Protein AF-A0A814I8U7-F1 (afdb_monomer_lite)

Secondary structure (DSSP, 8-state):
---PEEEE-TTT--EEEESSSS-HHHHHH--S--GGGT-S-----GGGTTT--HHHHHHHGGGTSSS----HHHHHHHH--PPP--TT---TTT-TTHHHHH-TTT-TTSTT-TT-TT-SS---HHHHHHHHHT--EE-TTT--EE-HHHH-TTHHHHHHHHHHHHHHHHHHHHHHHH-HHHHT--HHHHHHHHTSTHHHHHHHHHHHHHTTSTTSHHHHHHHHHHHHHHHHHH-S-SEEEEEE--GGG-HHHHHTSSSSPP-SHHHHHHHHHH-HHHHHHHHHHHHHHHHIIIIIIIS-EEEEEEEEEE-TTS-EEEEEEEEETT---HHHHHHHHHHHHHHHHHHHTT--SSHHHHHHHHHHHHHHHHHHHHHHHHHHHH-------SS--TT---SS-GGGS-GGGS-GGGHHHHHHHHHTTSPP----TT--

InterPro domains:
  IPR025476 Helitron helicase-like domain [PF14214] (150-320)

Radius of gyration: 28.92 Å; chains: 1; bounding box: 74×70×81 Å

Structure (mmCIF, N/CA/C/O backbone):
data_AF-A0A814I8U7-F1
#
_entry.id   AF-A0A814I8U7-F1
#
loop_
_atom_site.group_PDB
_atom_site.id
_atom_site.type_symbol
_atom_site.label_atom_id
_atom_site.label_alt_id
_atom_site.label_comp_id
_atom_site.label_asym_id
_atom_site.label_entity_id
_atom_site.label_seq_id
_atom_site.pdbx_PDB_ins_code
_atom_site.Cartn_x
_atom_site.Cartn_y
_atom_site.Cartn_z
_atom_site.occupancy
_atom_site.B_iso_or_equiv
_atom_site.auth_seq_id
_atom_site.auth_comp_id
_atom_site.auth_asym_id
_atom_site.auth_atom_id
_atom_site.pdbx_PDB_model_num
ATOM 1 N N . MET A 1 1 ? 46.756 7.409 -4.087 1.00 38.62 1 MET A N 1
ATOM 2 C CA . MET A 1 1 ? 45.388 6.990 -3.721 1.00 38.62 1 MET A CA 1
ATOM 3 C C . MET A 1 1 ? 45.579 5.837 -2.773 1.00 38.62 1 MET A C 1
ATOM 5 O O . MET A 1 1 ? 45.933 4.758 -3.221 1.00 38.62 1 MET A O 1
ATOM 9 N N . ASP A 1 2 ? 45.532 6.145 -1.483 1.00 41.94 2 ASP A N 1
ATOM 10 C CA . ASP A 1 2 ? 45.952 5.241 -0.416 1.00 41.94 2 ASP A CA 1
ATOM 11 C C . ASP A 1 2 ? 45.011 4.036 -0.295 1.00 41.94 2 ASP A C 1
ATOM 13 O O . ASP A 1 2 ? 43.797 4.182 -0.443 1.00 41.94 2 ASP A O 1
ATOM 17 N N . ASP A 1 3 ? 45.591 2.872 0.001 1.00 49.03 3 ASP A N 1
ATOM 18 C CA . ASP A 1 3 ? 44.932 1.575 0.169 1.00 49.03 3 ASP A CA 1
ATOM 19 C C . ASP A 1 3 ? 43.840 1.607 1.254 1.00 49.03 3 ASP A C 1
ATOM 21 O O . ASP A 1 3 ? 44.099 1.389 2.439 1.00 49.03 3 ASP A O 1
ATOM 25 N N . LEU A 1 4 ? 42.590 1.855 0.860 1.00 42.78 4 LEU A N 1
ATOM 26 C CA . LEU A 1 4 ? 41.427 1.626 1.715 1.00 42.78 4 LEU A CA 1
ATOM 27 C C . LEU A 1 4 ? 41.005 0.158 1.595 1.00 42.78 4 LEU A C 1
ATOM 29 O O . LEU A 1 4 ? 40.588 -0.291 0.526 1.00 42.78 4 LEU A O 1
ATOM 33 N N . LYS A 1 5 ? 41.095 -0.592 2.696 1.00 56.38 5 LYS A N 1
ATOM 34 C CA . LYS A 1 5 ? 40.587 -1.968 2.785 1.00 56.38 5 LYS A CA 1
ATOM 35 C C . LYS A 1 5 ? 39.150 -1.944 3.309 1.00 56.38 5 LYS A C 1
ATOM 37 O O . LYS A 1 5 ? 38.814 -1.128 4.165 1.00 56.38 5 LYS A O 1
ATOM 42 N N . GLN A 1 6 ? 38.294 -2.822 2.781 1.00 61.41 6 GLN A N 1
ATOM 43 C CA . GLN A 1 6 ? 36.958 -3.036 3.343 1.00 61.41 6 GLN A CA 1
ATOM 44 C C . GLN A 1 6 ? 37.106 -3.679 4.721 1.00 61.41 6 GLN A C 1
ATOM 46 O O . GLN A 1 6 ? 37.708 -4.747 4.839 1.00 61.41 6 GLN A O 1
ATOM 51 N N . PHE A 1 7 ? 36.575 -3.017 5.743 1.00 63.69 7 PHE A N 1
ATOM 52 C CA . PHE A 1 7 ? 36.589 -3.491 7.117 1.00 63.69 7 PHE A CA 1
ATOM 53 C C . PHE A 1 7 ? 35.157 -3.764 7.580 1.00 63.69 7 PHE A C 1
ATOM 55 O O . PHE A 1 7 ? 34.277 -2.921 7.401 1.00 63.69 7 PHE A O 1
ATOM 62 N N . TYR A 1 8 ? 34.945 -4.951 8.149 1.00 63.75 8 TYR A N 1
ATOM 63 C CA . TYR A 1 8 ? 33.691 -5.400 8.750 1.00 63.75 8 TYR A CA 1
ATOM 64 C C . TYR A 1 8 ? 33.868 -5.436 10.267 1.00 63.75 8 TYR A C 1
ATOM 66 O O . TYR A 1 8 ? 34.777 -6.109 10.756 1.00 63.75 8 TYR A O 1
ATOM 74 N N . CYS A 1 9 ? 33.034 -4.714 11.013 1.00 62.75 9 CYS A N 1
ATOM 75 C CA . CYS A 1 9 ? 33.104 -4.722 12.471 1.00 62.75 9 CYS A CA 1
ATOM 76 C C . CYS A 1 9 ? 32.256 -5.856 13.057 1.00 62.75 9 CYS A C 1
ATOM 78 O O . CYS A 1 9 ? 31.044 -5.866 12.886 1.00 62.75 9 CYS A O 1
ATOM 80 N N . GLU A 1 10 ? 32.857 -6.764 13.823 1.00 61.38 10 GLU A N 1
ATOM 81 C CA . GLU A 1 10 ? 32.124 -7.867 14.470 1.00 61.38 10 GLU A CA 1
ATOM 82 C C . GLU A 1 10 ? 31.235 -7.427 15.648 1.00 61.38 10 GLU A C 1
ATOM 84 O O . GLU A 1 10 ? 30.419 -8.211 16.114 1.00 61.38 10 GLU A O 1
ATOM 89 N N . SER A 1 11 ? 31.349 -6.181 16.126 1.00 57.25 11 SER A N 1
ATOM 90 C CA . SER A 1 11 ? 30.512 -5.665 17.223 1.00 57.25 11 SER A CA 1
ATOM 91 C C . SER A 1 11 ? 29.255 -4.936 16.746 1.00 57.25 11 SER A C 1
ATOM 93 O O . SER A 1 11 ? 28.180 -5.171 17.293 1.00 57.25 11 SER A O 1
ATOM 95 N N . CYS A 1 12 ? 29.357 -4.056 15.742 1.00 59.62 12 CYS A N 1
ATOM 96 C CA . CYS A 1 12 ? 28.193 -3.354 15.179 1.00 59.62 12 CYS A CA 1
ATOM 97 C C . CYS A 1 12 ? 27.683 -3.949 13.855 1.00 59.62 12 CYS A C 1
ATOM 99 O O . CYS A 1 12 ? 26.606 -3.573 13.406 1.00 59.62 12 CYS A O 1
ATOM 101 N N . HIS A 1 13 ? 28.413 -4.900 13.259 1.00 59.72 13 HIS A N 1
ATOM 102 C CA . HIS A 1 13 ? 28.103 -5.567 11.982 1.00 59.72 13 HIS A CA 1
ATOM 103 C C . HIS A 1 13 ? 28.066 -4.644 10.761 1.00 59.72 13 HIS A C 1
ATOM 105 O O . HIS A 1 13 ? 27.459 -4.958 9.736 1.00 59.72 13 HIS A O 1
ATOM 111 N N . GLU A 1 14 ? 28.753 -3.512 10.843 1.00 50.00 14 GLU A N 1
ATOM 112 C CA . GLU A 1 14 ? 28.789 -2.537 9.768 1.00 50.00 14 GLU A CA 1
ATOM 113 C C . GLU A 1 14 ? 30.050 -2.676 8.888 1.00 50.00 14 GLU A C 1
ATOM 115 O O . GLU A 1 14 ? 31.117 -3.083 9.361 1.00 50.00 14 GLU A O 1
ATOM 120 N N . LEU A 1 15 ? 29.921 -2.364 7.587 1.00 50.28 15 LEU A N 1
ATOM 121 C CA . LEU A 1 15 ? 30.948 -2.586 6.558 1.00 50.28 15 LEU A CA 1
ATOM 122 C C . LEU A 1 15 ? 31.297 -1.291 5.813 1.00 50.28 15 LEU A C 1
ATOM 124 O O . LEU A 1 15 ? 30.465 -0.745 5.085 1.00 50.28 15 LEU A O 1
ATOM 128 N N . TRP A 1 16 ? 32.555 -0.852 5.902 1.00 55.78 16 TRP A N 1
ATOM 129 C CA . TRP A 1 16 ? 33.023 0.375 5.243 1.00 55.78 16 TRP A CA 1
ATOM 130 C C . TRP A 1 16 ? 34.512 0.347 4.875 1.00 55.78 16 TRP A C 1
ATOM 132 O O . TRP A 1 16 ? 35.301 -0.363 5.499 1.00 55.78 16 TRP A O 1
ATOM 142 N N . PRO A 1 17 ? 34.931 1.127 3.860 1.00 51.44 17 PRO A N 1
ATOM 143 C CA . PRO A 1 17 ? 36.340 1.300 3.526 1.00 51.44 17 PRO A CA 1
ATOM 144 C C . PRO A 1 17 ? 37.026 2.220 4.548 1.00 51.44 17 PRO A C 1
ATOM 146 O O . PRO A 1 17 ? 36.656 3.387 4.675 1.00 51.44 17 PRO A O 1
ATOM 149 N N . PHE A 1 18 ? 38.037 1.720 5.263 1.00 62.41 18 PHE A N 1
ATOM 150 C CA . PHE A 1 18 ? 38.731 2.493 6.302 1.00 62.41 18 PHE A CA 1
ATOM 151 C C . PHE A 1 18 ? 40.231 2.154 6.383 1.00 62.41 18 PHE A C 1
ATOM 153 O O . PHE A 1 18 ? 40.674 1.132 5.858 1.00 62.41 18 PHE A O 1
ATOM 160 N N . LYS A 1 19 ? 41.036 3.038 6.996 1.00 64.12 19 LYS A N 1
ATOM 161 C CA . LYS A 1 19 ? 42.500 2.853 7.130 1.00 64.12 19 LYS A CA 1
ATOM 162 C C . LYS A 1 19 ? 42.900 2.023 8.357 1.00 64.12 19 LYS A C 1
ATOM 164 O O . LYS A 1 19 ? 43.990 1.458 8.368 1.00 64.12 19 LYS A O 1
ATOM 169 N N . THR A 1 20 ? 42.049 1.952 9.380 1.00 61.78 20 THR A N 1
ATOM 170 C CA . THR A 1 20 ? 42.289 1.162 10.599 1.00 61.78 20 THR A CA 1
ATOM 171 C C . THR A 1 20 ? 41.515 -0.157 10.561 1.00 61.78 20 THR A C 1
ATOM 173 O O . THR A 1 20 ? 40.507 -0.283 9.870 1.00 61.78 20 THR A O 1
ATOM 176 N N . ASN A 1 21 ? 41.995 -1.159 11.297 1.00 66.62 21 ASN A N 1
ATOM 177 C CA . ASN A 1 21 ? 41.418 -2.505 11.402 1.00 66.62 21 ASN A CA 1
ATOM 178 C C . ASN A 1 21 ? 40.512 -2.678 12.637 1.00 66.62 21 ASN A C 1
ATOM 180 O O . ASN A 1 21 ? 40.370 -3.785 13.150 1.00 66.62 21 ASN A O 1
ATOM 184 N N . TYR A 1 22 ? 39.950 -1.586 13.146 1.00 65.94 22 TYR A N 1
ATOM 185 C CA . TYR A 1 22 ? 39.028 -1.586 14.276 1.00 65.94 22 TYR A CA 1
ATOM 186 C C . TYR A 1 22 ? 38.016 -0.449 14.112 1.00 65.94 22 TYR A C 1
ATOM 188 O O . TYR A 1 22 ? 38.309 0.574 13.486 1.00 65.94 22 TYR A O 1
ATOM 196 N N . CYS A 1 23 ? 36.820 -0.634 14.670 1.00 63.12 23 CYS A N 1
ATOM 197 C CA . CYS A 1 23 ? 35.755 0.360 14.622 1.00 63.12 23 CYS A CA 1
ATOM 198 C C . CYS A 1 23 ? 35.975 1.415 15.712 1.00 63.12 23 CYS A C 1
ATOM 200 O O . CYS A 1 23 ? 35.878 1.092 16.892 1.00 63.12 23 CYS A O 1
ATOM 202 N N . LEU A 1 24 ? 36.251 2.666 15.326 1.00 58.50 24 LEU A N 1
ATOM 203 C CA . LEU A 1 24 ? 36.387 3.784 16.274 1.00 58.50 24 LEU A CA 1
ATOM 204 C C . LEU A 1 24 ? 35.083 4.033 17.051 1.00 58.50 24 LEU A C 1
ATOM 206 O O . LEU A 1 24 ? 35.142 4.319 18.238 1.00 58.50 24 LEU A O 1
ATOM 210 N N . GLN A 1 25 ? 33.920 3.845 16.414 1.00 57.56 25 GLN A N 1
ATOM 211 C CA . GLN A 1 25 ? 32.605 3.972 17.057 1.00 57.56 25 GLN A CA 1
ATOM 212 C C . GLN A 1 25 ? 32.460 2.981 18.225 1.00 57.56 25 GLN A C 1
ATOM 214 O O . GLN A 1 25 ? 32.114 3.360 19.338 1.00 57.56 25 GLN A O 1
ATOM 219 N N . CYS A 1 26 ? 32.791 1.705 17.992 1.00 56.19 26 CYS A N 1
ATOM 220 C CA . CYS A 1 26 ? 32.714 0.671 19.024 1.00 56.19 26 CYS A CA 1
ATOM 221 C C . CYS A 1 26 ? 33.867 0.747 20.030 1.00 56.19 26 CYS A C 1
ATOM 223 O O . CYS A 1 26 ? 33.694 0.310 21.163 1.00 56.19 26 CYS A O 1
ATOM 225 N N . SER A 1 27 ? 35.032 1.287 19.642 1.00 59.62 27 SER A N 1
ATOM 226 C CA . SER A 1 27 ? 36.176 1.401 20.552 1.00 59.62 27 SER A CA 1
ATOM 227 C C . SER A 1 27 ? 36.048 2.552 21.548 1.00 59.62 27 SER A C 1
ATOM 229 O O . SER A 1 27 ? 36.811 2.573 22.508 1.00 59.62 27 SER A O 1
ATOM 231 N N . ILE A 1 28 ? 35.165 3.525 21.299 1.00 55.25 28 ILE A N 1
ATOM 232 C CA . ILE A 1 28 ? 34.978 4.687 22.176 1.00 55.25 28 ILE A CA 1
ATOM 233 C C . ILE A 1 28 ? 33.897 4.411 23.228 1.00 55.25 28 ILE A C 1
ATOM 235 O O . ILE A 1 28 ? 34.164 4.620 24.406 1.00 55.25 28 ILE A O 1
ATOM 239 N N . ASP A 1 29 ? 32.731 3.882 22.839 1.00 54.22 29 ASP A N 1
ATOM 240 C CA . ASP A 1 29 ? 31.558 3.933 23.728 1.00 54.22 29 ASP A CA 1
ATOM 241 C C . ASP A 1 29 ? 31.066 2.596 24.291 1.00 54.22 29 ASP A C 1
ATOM 243 O O . ASP A 1 29 ? 30.219 2.620 25.173 1.00 54.22 29 ASP A O 1
ATOM 247 N N . ASN A 1 30 ? 31.566 1.429 23.858 1.00 49.06 30 ASN A N 1
ATOM 248 C CA . ASN A 1 30 ? 31.155 0.097 24.363 1.00 49.06 30 ASN A CA 1
ATOM 249 C C . ASN A 1 30 ? 29.628 -0.188 24.433 1.00 49.06 30 ASN A C 1
ATOM 251 O O . ASN A 1 30 ? 29.228 -1.242 24.928 1.00 49.06 30 ASN A O 1
ATOM 255 N N . VAL A 1 31 ? 28.757 0.696 23.935 1.00 49.03 31 VAL A N 1
ATOM 256 C CA . VAL A 1 31 ? 27.300 0.596 24.066 1.00 49.03 31 VAL A CA 1
ATOM 257 C C . VAL A 1 31 ? 26.643 0.930 22.728 1.00 49.03 31 VAL A C 1
ATOM 259 O O . VAL A 1 31 ? 26.932 1.938 22.090 1.00 49.03 31 VAL A O 1
ATOM 262 N N . LYS A 1 32 ? 25.733 0.048 22.302 1.00 42.34 32 LYS A N 1
ATOM 263 C CA . LYS A 1 32 ? 24.968 0.128 21.045 1.00 42.34 32 LYS A CA 1
ATOM 264 C C . LYS A 1 32 ? 23.980 1.312 21.001 1.00 42.34 32 LYS A C 1
ATOM 266 O O . LYS A 1 32 ? 23.554 1.709 19.922 1.00 42.34 32 LYS A O 1
ATOM 271 N N . TYR A 1 33 ? 23.641 1.877 22.159 1.00 42.47 33 TYR A N 1
ATOM 272 C CA . TYR A 1 33 ? 22.666 2.952 22.336 1.00 42.47 33 TYR A CA 1
ATOM 273 C C . TYR A 1 33 ? 23.313 4.079 23.146 1.00 42.47 33 TYR A C 1
ATOM 275 O O . TYR A 1 33 ? 23.681 3.868 24.300 1.00 42.47 33 TYR A O 1
ATOM 283 N N . SER A 1 34 ? 23.485 5.257 22.545 1.00 44.41 34 SER A N 1
ATOM 284 C CA . SER A 1 34 ? 23.976 6.448 23.241 1.00 44.41 34 SER A CA 1
ATOM 285 C C . SER A 1 34 ? 23.168 7.688 22.830 1.00 44.41 34 SER A C 1
ATOM 287 O O . SER A 1 34 ? 22.564 7.686 21.751 1.00 44.41 34 SER A O 1
ATOM 289 N N . PRO A 1 35 ? 23.172 8.757 23.652 1.00 41.75 35 PRO A N 1
ATOM 290 C CA . PRO A 1 35 ? 22.495 10.022 23.347 1.00 41.75 35 PRO A CA 1
ATOM 291 C C . PRO A 1 35 ? 22.978 10.700 22.056 1.00 41.75 35 PRO A C 1
ATOM 293 O O . PRO A 1 35 ? 22.289 11.553 21.518 1.00 41.75 35 PRO A O 1
ATOM 296 N N . LEU A 1 36 ? 24.153 10.322 21.537 1.00 41.25 36 LEU A N 1
ATOM 297 C CA . LEU A 1 36 ? 24.712 10.862 20.292 1.00 41.25 36 LEU A CA 1
ATOM 298 C C . LEU A 1 36 ? 24.121 10.210 19.032 1.00 41.25 36 LEU A C 1
ATOM 300 O O . LEU A 1 36 ? 24.400 10.664 17.922 1.00 41.25 36 LEU A O 1
ATOM 304 N N . ASN A 1 37 ? 23.324 9.150 19.198 1.00 41.81 37 ASN A N 1
ATOM 305 C CA . ASN A 1 37 ? 22.777 8.355 18.102 1.00 41.81 37 ASN A CA 1
ATOM 306 C C . ASN A 1 37 ? 21.263 8.581 17.905 1.00 41.81 37 ASN A C 1
ATOM 308 O O . ASN A 1 37 ? 20.672 7.837 17.131 1.00 41.81 37 ASN A O 1
ATOM 312 N N . ASP A 1 38 ? 20.636 9.542 18.606 1.00 41.59 38 ASP A N 1
ATOM 313 C CA . ASP A 1 38 ? 19.186 9.852 18.555 1.00 41.59 38 ASP A CA 1
ATOM 314 C C . ASP A 1 38 ? 18.247 8.652 18.822 1.00 41.59 38 ASP A C 1
ATOM 316 O O . ASP A 1 38 ? 17.071 8.659 18.472 1.00 41.59 38 ASP A O 1
ATOM 320 N N . MET A 1 39 ? 18.749 7.601 19.482 1.00 37.72 39 MET A N 1
ATOM 321 C CA . MET A 1 39 ? 17.980 6.387 19.812 1.00 37.72 39 MET A CA 1
ATOM 322 C C . MET A 1 39 ? 17.484 6.361 21.268 1.00 37.72 39 MET A C 1
ATOM 324 O O . MET A 1 39 ? 17.063 5.310 21.750 1.00 37.72 39 MET A O 1
ATOM 328 N N . VAL A 1 40 ? 17.565 7.485 21.986 1.00 42.22 40 VAL A N 1
ATOM 329 C CA . VAL A 1 40 ? 16.959 7.647 23.314 1.00 42.22 40 VAL A CA 1
ATOM 330 C C . VAL A 1 40 ? 15.724 8.531 23.129 1.00 42.22 40 VAL A C 1
ATOM 332 O O . VAL A 1 40 ? 15.896 9.678 22.718 1.00 42.22 40 VAL A O 1
ATOM 335 N N . PRO A 1 41 ? 14.495 8.035 23.378 1.00 38.72 41 PRO A N 1
ATOM 336 C CA . PRO A 1 41 ? 13.326 8.906 23.410 1.00 38.72 41 PRO A CA 1
ATOM 337 C C . PRO A 1 41 ? 13.595 9.976 24.470 1.00 38.72 41 PRO A C 1
ATOM 339 O O . PRO A 1 41 ? 13.993 9.640 25.584 1.00 38.72 41 PRO A O 1
ATOM 342 N N . GLY A 1 42 ? 13.507 11.249 24.077 1.00 44.31 42 GLY A N 1
ATOM 343 C CA . GLY A 1 42 ? 13.908 12.383 24.911 1.00 44.31 42 GLY A CA 1
ATOM 344 C C . GLY A 1 42 ? 13.193 12.429 26.263 1.00 44.31 42 GLY A C 1
ATOM 345 O O . GLY A 1 42 ? 12.254 11.674 26.505 1.00 44.31 42 GLY A O 1
ATOM 346 N N . ASP A 1 43 ? 13.635 13.347 27.127 1.00 45.59 43 ASP A N 1
ATOM 347 C CA . ASP A 1 43 ? 13.063 13.610 28.455 1.00 45.59 43 ASP A CA 1
ATOM 348 C C . ASP A 1 43 ? 11.618 14.150 28.353 1.00 45.59 43 ASP A C 1
ATOM 350 O O . ASP A 1 43 ? 11.337 15.324 28.591 1.00 45.59 43 ASP A O 1
ATOM 354 N N . LEU A 1 44 ? 10.684 13.291 27.956 1.00 44.91 44 LEU A N 1
ATOM 355 C CA . LEU A 1 44 ? 9.251 13.487 28.096 1.00 44.91 44 LEU A CA 1
ATOM 356 C C . LEU A 1 44 ? 8.861 13.011 29.495 1.00 44.91 44 LEU A C 1
ATOM 358 O O . LEU A 1 44 ? 9.243 11.923 29.925 1.00 44.91 44 LEU A O 1
ATOM 362 N N . ASP A 1 45 ? 8.100 13.831 30.218 1.00 41.72 45 ASP A N 1
ATOM 363 C CA . ASP A 1 45 ? 7.547 13.462 31.520 1.00 41.72 45 ASP A CA 1
ATOM 364 C C . ASP A 1 45 ? 6.462 12.385 31.335 1.00 41.72 45 ASP A C 1
ATOM 366 O O . ASP A 1 45 ? 5.271 12.666 31.194 1.00 41.72 45 ASP A O 1
ATOM 370 N N . LEU A 1 46 ? 6.907 11.126 31.283 1.00 41.06 46 LEU A N 1
ATOM 371 C CA . LEU A 1 46 ? 6.094 9.929 31.038 1.00 41.06 46 LEU A CA 1
ATOM 372 C C . LEU A 1 46 ? 4.981 9.727 32.081 1.00 41.06 46 LEU A C 1
ATOM 374 O O . LEU A 1 46 ? 4.016 9.017 31.809 1.00 41.06 46 LEU A O 1
ATOM 378 N N . LYS A 1 47 ? 5.057 10.386 33.246 1.00 41.97 47 LYS A N 1
ATOM 379 C CA . LYS A 1 47 ? 4.041 10.264 34.305 1.00 41.97 47 LYS A CA 1
ATOM 380 C C . LYS A 1 47 ? 2.684 10.852 33.928 1.00 41.97 47 LYS A C 1
ATOM 382 O O . LYS A 1 47 ? 1.681 10.463 34.514 1.00 41.97 47 LYS A O 1
ATOM 387 N N . ALA A 1 48 ? 2.627 11.769 32.963 1.00 43.81 48 ALA A N 1
ATOM 388 C CA . ALA A 1 48 ? 1.357 12.317 32.485 1.00 43.81 48 ALA A CA 1
ATOM 389 C C . ALA A 1 48 ? 0.586 11.348 31.563 1.00 43.81 48 ALA A C 1
ATOM 391 O O . ALA A 1 48 ? -0.577 11.607 31.252 1.00 43.81 48 ALA A O 1
ATOM 392 N N . PHE A 1 49 ? 1.217 10.248 31.134 1.00 42.19 49 PHE A N 1
ATOM 393 C CA . PHE A 1 49 ? 0.716 9.369 30.074 1.00 42.19 49 PHE A CA 1
ATOM 394 C C . PHE A 1 49 ? 0.523 7.904 30.510 1.00 42.19 49 PHE A C 1
ATOM 396 O O . PHE A 1 49 ? 0.020 7.113 29.720 1.00 42.19 49 PHE A O 1
ATOM 403 N N . GLU A 1 50 ? 0.835 7.547 31.766 1.00 40.84 50 GLU A N 1
ATOM 404 C CA . GLU A 1 50 ? 0.671 6.178 32.307 1.00 40.84 50 GLU A CA 1
ATOM 405 C C . GLU A 1 50 ? -0.791 5.676 32.298 1.00 40.84 50 GLU A C 1
ATOM 407 O O . GLU A 1 50 ? -1.030 4.469 32.308 1.00 40.84 50 GLU A O 1
ATOM 412 N N . ASP A 1 51 ? -1.765 6.590 32.230 1.00 46.25 51 ASP A N 1
ATOM 413 C CA . ASP A 1 51 ? -3.202 6.281 32.251 1.00 46.25 51 ASP A CA 1
ATOM 414 C C . ASP A 1 51 ? -3.838 6.142 30.850 1.00 46.25 51 ASP A C 1
ATOM 416 O O . ASP A 1 51 ? -5.030 5.824 30.753 1.00 46.25 51 ASP A O 1
ATOM 420 N N . LEU A 1 52 ? -3.099 6.405 29.765 1.00 38.94 52 LEU A N 1
ATOM 421 C CA . LEU A 1 52 ? -3.653 6.356 28.409 1.00 38.94 52 LEU A CA 1
ATOM 422 C C . LEU A 1 52 ? -3.670 4.927 27.865 1.00 38.94 52 LEU A C 1
ATOM 424 O O . LEU A 1 52 ? -2.709 4.166 27.940 1.00 38.94 52 LEU A O 1
ATOM 428 N N . THR A 1 53 ? -4.792 4.553 27.271 1.00 45.34 53 THR A N 1
ATOM 429 C CA . THR A 1 53 ? -4.920 3.313 26.512 1.00 45.34 53 THR A CA 1
ATOM 430 C C . THR A 1 53 ? -4.150 3.415 25.191 1.00 45.34 53 THR A C 1
ATOM 432 O O . THR A 1 53 ? -4.005 4.492 24.623 1.00 45.34 53 THR A O 1
ATOM 435 N N . VAL A 1 54 ? -3.727 2.277 24.631 1.00 39.31 54 VAL A N 1
ATOM 436 C CA . VAL A 1 54 ? -3.045 2.194 23.317 1.00 39.31 54 VAL A CA 1
ATOM 437 C C . VAL A 1 54 ? -3.828 2.913 22.202 1.00 39.31 54 VAL A C 1
ATOM 439 O O . VAL A 1 54 ? -3.249 3.460 21.269 1.00 39.31 54 VAL A O 1
ATOM 442 N N . VAL A 1 55 ? -5.162 2.951 22.305 1.00 40.09 55 VAL A N 1
ATOM 443 C CA . VAL A 1 55 ? -6.030 3.687 21.372 1.00 40.09 55 VAL A CA 1
ATOM 444 C C . VAL A 1 55 ? -5.850 5.202 21.515 1.00 40.09 55 VAL A C 1
ATOM 446 O O . VAL A 1 55 ? -5.860 5.912 20.515 1.00 40.09 55 VAL A O 1
ATOM 449 N N . GLU A 1 56 ? -5.656 5.702 22.733 1.00 40.25 56 GLU A N 1
ATOM 450 C CA . GLU A 1 56 ? -5.415 7.119 23.015 1.00 40.25 56 GLU A CA 1
ATOM 451 C C . GLU A 1 56 ? -3.982 7.543 22.636 1.00 40.25 56 GLU A C 1
ATOM 453 O O . GLU A 1 56 ? -3.810 8.625 22.080 1.00 40.25 56 GLU A O 1
ATOM 458 N N . GLU A 1 57 ? -2.972 6.680 22.805 1.00 39.69 57 GLU A N 1
ATOM 459 C CA . GLU A 1 57 ? -1.602 6.924 22.306 1.00 39.69 57 GLU A CA 1
ATOM 460 C C . GLU A 1 57 ? -1.545 7.063 20.775 1.00 39.69 57 GLU A C 1
ATOM 462 O O . GLU A 1 57 ? -0.924 7.990 20.247 1.00 39.69 57 GLU A O 1
ATOM 467 N N . ILE A 1 58 ? -2.240 6.181 20.047 1.00 38.25 58 ILE A N 1
ATOM 468 C CA . ILE A 1 58 ? -2.303 6.206 18.575 1.00 38.25 58 ILE A CA 1
ATOM 469 C C . ILE A 1 58 ? -2.935 7.509 18.059 1.00 38.25 58 ILE A C 1
ATOM 471 O O . ILE A 1 58 ? -2.565 7.994 16.989 1.00 38.25 58 ILE A O 1
ATOM 475 N N . LEU A 1 59 ? -3.866 8.098 18.814 1.00 37.44 59 LEU A N 1
ATOM 476 C CA . LEU A 1 59 ? -4.525 9.355 18.449 1.00 37.44 59 LEU A CA 1
ATOM 477 C C . LEU A 1 59 ? -3.653 10.595 18.709 1.00 37.44 59 LEU A C 1
ATOM 479 O O . LEU A 1 59 ? -3.876 11.624 18.073 1.00 37.44 59 LEU A O 1
ATOM 483 N N . ILE A 1 60 ? -2.664 10.508 19.604 1.00 35.84 60 ILE A N 1
ATOM 484 C CA . ILE A 1 60 ? -1.806 11.636 20.018 1.00 35.84 60 ILE A CA 1
ATOM 485 C C . ILE A 1 60 ? -0.467 11.650 19.260 1.00 35.84 60 ILE A C 1
ATOM 487 O O . ILE A 1 60 ? 0.074 12.721 18.982 1.00 35.84 60 ILE A O 1
ATOM 491 N N . SER A 1 61 ? 0.035 10.482 18.846 1.00 36.62 61 SER A N 1
ATOM 492 C CA . SER A 1 61 ? 1.297 10.316 18.103 1.00 36.62 61 SER A CA 1
ATOM 493 C C . SER A 1 61 ? 1.486 11.230 16.869 1.00 36.62 61 SER A C 1
ATOM 495 O O . SER A 1 61 ? 2.598 11.728 16.694 1.00 36.62 61 SER A O 1
ATOM 497 N N . PRO A 1 62 ? 0.461 11.559 16.050 1.00 40.69 62 PRO A N 1
ATOM 498 C CA . PRO A 1 62 ? 0.642 12.418 14.872 1.00 40.69 62 PRO A CA 1
ATOM 499 C C . PRO A 1 62 ? 1.036 13.871 15.181 1.00 40.69 62 PRO A C 1
ATOM 501 O O . PRO A 1 62 ? 1.381 14.606 14.261 1.00 40.69 62 PRO A O 1
ATOM 504 N N . ILE A 1 63 ? 0.938 14.304 16.441 1.00 37.03 63 ILE A N 1
ATOM 505 C CA . ILE A 1 63 ? 1.162 15.695 16.860 1.00 37.03 63 ILE A CA 1
ATOM 506 C C . ILE A 1 63 ? 2.646 15.954 17.188 1.00 37.03 63 ILE A C 1
ATOM 508 O O . ILE A 1 63 ? 3.078 17.103 17.191 1.00 37.03 63 ILE A O 1
ATOM 512 N N . LEU A 1 64 ? 3.442 14.907 17.443 1.00 35.78 64 LEU A N 1
ATOM 513 C CA . LEU A 1 64 ? 4.801 15.034 17.995 1.00 35.78 64 LEU A CA 1
ATOM 514 C C . LEU A 1 64 ? 5.936 14.917 16.956 1.00 35.78 64 LEU A C 1
ATOM 516 O O . LEU A 1 64 ? 7.051 15.350 17.235 1.00 35.78 64 LEU A O 1
ATOM 520 N N . ASP A 1 65 ? 5.672 14.385 15.758 1.00 38.12 65 ASP A N 1
ATOM 521 C CA . ASP A 1 65 ? 6.720 13.999 14.792 1.00 38.12 65 ASP A CA 1
ATOM 522 C C . ASP A 1 65 ? 7.118 15.084 13.764 1.00 38.12 65 ASP A C 1
ATOM 524 O O . ASP A 1 65 ? 8.004 14.855 12.937 1.00 38.12 65 ASP A O 1
ATOM 528 N N . GLU A 1 66 ? 6.504 16.275 13.768 1.00 38.59 66 GLU A N 1
ATOM 529 C CA . GLU A 1 66 ? 6.694 17.243 12.669 1.00 38.59 66 GLU A CA 1
ATOM 530 C C . GLU A 1 66 ? 7.957 18.132 12.768 1.00 38.59 66 GLU A C 1
ATOM 532 O O . GLU A 1 66 ? 8.340 18.732 11.762 1.00 38.59 66 GLU A O 1
ATOM 537 N N . GLU A 1 67 ? 8.663 18.209 13.905 1.00 35.19 67 GLU A N 1
ATOM 538 C CA . GLU A 1 67 ? 9.660 19.284 14.098 1.00 35.19 67 GLU A CA 1
ATOM 539 C C . GLU A 1 67 ? 11.138 18.956 13.783 1.00 35.19 67 GLU A C 1
ATOM 541 O O . GLU A 1 67 ? 11.918 19.893 13.626 1.00 35.19 67 GLU A O 1
ATOM 546 N N . ASN A 1 68 ? 11.573 17.695 13.617 1.00 39.19 68 ASN A N 1
ATOM 547 C CA . ASN A 1 68 ? 13.022 17.385 13.625 1.00 39.19 68 ASN A CA 1
ATOM 548 C C . ASN A 1 68 ? 13.547 16.396 12.562 1.00 39.19 68 ASN A C 1
ATOM 550 O O . ASN A 1 68 ? 14.255 15.445 12.888 1.00 39.19 68 ASN A O 1
ATOM 554 N N . GLN A 1 69 ? 13.335 16.647 11.264 1.00 42.16 69 GLN A N 1
ATOM 555 C CA . GLN A 1 69 ? 14.156 15.986 10.232 1.00 42.16 69 GLN A CA 1
ATOM 556 C C . GLN A 1 69 ? 14.728 16.960 9.199 1.00 42.16 69 GLN A C 1
ATOM 558 O O . GLN A 1 69 ? 14.080 17.364 8.235 1.00 42.16 69 GLN A O 1
ATOM 563 N N . ILE A 1 70 ? 16.019 17.272 9.352 1.00 40.44 70 ILE A N 1
ATOM 564 C CA . ILE A 1 70 ? 16.845 17.806 8.265 1.00 40.44 70 ILE A CA 1
ATOM 565 C C . ILE A 1 70 ? 16.859 16.752 7.147 1.00 40.44 70 ILE A C 1
ATOM 567 O O . ILE A 1 70 ? 17.369 15.647 7.338 1.00 40.44 70 ILE A O 1
ATOM 571 N N . LEU A 1 71 ? 16.296 17.095 5.985 1.00 47.88 71 LEU A N 1
ATOM 572 C CA . LEU A 1 71 ? 16.114 16.201 4.838 1.00 47.88 71 LEU A CA 1
ATOM 573 C C . LEU A 1 71 ? 17.414 15.458 4.478 1.00 47.88 71 LEU A C 1
ATOM 575 O O . LEU A 1 71 ? 18.396 16.048 4.019 1.00 47.88 71 LEU A O 1
ATOM 579 N N . PHE A 1 72 ? 17.394 14.134 4.643 1.00 44.00 72 PHE A N 1
ATOM 580 C CA . PHE A 1 72 ? 18.472 13.183 4.329 1.00 44.00 72 PHE A CA 1
ATOM 581 C C . PHE A 1 72 ? 19.094 13.403 2.929 1.00 44.00 72 PHE A C 1
ATOM 583 O O . PHE A 1 72 ? 20.299 13.217 2.724 1.00 44.00 72 PHE A O 1
ATOM 590 N N . ASP A 1 73 ? 18.290 13.895 1.983 1.00 45.31 73 ASP A N 1
ATOM 591 C CA . ASP A 1 73 ? 18.677 14.264 0.618 1.00 45.31 73 ASP A CA 1
ATOM 592 C C . ASP A 1 73 ? 19.818 15.292 0.541 1.00 45.31 73 ASP A C 1
ATOM 594 O O . ASP A 1 73 ? 20.666 15.209 -0.355 1.00 45.31 73 ASP A O 1
ATOM 598 N N . ASP A 1 74 ? 19.901 16.244 1.471 1.00 46.62 74 ASP A N 1
ATOM 599 C CA . ASP A 1 74 ? 20.923 17.296 1.425 1.00 46.62 74 ASP A CA 1
ATOM 600 C C . ASP A 1 74 ? 22.302 16.802 1.880 1.00 46.62 74 ASP A C 1
ATOM 602 O O . ASP A 1 74 ? 23.333 17.312 1.424 1.00 46.62 74 ASP A O 1
ATOM 606 N N . ARG A 1 75 ? 22.345 15.746 2.702 1.00 50.69 75 ARG A N 1
ATOM 607 C CA . ARG A 1 75 ? 23.592 15.037 3.037 1.00 50.69 75 ARG A CA 1
ATOM 608 C C . ARG A 1 75 ? 24.099 14.232 1.840 1.00 50.69 75 ARG A C 1
ATOM 610 O O . ARG A 1 75 ? 25.295 14.269 1.551 1.00 50.69 75 ARG A O 1
ATOM 617 N N . ILE A 1 76 ? 23.203 13.578 1.096 1.00 49.47 76 ILE A N 1
ATOM 618 C CA . ILE A 1 76 ? 23.548 12.816 -0.117 1.00 49.47 76 ILE A CA 1
ATOM 619 C C . ILE A 1 76 ? 24.061 13.745 -1.224 1.00 49.47 76 ILE A C 1
ATOM 621 O O . ILE A 1 76 ? 25.105 13.472 -1.823 1.00 49.47 76 ILE A O 1
ATOM 625 N N . LYS A 1 77 ? 23.385 14.876 -1.471 1.00 48.44 77 LYS A N 1
ATOM 626 C CA . LYS A 1 77 ? 23.809 15.858 -2.488 1.00 48.44 77 LYS A CA 1
ATOM 627 C C . LYS A 1 77 ? 25.204 16.427 -2.223 1.00 48.44 77 LYS A C 1
ATOM 629 O O . LYS A 1 77 ? 25.923 16.699 -3.178 1.00 48.44 77 LYS A O 1
ATOM 634 N N . LYS A 1 78 ? 25.591 16.597 -0.953 1.00 53.66 78 LYS A N 1
ATOM 635 C CA . LYS A 1 78 ? 26.933 17.068 -0.565 1.00 53.66 78 LYS A CA 1
ATOM 636 C C . LYS A 1 78 ? 28.006 15.975 -0.638 1.00 53.66 78 LYS A C 1
ATOM 638 O O . LYS A 1 78 ? 29.176 16.303 -0.798 1.00 53.66 78 LYS A O 1
ATOM 643 N N . ALA A 1 79 ? 27.627 14.701 -0.530 1.00 55.25 79 ALA A N 1
ATOM 644 C CA . ALA A 1 79 ? 28.559 13.572 -0.528 1.00 55.25 79 ALA A CA 1
ATOM 645 C C . ALA A 1 79 ? 28.899 13.037 -1.934 1.00 55.25 79 ALA A C 1
ATOM 647 O O . ALA A 1 79 ? 29.937 12.399 -2.113 1.00 55.25 79 ALA A O 1
ATOM 648 N N . ILE A 1 80 ? 28.044 13.272 -2.936 1.00 50.38 80 ILE A N 1
ATOM 649 C CA . ILE A 1 80 ? 28.218 12.731 -4.291 1.00 50.38 80 ILE A CA 1
ATOM 650 C C . ILE A 1 80 ? 28.788 13.800 -5.233 1.00 50.38 80 ILE A C 1
ATOM 652 O O . ILE A 1 80 ? 28.122 14.778 -5.566 1.00 50.38 80 ILE A O 1
ATOM 656 N N . ASN A 1 81 ? 29.996 13.565 -5.754 1.00 60.31 81 ASN A N 1
ATOM 657 C CA . ASN A 1 81 ? 30.531 14.320 -6.890 1.00 60.31 81 ASN A CA 1
ATOM 658 C C . ASN A 1 81 ? 29.764 13.943 -8.165 1.00 60.31 81 ASN A C 1
ATOM 660 O O . ASN A 1 81 ? 30.081 12.947 -8.822 1.00 60.31 81 ASN A O 1
ATOM 664 N N . PHE A 1 82 ? 28.745 14.727 -8.518 1.00 58.47 82 PHE A N 1
ATOM 665 C CA . PHE A 1 82 ? 28.031 14.542 -9.778 1.00 58.47 82 PHE A CA 1
ATOM 666 C C . PHE A 1 82 ? 28.985 14.734 -10.971 1.00 58.47 82 PHE A C 1
ATOM 668 O O . PHE A 1 82 ? 29.764 15.692 -10.988 1.00 58.47 82 PHE A O 1
ATOM 675 N N . PRO A 1 83 ? 28.945 13.847 -11.982 1.00 61.12 83 PRO A N 1
ATOM 676 C CA . PRO A 1 83 ? 29.781 13.994 -13.164 1.00 61.12 83 PRO A CA 1
ATOM 677 C C . PRO A 1 83 ? 29.411 15.279 -13.914 1.00 61.12 83 PRO A C 1
ATOM 679 O O . PRO A 1 83 ? 28.232 15.573 -14.117 1.00 61.12 83 PRO A O 1
ATOM 682 N N . GLN A 1 84 ? 30.419 16.039 -14.348 1.00 61.47 84 GLN A N 1
ATOM 683 C CA . GLN A 1 84 ? 30.192 17.202 -15.204 1.00 61.47 84 GLN A CA 1
ATOM 684 C C . GLN A 1 84 ? 29.692 16.755 -16.582 1.00 61.47 84 GLN A C 1
ATOM 686 O O . GLN A 1 84 ? 30.142 15.742 -17.122 1.00 61.47 84 GLN A O 1
ATOM 691 N N . ALA A 1 85 ? 28.761 17.520 -17.156 1.00 59.81 85 ALA A N 1
ATOM 692 C CA . ALA A 1 85 ? 28.260 17.268 -18.499 1.00 59.81 85 ALA A CA 1
ATOM 693 C C . ALA A 1 85 ? 29.421 17.335 -19.507 1.00 59.81 85 ALA A C 1
ATOM 695 O O . ALA A 1 85 ? 30.028 18.385 -19.705 1.00 59.81 85 ALA A O 1
ATOM 696 N N . SER A 1 86 ? 29.740 16.203 -20.135 1.00 70.44 86 SER A N 1
ATOM 697 C CA . SER A 1 86 ? 30.727 16.125 -21.217 1.00 70.44 86 SER A CA 1
ATOM 698 C C . SER A 1 86 ? 30.041 16.251 -22.579 1.00 70.44 86 SER A C 1
ATOM 700 O O . SER A 1 86 ? 28.878 15.865 -22.715 1.00 70.44 86 SER A O 1
ATOM 702 N N . GLN A 1 87 ? 30.760 16.696 -23.613 1.00 68.44 87 GLN A N 1
ATOM 703 C CA . GLN A 1 87 ? 30.247 16.671 -24.994 1.00 68.44 87 GLN A CA 1
ATOM 704 C C . GLN A 1 87 ? 29.928 15.248 -25.497 1.00 68.44 87 GLN A C 1
ATOM 706 O O . GLN A 1 87 ? 29.143 15.091 -26.424 1.00 68.44 87 GLN A O 1
ATOM 711 N N . ASN A 1 88 ? 30.478 14.215 -24.851 1.00 70.88 88 ASN A N 1
ATOM 712 C CA . ASN A 1 88 ? 30.227 12.805 -25.165 1.00 70.88 88 ASN A CA 1
ATOM 713 C C . ASN A 1 88 ? 29.058 12.205 -24.357 1.00 70.88 88 ASN A C 1
ATOM 715 O O . ASN A 1 88 ? 28.838 10.994 -24.394 1.00 70.88 88 ASN A O 1
ATOM 719 N N . SER A 1 89 ? 28.334 13.017 -23.580 1.00 76.50 89 SER A N 1
ATOM 720 C CA . SER A 1 89 ? 27.212 12.539 -22.767 1.00 76.50 89 SER A CA 1
ATOM 721 C C . SER A 1 89 ? 26.019 12.207 -23.659 1.00 76.50 89 SER A C 1
ATOM 723 O O . SER A 1 89 ? 25.673 12.965 -24.560 1.00 76.50 89 SER A O 1
ATOM 725 N N . LEU A 1 90 ? 25.369 11.076 -23.395 1.00 77.00 90 LEU A N 1
ATOM 726 C CA . LEU A 1 90 ? 24.179 10.663 -24.135 1.00 77.00 90 LEU A CA 1
ATOM 727 C C . LEU A 1 90 ? 22.954 11.464 -23.674 1.00 77.00 90 LEU A C 1
ATOM 729 O O . LEU A 1 90 ? 22.663 11.515 -22.478 1.00 77.00 90 LEU A O 1
ATOM 733 N N . ASP A 1 91 ? 22.209 12.028 -24.623 1.00 82.81 91 ASP A N 1
ATOM 734 C CA . ASP A 1 91 ? 20.945 12.720 -24.365 1.00 82.81 91 ASP A CA 1
ATOM 735 C C . ASP A 1 91 ? 19.791 11.702 -24.306 1.00 82.81 91 ASP A C 1
ATOM 737 O O . ASP A 1 91 ? 19.404 11.105 -25.313 1.00 82.81 91 ASP A O 1
ATOM 741 N N . GLU A 1 92 ? 19.195 11.513 -23.125 1.00 84.50 92 GLU A N 1
ATOM 742 C CA . GLU A 1 92 ? 18.125 10.526 -22.922 1.00 84.50 92 GLU A CA 1
ATOM 743 C C . GLU A 1 92 ? 16.825 10.791 -23.708 1.00 84.50 92 GLU A C 1
ATOM 745 O O . GLU A 1 92 ? 15.982 9.886 -23.815 1.00 84.50 92 GLU A O 1
ATOM 750 N N . PHE A 1 93 ? 16.642 12.007 -24.233 1.00 83.12 93 PHE A N 1
ATOM 751 C CA . PHE A 1 93 ? 15.467 12.447 -24.988 1.00 83.12 93 PHE A CA 1
ATOM 752 C C . PHE A 1 93 ? 15.675 12.340 -26.495 1.00 83.12 93 PHE A C 1
ATOM 754 O O . PHE A 1 93 ? 14.741 11.994 -27.225 1.00 83.12 93 PHE A O 1
ATOM 761 N N . GLN A 1 94 ? 16.882 12.638 -26.971 1.00 83.50 94 GLN A N 1
ATOM 762 C CA . GLN A 1 94 ? 17.174 12.661 -28.404 1.00 83.50 94 GLN A CA 1
ATOM 763 C C . GLN A 1 94 ? 17.740 11.336 -28.909 1.00 83.50 94 GLN A C 1
ATOM 765 O O . GLN A 1 94 ? 17.383 10.901 -30.014 1.00 83.50 94 GLN A O 1
ATOM 770 N N . THR A 1 95 ? 18.575 10.677 -28.103 1.00 85.94 95 THR A N 1
ATOM 771 C CA . THR A 1 95 ? 19.306 9.471 -28.489 1.00 85.94 95 THR A CA 1
ATOM 772 C C . THR A 1 95 ? 18.368 8.274 -28.664 1.00 85.94 95 THR A C 1
ATOM 774 O O . THR A 1 95 ? 17.703 7.826 -27.727 1.00 85.94 95 THR A O 1
ATOM 777 N N . ASP A 1 96 ? 18.330 7.726 -29.883 1.00 85.62 96 ASP A N 1
ATOM 778 C CA . ASP A 1 96 ? 17.618 6.477 -30.154 1.00 85.62 96 ASP A CA 1
ATOM 779 C C . ASP A 1 96 ? 18.314 5.292 -29.475 1.00 85.62 96 ASP A C 1
ATOM 781 O O . ASP A 1 96 ? 19.531 5.282 -29.291 1.00 85.62 96 ASP A O 1
ATOM 785 N N . ALA A 1 97 ? 17.534 4.287 -29.081 1.00 83.88 97 ALA A N 1
ATOM 786 C CA . ALA A 1 97 ? 18.037 3.093 -28.410 1.00 83.88 97 ALA A CA 1
ATOM 787 C C . ALA A 1 97 ? 18.907 3.383 -27.160 1.00 83.88 97 ALA A C 1
ATOM 789 O O . ALA A 1 97 ? 19.757 2.575 -26.781 1.00 83.88 97 ALA A O 1
ATOM 790 N N . PHE A 1 98 ? 18.616 4.471 -26.437 1.00 86.88 98 PHE A N 1
ATOM 791 C CA . PHE A 1 98 ? 19.350 4.913 -25.243 1.00 86.88 98 PHE A CA 1
ATOM 792 C C . PHE A 1 98 ? 19.628 3.801 -24.215 1.00 86.88 98 PHE A C 1
ATOM 794 O O . PHE A 1 98 ? 20.750 3.676 -23.732 1.00 86.88 98 PHE A O 1
ATOM 801 N N . CYS A 1 99 ? 18.647 2.933 -23.918 1.00 87.69 99 CYS A N 1
ATOM 802 C CA . CYS A 1 99 ? 18.841 1.842 -22.950 1.00 87.69 99 CYS A CA 1
ATOM 803 C C . CYS A 1 99 ? 19.982 0.888 -23.345 1.00 87.69 99 CYS A C 1
ATOM 805 O O . CYS A 1 99 ? 20.684 0.381 -22.476 1.00 87.69 99 CYS A O 1
ATOM 807 N N . SER A 1 100 ? 20.176 0.654 -24.645 1.00 89.12 100 SER A N 1
ATOM 808 C CA . SER A 1 100 ? 21.210 -0.237 -25.167 1.00 89.12 100 SER A CA 1
ATOM 809 C C . SER A 1 100 ? 22.595 0.380 -25.083 1.00 89.12 100 SER A C 1
ATOM 811 O O . SER A 1 100 ? 23.556 -0.337 -24.838 1.00 89.12 100 SER A O 1
ATOM 813 N N . LEU A 1 101 ? 22.687 1.702 -25.216 1.00 86.06 101 LEU A N 1
ATOM 814 C CA . LEU A 1 101 ? 23.937 2.433 -25.032 1.00 86.06 101 LEU A CA 1
ATOM 815 C C . LEU A 1 101 ? 24.312 2.540 -23.548 1.00 86.06 101 LEU A C 1
ATOM 817 O O . LEU A 1 101 ? 25.477 2.391 -23.195 1.00 86.06 101 LEU A O 1
ATOM 821 N N . ALA A 1 102 ? 23.325 2.743 -22.671 1.00 87.62 102 ALA A N 1
ATOM 822 C CA . ALA A 1 102 ? 23.543 2.831 -21.227 1.00 87.62 102 ALA A CA 1
ATOM 823 C C . ALA A 1 102 ? 23.833 1.463 -20.576 1.00 87.62 102 ALA A C 1
ATOM 825 O O . ALA A 1 102 ? 24.606 1.380 -19.623 1.00 87.62 102 ALA A O 1
ATOM 826 N N . PHE A 1 103 ? 23.232 0.380 -21.086 1.00 90.06 103 PHE A N 1
ATOM 827 C CA . PHE A 1 103 ? 23.380 -0.980 -20.553 1.00 90.06 103 PHE A CA 1
ATOM 828 C C . PHE A 1 103 ? 23.681 -1.999 -21.665 1.00 90.06 103 PHE A C 1
ATOM 830 O O . PHE A 1 103 ? 22.899 -2.932 -21.867 1.00 90.06 103 PHE A O 1
ATOM 837 N N . PRO A 1 104 ? 24.825 -1.897 -22.366 1.00 88.88 104 PRO A N 1
ATOM 838 C CA . PRO A 1 104 ? 25.139 -2.769 -23.502 1.00 88.88 104 PRO A CA 1
ATOM 839 C C . PRO A 1 104 ? 25.152 -4.254 -23.122 1.00 88.88 104 PRO A C 1
ATOM 841 O O . PRO A 1 104 ? 24.727 -5.100 -23.900 1.00 88.88 104 PRO A O 1
ATOM 844 N N . LYS A 1 105 ? 25.530 -4.580 -21.877 1.00 88.25 105 LYS A N 1
ATOM 845 C CA . LYS A 1 105 ? 25.484 -5.952 -21.348 1.00 88.25 105 LYS A CA 1
ATOM 846 C C . LYS A 1 105 ? 24.065 -6.529 -21.264 1.00 88.25 105 LYS A C 1
ATOM 848 O O . LYS A 1 105 ? 23.897 -7.735 -21.400 1.00 88.25 105 LYS A O 1
ATOM 853 N N . LEU A 1 106 ? 23.061 -5.690 -21.009 1.00 90.25 106 LEU A N 1
ATOM 854 C CA . LEU A 1 106 ? 21.659 -6.113 -20.966 1.00 90.25 106 LEU A CA 1
ATOM 855 C C . LEU A 1 106 ? 21.023 -6.118 -22.361 1.00 90.25 106 LEU A C 1
ATOM 857 O O . LEU A 1 106 ? 20.048 -6.823 -22.581 1.00 90.25 106 LEU A O 1
ATOM 861 N N . PHE A 1 107 ? 21.579 -5.366 -23.312 1.00 88.88 107 PHE A N 1
ATOM 862 C CA . PHE A 1 107 ? 21.052 -5.245 -24.671 1.00 88.88 107 PHE A CA 1
ATOM 863 C C . PHE A 1 107 ? 22.144 -5.496 -25.727 1.00 88.88 107 PHE A C 1
ATOM 865 O O . PHE A 1 107 ? 22.432 -4.598 -26.523 1.00 88.88 107 PHE A O 1
ATOM 872 N N . PRO A 1 108 ? 22.743 -6.700 -25.780 1.00 83.19 108 PRO A N 1
ATOM 873 C CA . PRO A 1 108 ? 23.928 -6.965 -26.604 1.00 83.19 108 PRO A CA 1
ATOM 874 C C . PRO A 1 108 ? 23.696 -6.766 -28.109 1.00 83.19 108 PRO A C 1
ATOM 876 O O . PRO A 1 108 ? 24.611 -6.402 -28.835 1.00 83.19 108 PRO A O 1
ATOM 879 N N . ASN A 1 109 ? 22.464 -6.965 -28.580 1.00 84.00 109 ASN A N 1
ATOM 880 C CA . ASN A 1 109 ? 22.047 -6.755 -29.970 1.00 84.00 109 ASN A CA 1
ATOM 881 C C . ASN A 1 109 ? 21.043 -5.593 -30.122 1.00 84.00 109 ASN A C 1
ATOM 883 O O . ASN A 1 109 ? 20.386 -5.466 -31.154 1.00 84.00 109 ASN A O 1
ATOM 887 N N . GLY A 1 110 ? 20.846 -4.790 -29.072 1.00 81.75 110 GLY A N 1
ATOM 888 C CA . GLY A 1 110 ? 19.850 -3.715 -29.047 1.00 81.75 110 GLY A CA 1
ATOM 889 C C . GLY A 1 110 ? 18.379 -4.165 -29.055 1.00 81.75 110 GLY A C 1
ATOM 890 O O . GLY A 1 110 ? 17.480 -3.318 -29.036 1.00 81.75 110 GLY A O 1
ATOM 891 N N . ALA A 1 111 ? 18.096 -5.473 -29.074 1.00 80.00 111 ALA A N 1
ATOM 892 C CA . ALA A 1 111 ? 16.734 -5.999 -29.085 1.00 80.00 111 ALA A CA 1
ATOM 893 C C . ALA A 1 111 ? 16.019 -5.744 -27.751 1.00 80.00 111 ALA A C 1
ATOM 895 O O . ALA A 1 111 ? 16.640 -5.607 -26.702 1.00 80.00 111 ALA A O 1
ATOM 896 N N . GLY A 1 112 ? 14.690 -5.637 -27.785 1.00 79.06 112 GLY A N 1
ATOM 897 C CA . GLY A 1 112 ? 13.888 -5.416 -26.577 1.00 79.06 112 GLY A CA 1
ATOM 898 C C . GLY A 1 112 ? 13.980 -4.006 -25.981 1.00 79.06 112 GLY A C 1
ATOM 899 O O . GLY A 1 112 ? 13.209 -3.693 -25.078 1.00 79.06 112 GLY A O 1
ATOM 900 N N . ASN A 1 113 ? 14.821 -3.110 -26.513 1.00 85.12 113 ASN A N 1
ATOM 901 C CA . ASN A 1 113 ? 14.958 -1.741 -26.012 1.00 85.12 113 ASN A CA 1
ATOM 902 C C . ASN A 1 113 ? 13.625 -0.964 -26.102 1.00 85.12 113 ASN A C 1
ATOM 904 O O . ASN A 1 113 ? 13.135 -0.744 -27.219 1.00 85.12 113 ASN A O 1
ATOM 908 N N . PRO A 1 114 ? 13.021 -0.533 -24.975 1.00 83.25 114 PRO A N 1
ATOM 909 C CA . PRO A 1 114 ? 11.739 0.180 -24.961 1.00 83.25 114 PRO A CA 1
ATOM 910 C C . PRO A 1 114 ? 11.764 1.539 -25.669 1.00 83.25 114 PRO A C 1
ATOM 912 O O . PRO A 1 114 ? 10.713 2.123 -25.898 1.00 83.25 114 PRO A O 1
ATOM 915 N N . LYS A 1 115 ? 12.953 2.061 -25.986 1.00 80.12 115 LYS A N 1
ATOM 916 C CA . LYS A 1 115 ? 13.189 3.400 -26.542 1.00 80.12 115 LYS A CA 1
ATOM 917 C C . LYS A 1 115 ? 13.788 3.376 -27.942 1.00 80.12 115 LYS A C 1
ATOM 919 O O . LYS A 1 115 ? 14.455 4.320 -28.338 1.00 80.12 115 LYS A O 1
ATOM 924 N N . ARG A 1 116 ? 13.544 2.297 -28.684 1.00 82.00 116 ARG A N 1
ATOM 925 C CA . ARG A 1 116 ? 13.809 2.250 -30.121 1.00 82.00 116 ARG A CA 1
ATOM 926 C C . ARG A 1 116 ? 12.660 2.935 -30.868 1.00 82.00 116 ARG A C 1
ATOM 928 O O . ARG A 1 116 ? 11.531 2.454 -30.782 1.00 82.00 116 ARG A O 1
ATOM 935 N N . LYS A 1 117 ? 12.943 4.014 -31.602 1.00 77.56 117 LYS A N 1
ATOM 936 C CA . LYS A 1 117 ? 11.949 4.807 -32.354 1.00 77.56 117 LYS A CA 1
ATOM 937 C C . LYS A 1 117 ? 11.288 4.008 -33.483 1.00 77.56 117 LYS A C 1
ATOM 939 O O . LYS A 1 117 ? 10.113 4.193 -33.757 1.00 77.56 117 LYS A O 1
ATOM 944 N N . ALA A 1 118 ? 12.010 3.063 -34.086 1.00 78.19 118 ALA A N 1
ATOM 945 C CA . ALA A 1 118 ? 11.531 2.228 -35.194 1.00 78.19 118 ALA A CA 1
ATOM 946 C C . ALA A 1 118 ? 10.660 1.018 -34.767 1.00 78.19 118 ALA A C 1
ATOM 948 O O . ALA A 1 118 ? 10.708 -0.037 -35.401 1.00 78.19 118 ALA A O 1
ATOM 949 N N . ARG A 1 119 ? 9.914 1.103 -33.657 1.00 76.12 119 ARG A N 1
ATOM 950 C CA . ARG A 1 119 ? 9.021 0.012 -33.219 1.00 76.12 119 ARG A CA 1
ATOM 951 C C . ARG A 1 119 ? 7.733 0.004 -34.049 1.00 76.12 119 ARG A C 1
ATOM 953 O O . ARG A 1 119 ? 7.141 1.047 -34.277 1.00 76.12 119 ARG A O 1
ATOM 960 N N . ILE A 1 120 ? 7.272 -1.193 -34.431 1.00 81.81 120 ILE A N 1
ATOM 961 C CA . ILE A 1 120 ? 6.004 -1.385 -35.167 1.00 81.81 120 ILE A CA 1
ATOM 962 C C . ILE A 1 120 ? 4.796 -0.993 -34.302 1.00 81.81 120 ILE A C 1
ATOM 964 O O . ILE A 1 120 ? 3.816 -0.453 -34.802 1.00 81.81 120 ILE A O 1
ATOM 968 N N . LYS A 1 121 ? 4.862 -1.286 -32.998 1.00 82.00 121 LYS A N 1
ATOM 969 C CA . LYS A 1 121 ? 3.831 -0.938 -32.016 1.00 82.00 121 LYS A CA 1
ATOM 970 C C . LYS A 1 121 ? 4.430 -0.055 -30.937 1.00 82.00 121 LYS A C 1
ATOM 972 O O . LYS A 1 121 ? 5.491 -0.384 -30.395 1.00 82.00 121 LYS A O 1
ATOM 977 N N . ASP A 1 122 ? 3.723 1.019 -30.614 1.00 81.50 122 ASP A N 1
ATOM 978 C CA . ASP A 1 122 ? 4.099 1.879 -29.504 1.00 81.50 122 ASP A CA 1
ATOM 979 C C . ASP A 1 122 ? 3.865 1.166 -28.163 1.00 81.50 122 ASP A C 1
ATOM 981 O O . ASP A 1 122 ? 2.899 0.419 -27.985 1.00 81.50 122 ASP A O 1
ATOM 985 N N . VAL A 1 123 ? 4.796 1.354 -27.232 1.00 84.50 123 VAL A N 1
ATOM 986 C CA . VAL A 1 123 ? 4.775 0.757 -25.894 1.00 84.50 123 VAL A CA 1
ATOM 987 C C . VAL A 1 123 ? 5.298 1.795 -24.914 1.00 84.50 123 VAL A C 1
ATOM 989 O O . VAL A 1 123 ? 6.416 2.295 -25.058 1.00 84.50 123 VAL A O 1
ATOM 992 N N . SER A 1 124 ? 4.519 2.081 -23.868 1.00 87.81 124 SER A N 1
ATOM 993 C CA . SER A 1 124 ? 4.944 3.024 -22.835 1.00 87.81 124 SER A CA 1
ATOM 994 C C . SER A 1 124 ? 6.240 2.561 -22.161 1.00 87.81 124 SER A C 1
ATOM 996 O O . SER A 1 124 ? 6.506 1.365 -22.007 1.00 87.81 124 SER A O 1
ATOM 998 N N . GLY A 1 125 ? 7.059 3.516 -21.708 1.00 87.50 125 GLY A N 1
ATOM 999 C CA . GLY A 1 125 ? 8.314 3.191 -21.020 1.00 87.50 125 GLY A CA 1
ATOM 1000 C C . GLY A 1 125 ? 8.092 2.286 -19.805 1.00 87.50 125 GLY A C 1
ATOM 1001 O O . GLY A 1 125 ? 8.846 1.339 -19.608 1.00 87.50 125 GLY A O 1
ATOM 1002 N N . ALA A 1 126 ? 7.027 2.539 -19.038 1.00 89.50 126 ALA A N 1
ATOM 1003 C CA . ALA A 1 126 ? 6.688 1.759 -17.852 1.00 89.50 126 ALA A CA 1
ATOM 1004 C C . ALA A 1 126 ? 6.353 0.303 -18.201 1.00 89.50 126 ALA A C 1
ATOM 1006 O O . ALA A 1 126 ? 6.878 -0.615 -17.571 1.00 89.50 126 ALA A O 1
ATOM 1007 N N . LEU A 1 127 ? 5.542 0.078 -19.242 1.00 90.69 127 LEU A N 1
ATOM 1008 C CA . LEU A 1 127 ? 5.200 -1.271 -19.691 1.00 90.69 127 LEU A CA 1
ATOM 1009 C C . LEU A 1 127 ? 6.426 -2.002 -20.250 1.00 90.69 127 LEU A C 1
ATOM 1011 O O . LEU A 1 127 ? 6.639 -3.174 -19.941 1.00 90.69 127 LEU A O 1
ATOM 1015 N N . GLY A 1 128 ? 7.267 -1.295 -21.008 1.00 91.88 128 GLY A N 1
ATOM 1016 C CA . GLY A 1 128 ? 8.521 -1.830 -21.529 1.00 91.88 128 GLY A CA 1
ATOM 1017 C C . GLY A 1 128 ? 9.481 -2.264 -20.421 1.00 91.88 128 GLY A C 1
ATOM 1018 O O . GLY A 1 128 ? 9.971 -3.389 -20.448 1.00 91.88 128 GLY A O 1
ATOM 1019 N N . PHE A 1 129 ? 9.712 -1.423 -19.410 1.00 92.75 129 PHE A N 1
ATOM 1020 C CA . PHE A 1 129 ? 10.566 -1.789 -18.276 1.00 92.75 129 PHE A CA 1
ATOM 1021 C C . PHE A 1 129 ? 9.963 -2.913 -17.432 1.00 92.75 129 PHE A C 1
ATOM 1023 O O . PHE A 1 129 ? 10.681 -3.848 -17.088 1.00 92.75 129 PHE A O 1
ATOM 1030 N N . LYS A 1 130 ? 8.647 -2.899 -17.178 1.00 91.44 130 LYS A N 1
ATOM 1031 C CA . LYS A 1 130 ? 7.952 -4.002 -16.492 1.00 91.44 130 LYS A CA 1
ATOM 1032 C C . LYS A 1 130 ? 8.137 -5.334 -17.222 1.00 91.44 130 LYS A C 1
ATOM 1034 O O . LYS A 1 130 ? 8.327 -6.359 -16.574 1.00 91.44 130 LYS A O 1
ATOM 1039 N N . HIS A 1 131 ? 8.107 -5.327 -18.553 1.00 91.94 131 HIS A N 1
ATOM 1040 C CA . HIS A 1 131 ? 8.370 -6.519 -19.358 1.00 91.94 131 HIS A CA 1
ATOM 1041 C C . HIS A 1 131 ? 9.830 -6.987 -19.249 1.00 91.94 131 HIS A C 1
ATOM 1043 O O . HIS A 1 131 ? 10.077 -8.175 -19.046 1.00 91.94 131 HIS A O 1
ATOM 1049 N N . LEU A 1 132 ? 10.799 -6.066 -19.311 1.00 92.81 132 LEU A N 1
ATOM 1050 C CA . LEU A 1 132 ? 12.221 -6.398 -19.158 1.00 92.81 132 LEU A CA 1
ATOM 1051 C C . LEU A 1 132 ? 12.539 -7.011 -17.792 1.00 92.81 132 LEU A C 1
ATOM 1053 O O . LEU A 1 132 ? 13.279 -7.986 -17.722 1.00 92.81 132 LEU A O 1
ATOM 1057 N N . MET A 1 133 ? 11.935 -6.500 -16.716 1.00 92.38 133 MET A N 1
ATOM 1058 C CA . MET A 1 133 ? 12.100 -7.067 -15.370 1.00 92.38 133 MET A CA 1
ATOM 1059 C C . MET A 1 133 ? 11.659 -8.535 -15.293 1.00 92.38 133 MET A C 1
ATOM 1061 O O . MET A 1 133 ? 12.233 -9.289 -14.521 1.00 92.38 133 MET A O 1
ATOM 1065 N N . LYS A 1 134 ? 10.691 -8.945 -16.122 1.00 91.19 134 LYS A N 1
ATOM 1066 C CA . LYS A 1 134 ? 10.181 -10.323 -16.215 1.00 91.19 134 LYS A CA 1
ATOM 1067 C C . LYS A 1 134 ? 10.876 -11.166 -17.288 1.00 91.19 134 LYS A C 1
ATOM 1069 O O . LYS A 1 134 ? 10.503 -12.315 -17.501 1.00 91.19 134 LYS A O 1
ATOM 1074 N N . SER A 1 135 ? 11.837 -10.594 -18.011 1.00 90.25 135 SER A N 1
ATOM 1075 C CA . SER A 1 135 ? 12.517 -11.284 -19.104 1.00 90.25 135 SER A CA 1
ATOM 1076 C C . SER A 1 135 ? 13.586 -12.223 -18.555 1.00 90.25 135 SER A C 1
ATOM 1078 O O . SER A 1 135 ? 14.480 -11.807 -17.814 1.00 90.25 135 SER A O 1
ATOM 1080 N N . VAL A 1 136 ? 13.489 -13.491 -18.946 1.00 89.44 136 VAL A N 1
ATOM 1081 C CA . VAL A 1 136 ? 14.380 -14.564 -18.505 1.00 89.44 136 VAL A CA 1
ATOM 1082 C C . VAL A 1 136 ? 15.532 -14.729 -19.495 1.00 89.44 136 VAL A C 1
ATOM 1084 O O . VAL A 1 136 ? 15.331 -14.753 -20.708 1.00 89.44 136 VAL A O 1
ATOM 1087 N N . ALA A 1 137 ? 16.742 -14.866 -18.967 1.00 87.94 137 ALA A N 1
ATOM 1088 C CA . ALA A 1 137 ? 17.940 -15.262 -19.693 1.00 87.94 137 ALA A CA 1
ATOM 1089 C C . ALA A 1 137 ? 18.439 -16.615 -19.168 1.00 87.94 137 ALA A C 1
ATOM 1091 O O . ALA A 1 137 ? 18.157 -16.980 -18.029 1.00 87.94 137 ALA A O 1
ATOM 1092 N N . LYS A 1 138 ? 19.193 -17.352 -19.989 1.00 88.19 138 LYS A N 1
ATOM 1093 C CA . LYS A 1 138 ? 19.848 -18.605 -19.595 1.00 88.19 138 LYS A CA 1
ATOM 1094 C C . LYS A 1 138 ? 21.346 -18.367 -19.446 1.00 88.19 138 LYS A C 1
ATOM 1096 O O . LYS A 1 138 ? 21.973 -17.770 -20.323 1.00 88.19 138 LYS A O 1
ATOM 1101 N N . SER A 1 139 ? 21.915 -18.774 -18.322 1.00 84.12 139 SER A N 1
ATOM 1102 C CA . SER A 1 139 ? 23.337 -18.618 -18.036 1.00 84.12 139 SER A CA 1
ATOM 1103 C C . SER A 1 139 ? 24.154 -19.643 -18.816 1.00 84.12 139 SER A C 1
ATOM 1105 O O . SER A 1 139 ? 23.936 -20.842 -18.705 1.00 84.12 139 SER A O 1
ATOM 1107 N N . TYR A 1 140 ? 25.158 -19.180 -19.560 1.00 83.94 140 TYR A N 1
ATOM 1108 C CA . TYR A 1 140 ? 26.059 -20.062 -20.312 1.00 83.94 140 TYR A CA 1
ATOM 1109 C C . TYR A 1 140 ? 26.992 -20.896 -19.416 1.00 83.94 140 TYR A C 1
ATOM 1111 O O . TYR A 1 140 ? 27.624 -21.828 -19.900 1.00 83.94 140 TYR A O 1
ATOM 1119 N N . LYS A 1 141 ? 27.135 -20.532 -18.132 1.00 83.50 141 LYS A N 1
ATOM 1120 C CA . LYS A 1 141 ? 28.070 -21.191 -17.205 1.00 83.50 141 LYS A CA 1
ATOM 1121 C C . LYS A 1 141 ? 27.481 -22.426 -16.538 1.00 83.50 141 LYS A C 1
ATOM 1123 O O . LYS A 1 141 ? 28.202 -23.385 -16.306 1.00 83.50 141 LYS A O 1
ATOM 1128 N N . ASN A 1 142 ? 26.208 -22.356 -16.168 1.00 84.31 142 ASN A N 1
ATOM 1129 C CA . ASN A 1 142 ? 25.535 -23.365 -15.349 1.00 84.31 142 ASN A CA 1
ATOM 1130 C C . ASN A 1 142 ? 24.159 -23.763 -15.900 1.00 84.31 142 ASN A C 1
ATOM 1132 O O . ASN A 1 142 ? 23.450 -24.515 -15.250 1.00 84.31 142 ASN A O 1
ATOM 1136 N N . ASP A 1 143 ? 23.782 -23.266 -17.081 1.00 84.50 143 ASP A N 1
ATOM 1137 C CA . ASP A 1 143 ? 22.517 -23.571 -17.757 1.00 84.50 143 ASP A CA 1
ATOM 1138 C C . ASP A 1 143 ? 21.248 -23.149 -16.984 1.00 84.50 143 ASP A C 1
ATOM 1140 O O . ASP A 1 143 ? 20.127 -23.483 -17.363 1.00 84.50 143 ASP A O 1
ATOM 1144 N N . GLU A 1 144 ? 21.402 -22.348 -15.928 1.00 86.56 144 GLU A N 1
ATOM 1145 C CA . GLU A 1 144 ? 20.295 -21.870 -15.103 1.00 86.56 144 GLU A CA 1
ATOM 1146 C C . GLU A 1 144 ? 19.616 -20.641 -15.708 1.00 86.56 144 GLU A C 1
ATOM 1148 O O . GLU A 1 144 ? 20.252 -19.755 -16.293 1.00 86.56 144 GLU A O 1
ATOM 1153 N N . PHE A 1 145 ? 18.302 -20.557 -15.515 1.00 89.88 145 PHE A N 1
ATOM 1154 C CA . PHE A 1 145 ? 17.545 -19.354 -15.825 1.00 89.88 145 PHE A CA 1
ATOM 1155 C C . PHE A 1 145 ? 17.839 -18.243 -14.812 1.00 89.88 145 PHE A C 1
ATOM 1157 O O . PHE A 1 145 ? 18.120 -18.507 -13.650 1.00 89.88 145 PHE A O 1
ATOM 1164 N N . TYR A 1 146 ? 17.777 -16.985 -15.239 1.00 90.88 146 TYR A N 1
ATOM 1165 C CA . TYR A 1 146 ? 17.868 -15.826 -14.354 1.00 90.88 146 TYR A CA 1
ATOM 1166 C C . TYR A 1 146 ? 17.228 -14.588 -14.991 1.00 90.88 146 TYR A C 1
ATOM 1168 O O . TYR A 1 146 ? 17.159 -14.457 -16.214 1.00 90.88 146 TYR A O 1
ATOM 1176 N N . TYR A 1 147 ? 16.802 -13.633 -14.166 1.00 93.56 147 TYR A N 1
ATOM 1177 C CA . TYR A 1 147 ? 16.197 -12.383 -14.629 1.00 93.56 147 TYR A CA 1
ATOM 1178 C C . TYR A 1 147 ? 17.261 -11.295 -14.777 1.00 93.56 147 TYR A C 1
ATOM 1180 O O . TYR A 1 147 ? 17.586 -10.583 -13.825 1.00 93.56 147 TYR A O 1
ATOM 1188 N N . ALA A 1 148 ? 17.837 -11.164 -15.975 1.00 91.81 148 ALA A N 1
ATOM 1189 C CA . ALA A 1 148 ? 19.018 -10.326 -16.199 1.00 91.81 148 ALA A CA 1
ATOM 1190 C C . ALA A 1 148 ? 18.824 -8.856 -15.792 1.00 91.81 148 ALA A C 1
ATOM 1192 O O . ALA A 1 148 ? 19.719 -8.262 -15.190 1.00 91.81 148 ALA A O 1
ATOM 1193 N N . TRP A 1 149 ? 17.657 -8.280 -16.088 1.00 93.56 149 TRP A N 1
ATOM 1194 C CA . TRP A 1 149 ? 17.343 -6.888 -15.760 1.00 93.56 149 TRP A CA 1
ATOM 1195 C C . TRP A 1 149 ? 16.999 -6.692 -14.285 1.00 93.56 149 TRP A C 1
ATOM 1197 O O . TRP A 1 149 ? 17.452 -5.712 -13.697 1.00 93.56 149 TRP A O 1
ATOM 1207 N N . ALA A 1 150 ? 16.255 -7.622 -13.678 1.00 92.06 150 ALA A N 1
ATOM 1208 C CA . ALA A 1 150 ? 15.888 -7.528 -12.266 1.00 92.06 150 ALA A CA 1
ATOM 1209 C C . ALA A 1 150 ? 17.099 -7.675 -11.337 1.00 92.06 150 ALA A C 1
ATOM 1211 O O . ALA A 1 150 ? 17.257 -6.896 -10.396 1.00 92.06 150 ALA A O 1
ATOM 1212 N N . LYS A 1 151 ? 17.997 -8.604 -11.679 1.00 90.69 151 LYS A N 1
ATOM 1213 C CA . LYS A 1 151 ? 19.257 -8.855 -10.975 1.00 90.69 151 LYS A CA 1
ATOM 1214 C C . LYS A 1 151 ? 20.276 -7.725 -11.137 1.00 90.69 151 LYS A C 1
ATOM 1216 O O . LYS A 1 151 ? 21.213 -7.594 -10.350 1.00 90.69 151 LYS A O 1
ATOM 1221 N N . HIS A 1 152 ? 20.149 -6.898 -12.175 1.00 91.50 152 HIS A N 1
ATOM 1222 C CA . HIS A 1 152 ? 21.129 -5.853 -12.439 1.00 91.50 152 HIS A CA 1
ATOM 1223 C C . HIS A 1 152 ? 21.002 -4.701 -11.434 1.00 91.50 152 HIS A C 1
ATOM 1225 O O . HIS A 1 152 ? 20.087 -3.879 -11.515 1.00 91.50 152 HIS A O 1
ATOM 1231 N N . GLN A 1 153 ? 22.000 -4.581 -10.554 1.00 86.62 153 GLN A N 1
ATOM 1232 C CA . GLN A 1 153 ? 22.009 -3.665 -9.406 1.00 86.62 153 GLN A CA 1
ATOM 1233 C C . GLN A 1 153 ? 21.599 -2.224 -9.733 1.00 86.62 153 GLN A C 1
ATOM 1235 O O . GLN A 1 153 ? 20.853 -1.613 -8.982 1.00 86.62 153 GLN A O 1
ATOM 1240 N N . ARG A 1 154 ? 22.029 -1.690 -10.883 1.00 89.06 154 ARG A N 1
ATOM 1241 C CA . ARG A 1 154 ? 21.735 -0.302 -11.286 1.00 89.06 154 ARG A CA 1
ATOM 1242 C C . ARG A 1 154 ? 20.516 -0.140 -12.188 1.00 89.06 154 ARG A C 1
ATOM 1244 O O . ARG A 1 154 ? 20.007 0.965 -12.307 1.00 89.06 154 ARG A O 1
ATOM 1251 N N . PHE A 1 155 ? 20.071 -1.200 -12.865 1.00 91.12 155 PHE A N 1
ATOM 1252 C CA . PHE A 1 155 ? 19.091 -1.043 -13.948 1.00 91.12 155 PHE A CA 1
ATOM 1253 C C . PHE A 1 155 ? 17.717 -0.673 -13.393 1.00 91.12 155 PHE A C 1
ATOM 1255 O O . PHE A 1 155 ? 17.087 0.242 -13.909 1.00 91.12 155 PHE A O 1
ATOM 1262 N N . LYS A 1 156 ? 17.293 -1.341 -12.314 1.00 87.44 156 LYS A N 1
ATOM 1263 C CA . LYS A 1 156 ? 16.018 -1.089 -11.630 1.00 87.44 156 LYS A CA 1
ATOM 1264 C C . LYS A 1 156 ? 15.878 0.365 -11.164 1.00 87.44 156 LYS A C 1
ATOM 1266 O O . LYS A 1 156 ? 14.908 1.024 -11.525 1.00 87.44 156 LYS A O 1
ATOM 1271 N N . PHE A 1 157 ? 16.891 0.886 -10.469 1.00 88.12 157 PHE A N 1
ATOM 1272 C CA . PHE A 1 157 ? 16.912 2.272 -9.995 1.00 88.12 157 PHE A CA 1
ATOM 1273 C C . PHE A 1 157 ? 16.994 3.263 -11.152 1.00 88.12 157 PHE A C 1
ATOM 1275 O O . PHE A 1 157 ? 16.201 4.192 -11.222 1.00 88.12 157 PHE A O 1
ATOM 1282 N N . TRP A 1 158 ? 17.864 3.009 -12.133 1.00 91.38 158 TRP A N 1
ATOM 1283 C CA . TRP A 1 158 ? 17.951 3.856 -13.320 1.00 91.38 158 TRP A CA 1
ATOM 1284 C C . TRP A 1 158 ? 16.629 3.914 -14.098 1.00 91.38 158 TRP A C 1
ATOM 1286 O O . TRP A 1 158 ? 16.218 4.986 -14.542 1.00 91.38 158 TRP A O 1
ATOM 1296 N N . ALA A 1 159 ? 15.948 2.776 -14.263 1.00 91.62 159 ALA A N 1
ATOM 1297 C CA . ALA A 1 159 ? 14.670 2.703 -14.959 1.00 91.62 159 ALA A CA 1
ATOM 1298 C C . ALA A 1 159 ? 13.588 3.463 -14.182 1.00 91.62 159 ALA A C 1
ATOM 1300 O O . ALA A 1 159 ? 12.836 4.226 -14.790 1.00 91.62 159 ALA A O 1
ATOM 1301 N N . TYR A 1 160 ? 13.547 3.300 -12.856 1.00 88.81 160 TYR A N 1
ATOM 1302 C CA . TYR A 1 160 ? 12.659 4.048 -11.966 1.00 88.81 160 TYR A CA 1
ATOM 1303 C C . TYR A 1 160 ? 12.900 5.560 -12.056 1.00 88.81 160 TYR A C 1
ATOM 1305 O O . TYR A 1 160 ? 11.975 6.305 -12.382 1.00 88.81 160 TYR A O 1
ATOM 1313 N N . ASP A 1 161 ? 14.143 6.010 -11.882 1.00 89.19 161 ASP A N 1
ATOM 1314 C CA . ASP A 1 161 ? 14.513 7.426 -11.942 1.00 89.19 161 ASP A CA 1
ATOM 1315 C C . ASP A 1 161 ? 14.172 8.036 -13.293 1.00 89.19 161 ASP A C 1
ATOM 1317 O O . ASP A 1 161 ? 13.625 9.135 -13.377 1.00 89.19 161 ASP A O 1
ATOM 1321 N N . ARG A 1 162 ? 14.446 7.305 -14.374 1.00 89.25 162 ARG A N 1
ATOM 1322 C CA . ARG A 1 162 ? 14.097 7.736 -15.724 1.00 89.25 162 ARG A CA 1
ATOM 1323 C C . ARG A 1 162 ? 12.584 7.890 -15.880 1.00 89.25 162 ARG A C 1
ATOM 1325 O O . ARG A 1 162 ? 12.131 8.892 -16.431 1.00 89.25 162 ARG A O 1
ATOM 1332 N N . LEU A 1 163 ? 11.789 6.913 -15.438 1.00 89.56 163 LEU A N 1
ATOM 1333 C CA . LEU A 1 163 ? 10.326 7.011 -15.490 1.00 89.56 163 LEU A CA 1
ATOM 1334 C C . LEU A 1 163 ? 9.822 8.206 -14.680 1.00 89.56 163 LEU A C 1
ATOM 1336 O O . LEU A 1 163 ? 8.982 8.957 -15.177 1.00 89.56 163 LEU A O 1
ATOM 1340 N N . ARG A 1 164 ? 10.373 8.413 -13.480 1.00 86.94 164 ARG A N 1
ATOM 1341 C CA . ARG A 1 164 ? 10.040 9.543 -12.610 1.00 86.94 164 ARG A CA 1
ATOM 1342 C C . ARG A 1 164 ? 10.372 10.874 -13.286 1.00 86.94 164 ARG A C 1
ATOM 1344 O O . ARG A 1 164 ? 9.477 11.700 -13.411 1.00 86.94 164 ARG A O 1
ATOM 1351 N N . ARG A 1 165 ? 11.589 11.050 -13.822 1.00 87.31 165 ARG A N 1
ATOM 1352 C CA . ARG A 1 165 ? 12.002 12.266 -14.558 1.00 87.31 165 ARG A CA 1
ATOM 1353 C C . ARG A 1 165 ? 11.085 12.575 -15.738 1.00 87.31 165 ARG A C 1
ATOM 1355 O O . ARG A 1 165 ? 10.631 13.706 -15.883 1.00 87.31 165 ARG A O 1
ATOM 1362 N N . HIS A 1 166 ? 10.788 11.577 -16.570 1.00 86.94 166 HIS A N 1
ATOM 1363 C CA . HIS A 1 166 ? 9.900 11.768 -17.719 1.00 86.94 166 HIS A CA 1
ATOM 1364 C C . HIS A 1 166 ? 8.483 12.161 -17.293 1.00 86.94 166 HIS A C 1
ATOM 1366 O O . HIS A 1 166 ? 7.921 13.087 -17.873 1.00 86.94 166 HIS A O 1
ATOM 1372 N N . ARG A 1 167 ? 7.939 11.522 -16.252 1.00 87.12 167 ARG A N 1
ATOM 1373 C CA . ARG A 1 167 ? 6.624 11.870 -15.702 1.00 87.12 167 ARG A CA 1
ATOM 1374 C C . ARG A 1 167 ? 6.615 13.286 -15.124 1.00 87.12 167 ARG A C 1
ATOM 1376 O O . ARG A 1 167 ? 5.670 14.023 -15.379 1.00 87.12 167 ARG A O 1
ATOM 1383 N N . SER A 1 168 ? 7.673 13.699 -14.423 1.00 87.00 168 SER A N 1
ATOM 1384 C CA . SER A 1 168 ? 7.826 15.079 -13.945 1.00 87.00 168 SER A CA 1
ATOM 1385 C C . SER A 1 168 ? 7.823 16.080 -15.098 1.00 87.00 168 SER A C 1
ATOM 1387 O O . SER A 1 168 ? 7.106 17.072 -15.042 1.00 87.00 168 SER A O 1
ATOM 1389 N N . LEU A 1 169 ? 8.563 15.809 -16.176 1.00 86.56 169 LEU A N 1
ATOM 1390 C CA . LEU A 1 169 ? 8.591 16.681 -17.354 1.00 86.56 169 LEU A CA 1
ATOM 1391 C C . LEU A 1 169 ? 7.238 16.748 -18.069 1.00 86.56 169 LEU A C 1
ATOM 1393 O O . LEU A 1 169 ? 6.850 17.816 -18.538 1.00 86.56 169 LEU A O 1
ATOM 1397 N N . GLU A 1 170 ? 6.511 15.635 -18.154 1.00 86.69 170 GLU A N 1
ATOM 1398 C CA . GLU A 1 170 ? 5.140 15.613 -18.675 1.00 86.69 170 GLU A CA 1
ATOM 1399 C C . GLU A 1 170 ? 4.209 16.475 -17.817 1.00 86.69 170 GLU A C 1
ATOM 1401 O O . GLU A 1 170 ? 3.498 17.318 -18.361 1.00 86.69 170 GLU A O 1
ATOM 1406 N N . GLN A 1 171 ? 4.268 16.344 -16.488 1.00 86.06 171 GLN A N 1
ATOM 1407 C CA . GLN A 1 171 ? 3.492 17.191 -15.578 1.00 86.06 171 GLN A CA 1
ATOM 1408 C C . GLN A 1 171 ? 3.877 18.671 -15.696 1.00 86.06 171 GLN A C 1
ATOM 1410 O O . GLN A 1 171 ? 2.985 19.512 -15.771 1.00 86.06 171 GLN A O 1
ATOM 1415 N N . CYS A 1 172 ? 5.167 19.001 -15.823 1.00 84.81 172 CYS A N 1
ATOM 1416 C CA . CYS A 1 172 ? 5.619 20.372 -16.077 1.00 84.81 172 CYS A CA 1
ATOM 1417 C C . CYS A 1 172 ? 5.053 20.930 -17.388 1.00 84.81 172 CYS A C 1
ATOM 1419 O O . CYS A 1 172 ? 4.585 22.064 -17.421 1.00 84.81 172 CYS A O 1
ATOM 1421 N N . LYS A 1 173 ? 5.045 20.148 -18.475 1.00 84.69 173 LYS A N 1
ATOM 1422 C CA . LYS A 1 173 ? 4.457 20.586 -19.753 1.00 84.69 173 LYS A CA 1
ATOM 1423 C C . LYS A 1 173 ? 2.967 20.891 -19.617 1.00 84.69 173 LYS A C 1
ATOM 1425 O O . LYS A 1 173 ? 2.501 21.888 -20.162 1.00 84.69 173 LYS A O 1
ATOM 1430 N N . ILE A 1 174 ? 2.228 20.046 -18.898 1.00 87.06 174 ILE A N 1
ATOM 1431 C CA . ILE A 1 174 ? 0.797 20.260 -18.650 1.00 87.06 174 ILE A CA 1
ATOM 1432 C C . ILE A 1 174 ? 0.597 21.510 -17.782 1.00 87.06 174 ILE A C 1
ATOM 1434 O O . ILE A 1 174 ? -0.241 22.345 -18.113 1.00 87.06 174 ILE A O 1
ATOM 1438 N N . PHE A 1 175 ? 1.402 21.679 -16.730 1.00 86.81 175 PHE A N 1
ATOM 1439 C CA . PHE A 1 175 ? 1.381 22.866 -15.878 1.00 86.81 175 PHE A CA 1
ATOM 1440 C C . PHE A 1 175 ? 1.564 24.148 -16.696 1.00 86.81 175 PHE A C 1
ATOM 1442 O O . PHE A 1 175 ? 0.701 25.020 -16.640 1.00 86.81 175 PHE A O 1
ATOM 1449 N N . LEU A 1 176 ? 2.620 24.240 -17.509 1.00 86.38 176 LEU A N 1
ATOM 1450 C CA . LEU A 1 176 ? 2.888 25.429 -18.327 1.00 86.38 176 LEU A CA 1
ATOM 1451 C C . LEU A 1 176 ? 1.789 25.665 -19.373 1.00 86.38 176 LEU A C 1
ATOM 1453 O O . LEU A 1 176 ? 1.426 26.805 -19.640 1.00 86.38 176 LEU A O 1
ATOM 1457 N N . LYS A 1 177 ? 1.198 24.601 -19.931 1.00 87.81 177 LYS A N 1
ATOM 1458 C CA . LYS A 1 177 ? 0.073 24.726 -20.869 1.00 87.81 177 LYS A CA 1
ATOM 1459 C C . LYS A 1 177 ? -1.164 25.357 -20.219 1.00 87.81 177 LYS A C 1
ATOM 1461 O O . LYS A 1 177 ? -1.861 26.122 -20.876 1.00 87.81 177 LYS A O 1
ATOM 1466 N N . HIS A 1 178 ? -1.458 25.020 -18.964 1.00 87.88 178 HIS A N 1
ATOM 1467 C CA . HIS A 1 178 ? -2.616 25.561 -18.244 1.00 87.88 178 HIS A CA 1
ATOM 1468 C C . HIS A 1 178 ? -2.332 26.896 -17.543 1.00 87.88 178 HIS A C 1
ATOM 1470 O O . HIS A 1 178 ? -3.268 27.628 -17.235 1.00 87.88 178 HIS A O 1
ATOM 1476 N N . ASN A 1 179 ? -1.063 27.230 -17.310 1.00 85.19 179 ASN A N 1
ATOM 1477 C CA . ASN A 1 179 ? -0.635 28.420 -16.580 1.00 85.19 179 ASN A CA 1
ATOM 1478 C C . ASN A 1 179 ? 0.201 29.322 -17.502 1.00 85.19 179 ASN A C 1
ATOM 1480 O O . ASN A 1 179 ? 1.427 29.355 -17.433 1.00 85.19 179 ASN A O 1
ATOM 1484 N N . VAL A 1 180 ? -0.482 30.036 -18.406 1.00 86.88 180 VAL A N 1
ATOM 1485 C CA . VAL A 1 180 ? 0.150 30.837 -19.476 1.00 86.88 180 VAL A CA 1
ATOM 1486 C C . VAL A 1 180 ? 1.035 31.959 -18.923 1.00 86.88 180 VAL A C 1
ATOM 1488 O O . VAL A 1 180 ? 2.069 32.267 -19.507 1.00 86.88 180 VAL A O 1
ATOM 1491 N N . HIS A 1 181 ? 0.657 32.557 -17.789 1.00 86.44 181 HIS A N 1
ATOM 1492 C CA . HIS A 1 181 ? 1.476 33.575 -17.133 1.00 86.44 181 HIS A CA 1
ATOM 1493 C C . HIS A 1 181 ? 2.827 32.987 -16.705 1.00 86.44 181 HIS A C 1
ATOM 1495 O O . HIS A 1 181 ? 3.876 33.518 -17.058 1.00 86.44 181 HIS A O 1
ATOM 1501 N N . GLU A 1 182 ? 2.803 31.844 -16.019 1.00 83.25 182 GLU A N 1
ATOM 1502 C CA . GLU A 1 182 ? 3.996 31.121 -15.590 1.00 83.25 182 GLU A CA 1
ATOM 1503 C C . GLU A 1 182 ? 4.821 30.590 -16.771 1.00 83.25 182 GLU A C 1
ATOM 1505 O O . GLU A 1 182 ? 6.047 30.556 -16.691 1.00 83.25 182 GLU A O 1
ATOM 1510 N N . ALA A 1 183 ? 4.180 30.236 -17.887 1.00 82.56 183 ALA A N 1
ATOM 1511 C CA . ALA A 1 183 ? 4.862 29.820 -19.114 1.00 82.56 183 ALA A CA 1
ATOM 1512 C C . ALA A 1 183 ? 5.707 30.924 -19.765 1.00 82.56 183 ALA A C 1
ATOM 1514 O O . ALA A 1 183 ? 6.675 30.614 -20.458 1.00 82.56 183 ALA A O 1
ATOM 1515 N N . ASN A 1 184 ? 5.364 32.192 -19.530 1.00 86.81 184 ASN A N 1
ATOM 1516 C CA . ASN A 1 184 ? 6.103 33.342 -20.051 1.00 86.81 184 ASN A CA 1
ATOM 1517 C C . ASN A 1 184 ? 7.244 33.798 -19.126 1.00 86.81 184 ASN A C 1
ATOM 1519 O O . ASN A 1 184 ? 7.986 34.711 -19.489 1.00 86.81 184 ASN A O 1
ATOM 1523 N N . LEU A 1 185 ? 7.398 33.189 -17.945 1.00 86.25 185 LEU A N 1
ATOM 1524 C CA . LEU A 1 185 ? 8.465 33.539 -17.010 1.00 86.25 185 LEU A CA 1
ATOM 1525 C C . LEU A 1 185 ? 9.814 33.024 -17.508 1.00 86.25 185 LEU A C 1
ATOM 1527 O O . LEU A 1 185 ? 9.966 31.864 -17.899 1.00 86.25 185 LEU A O 1
ATOM 1531 N N . THR A 1 186 ? 10.835 33.873 -17.434 1.00 83.06 186 THR A N 1
ATOM 1532 C CA . THR A 1 186 ? 12.208 33.452 -17.710 1.00 83.06 186 THR A CA 1
ATOM 1533 C C . THR A 1 186 ? 12.808 32.717 -16.508 1.00 83.06 186 THR A C 1
ATOM 1535 O O . THR A 1 186 ? 12.346 32.837 -15.373 1.00 83.06 186 THR A O 1
ATOM 1538 N N . ILE A 1 187 ? 13.920 32.002 -16.719 1.00 77.75 187 ILE A N 1
ATOM 1539 C CA . ILE A 1 187 ? 14.692 31.389 -15.619 1.00 77.75 187 ILE A CA 1
ATOM 1540 C C . ILE A 1 187 ? 15.106 32.445 -14.580 1.00 77.75 187 ILE A C 1
ATOM 1542 O O . ILE A 1 187 ? 15.179 32.145 -13.389 1.00 77.75 187 ILE A O 1
ATOM 1546 N N . LYS A 1 188 ? 15.376 33.682 -15.017 1.00 82.81 188 LYS A N 1
ATOM 1547 C CA . LYS A 1 188 ? 15.719 34.786 -14.119 1.00 82.81 188 LYS A CA 1
ATOM 1548 C C . LYS A 1 188 ? 14.527 35.168 -13.240 1.00 82.81 188 LYS A C 1
ATOM 1550 O O . LYS A 1 188 ? 14.709 35.303 -12.035 1.00 82.81 188 LYS A O 1
ATOM 1555 N N . ASP A 1 189 ? 13.335 35.264 -13.819 1.00 82.00 189 ASP A N 1
ATOM 1556 C CA . ASP A 1 189 ? 12.109 35.596 -13.084 1.00 82.00 189 ASP A CA 1
ATOM 1557 C C . ASP A 1 189 ? 11.759 34.501 -12.075 1.00 82.00 189 ASP A C 1
ATOM 1559 O O . ASP A 1 189 ? 11.489 34.794 -10.915 1.00 82.00 189 ASP A O 1
ATOM 1563 N N . LEU A 1 190 ? 11.875 33.229 -12.471 1.00 79.50 190 LEU A N 1
ATOM 1564 C CA . LEU A 1 190 ? 11.666 32.090 -11.572 1.00 79.50 190 LEU A CA 1
ATOM 1565 C C . LEU A 1 190 ? 12.650 32.095 -10.393 1.00 79.50 190 LEU A C 1
ATOM 1567 O O . LEU A 1 190 ? 12.248 31.845 -9.261 1.00 79.50 190 LEU A O 1
ATOM 1571 N N . ARG A 1 191 ? 13.929 32.426 -10.624 1.00 78.88 191 ARG A N 1
ATOM 1572 C CA . ARG A 1 191 ? 14.920 32.567 -9.540 1.00 78.88 191 ARG A CA 1
ATOM 1573 C C . ARG A 1 191 ? 14.584 33.706 -8.584 1.00 78.88 191 ARG A C 1
ATOM 1575 O O . ARG A 1 191 ? 14.879 33.590 -7.400 1.00 78.88 191 ARG A O 1
ATOM 1582 N N . ILE A 1 192 ? 14.001 34.795 -9.081 1.00 85.00 192 ILE A N 1
ATOM 1583 C CA . ILE A 1 192 ? 13.528 35.888 -8.228 1.00 85.00 192 ILE A CA 1
ATOM 1584 C C . ILE A 1 192 ? 12.340 35.394 -7.399 1.00 85.00 192 ILE A C 1
ATOM 1586 O O . ILE A 1 192 ? 12.397 35.488 -6.181 1.00 85.00 192 ILE A O 1
ATOM 1590 N N . ILE A 1 193 ? 11.338 34.780 -8.038 1.00 82.62 193 ILE A N 1
ATOM 1591 C CA . ILE A 1 193 ? 10.115 34.284 -7.384 1.00 82.62 193 ILE A CA 1
ATOM 1592 C C . ILE A 1 193 ? 10.421 33.273 -6.274 1.00 82.62 193 ILE A C 1
ATOM 1594 O O . ILE A 1 193 ? 9.793 33.332 -5.227 1.00 82.62 193 ILE A O 1
ATOM 1598 N N . ILE A 1 194 ? 11.394 32.374 -6.465 1.00 79.00 194 ILE A N 1
ATOM 1599 C CA . ILE A 1 194 ? 11.790 31.385 -5.442 1.00 79.00 194 ILE A CA 1
ATOM 1600 C C . ILE A 1 194 ? 12.282 32.055 -4.148 1.00 79.00 194 ILE A C 1
ATOM 1602 O O . ILE A 1 194 ? 12.109 31.497 -3.072 1.00 79.00 194 ILE A O 1
ATOM 1606 N N . ASN A 1 195 ? 12.876 33.247 -4.241 1.00 82.62 195 ASN A N 1
ATOM 1607 C CA . ASN A 1 195 ? 13.415 33.975 -3.090 1.00 82.62 195 ASN A CA 1
ATOM 1608 C C . ASN A 1 195 ? 12.427 34.998 -2.508 1.00 82.62 195 ASN A C 1
ATOM 1610 O O . ASN A 1 195 ? 12.815 35.827 -1.685 1.00 82.62 195 ASN A O 1
ATOM 1614 N N . THR A 1 196 ? 11.168 34.985 -2.946 1.00 84.50 196 THR A N 1
ATOM 1615 C CA . THR A 1 196 ? 10.128 35.896 -2.467 1.00 84.50 196 THR A CA 1
ATOM 1616 C C . THR A 1 196 ? 8.910 35.115 -1.953 1.00 84.50 196 THR A C 1
ATOM 1618 O O . THR A 1 196 ? 8.770 33.929 -2.257 1.00 84.50 196 THR A O 1
ATOM 1621 N N . PRO A 1 197 ? 7.983 35.745 -1.201 1.00 82.25 197 PRO A N 1
ATOM 1622 C CA . PRO A 1 197 ? 6.758 35.081 -0.724 1.00 82.25 197 PRO A CA 1
ATOM 1623 C C . PRO A 1 197 ? 5.837 34.571 -1.847 1.00 82.25 197 PRO A C 1
ATOM 1625 O O . PRO A 1 197 ? 4.937 33.771 -1.623 1.00 82.25 197 PRO A O 1
ATOM 1628 N N . GLN A 1 198 ? 6.048 35.020 -3.089 1.00 79.50 198 GLN A N 1
ATOM 1629 C CA . GLN A 1 198 ? 5.350 34.495 -4.264 1.00 79.50 198 GLN A CA 1
ATOM 1630 C C . GLN A 1 198 ? 5.768 33.052 -4.610 1.00 79.50 198 GLN A C 1
ATOM 1632 O O . GLN A 1 198 ? 5.071 32.402 -5.394 1.00 79.50 198 GLN A O 1
ATOM 1637 N N . SER A 1 199 ? 6.866 32.545 -4.035 1.00 82.81 199 SER A N 1
ATOM 1638 C CA . SER A 1 199 ? 7.283 31.145 -4.162 1.00 82.81 199 SER A CA 1
ATOM 1639 C C . SER A 1 199 ? 6.201 30.188 -3.662 1.00 82.81 199 SER A C 1
ATOM 1641 O O . SER A 1 199 ? 5.873 29.243 -4.375 1.00 82.81 199 SER A O 1
ATOM 1643 N N . ASP A 1 200 ? 5.568 30.479 -2.525 1.00 79.44 200 ASP A N 1
ATOM 1644 C CA . ASP A 1 200 ? 4.535 29.629 -1.925 1.00 79.44 200 ASP A CA 1
ATOM 1645 C C . ASP A 1 200 ? 3.326 29.468 -2.850 1.00 79.44 200 ASP A C 1
ATOM 1647 O O . ASP A 1 200 ? 2.840 28.359 -3.081 1.00 79.44 200 ASP A O 1
ATOM 1651 N N . LEU A 1 201 ? 2.884 30.567 -3.471 1.00 83.19 201 LEU A N 1
ATOM 1652 C CA . LEU A 1 201 ? 1.782 30.542 -4.433 1.00 83.19 201 LEU A CA 1
ATOM 1653 C C . LEU A 1 201 ? 2.134 29.702 -5.669 1.00 83.19 201 LEU A C 1
ATOM 1655 O O . LEU A 1 201 ? 1.299 28.938 -6.160 1.00 83.19 201 LEU A O 1
ATOM 1659 N N . LEU A 1 202 ? 3.364 29.825 -6.174 1.00 80.88 202 LEU A N 1
ATOM 1660 C CA . LEU A 1 202 ? 3.844 29.025 -7.301 1.00 80.88 202 LEU A CA 1
ATOM 1661 C C . LEU A 1 202 ? 3.927 27.536 -6.929 1.00 80.88 202 LEU A C 1
ATOM 1663 O O . LEU A 1 202 ? 3.433 26.688 -7.677 1.00 80.88 202 LEU A O 1
ATOM 1667 N N . MET A 1 203 ? 4.484 27.218 -5.759 1.00 81.19 203 MET A N 1
ATOM 1668 C CA . MET A 1 203 ? 4.598 25.854 -5.240 1.00 81.19 203 MET A CA 1
ATOM 1669 C C . MET A 1 203 ? 3.223 25.217 -5.026 1.00 81.19 203 MET A C 1
ATOM 1671 O O . MET A 1 203 ? 3.019 24.068 -5.421 1.00 81.19 203 MET A O 1
ATOM 1675 N N . MET A 1 204 ? 2.248 25.968 -4.507 1.00 80.19 204 MET A N 1
ATOM 1676 C CA . MET A 1 204 ? 0.869 25.502 -4.350 1.00 80.19 204 MET A CA 1
ATOM 1677 C C . MET A 1 204 ? 0.242 25.128 -5.702 1.00 80.19 204 MET A C 1
ATOM 1679 O O . MET A 1 204 ? -0.325 24.041 -5.840 1.00 80.19 204 MET A O 1
ATOM 1683 N N . LYS A 1 205 ? 0.401 25.969 -6.736 1.00 83.19 205 LYS A N 1
ATOM 1684 C CA . LYS A 1 205 ? -0.087 25.654 -8.092 1.00 83.19 205 LYS A CA 1
ATOM 1685 C C . LYS A 1 205 ? 0.608 24.423 -8.682 1.00 83.19 205 LYS A C 1
ATOM 1687 O O . LYS A 1 205 ? -0.043 23.612 -9.340 1.00 83.19 205 LYS A O 1
ATOM 1692 N N . MET A 1 206 ? 1.914 24.270 -8.456 1.00 82.44 206 MET A N 1
ATOM 1693 C CA . MET A 1 206 ? 2.690 23.120 -8.937 1.00 82.44 206 MET A CA 1
ATOM 1694 C C . MET A 1 206 ? 2.343 21.822 -8.193 1.00 82.44 206 MET A C 1
ATOM 1696 O O . MET A 1 206 ? 2.347 20.754 -8.809 1.00 82.44 206 MET A O 1
ATOM 1700 N N . SER A 1 207 ? 1.997 21.899 -6.904 1.00 81.38 207 SER A N 1
ATOM 1701 C CA . SER A 1 207 ? 1.677 20.747 -6.049 1.00 81.38 207 SER A CA 1
ATOM 1702 C C . SER A 1 207 ? 0.568 19.870 -6.639 1.00 81.38 207 SER A C 1
ATOM 1704 O O . SER A 1 207 ? 0.711 18.646 -6.697 1.00 81.38 207 SER A O 1
ATOM 1706 N N . ALA A 1 208 ? -0.478 20.479 -7.209 1.00 82.56 208 ALA A N 1
ATOM 1707 C CA . ALA A 1 208 ? -1.563 19.750 -7.869 1.00 82.56 208 ALA A CA 1
ATOM 1708 C C . ALA A 1 208 ? -1.064 18.828 -9.000 1.00 82.56 208 ALA A C 1
ATOM 1710 O O . ALA A 1 208 ? -1.541 17.703 -9.144 1.00 82.56 208 ALA A O 1
ATOM 1711 N N . TYR A 1 209 ? -0.058 19.257 -9.764 1.00 86.00 209 TYR A N 1
ATOM 1712 C CA . TYR A 1 209 ? 0.541 18.469 -10.846 1.00 86.00 209 TYR A CA 1
ATOM 1713 C C . TYR A 1 209 ? 1.551 17.453 -10.310 1.00 86.00 209 TYR A C 1
ATOM 1715 O O . TYR A 1 209 ? 1.574 16.302 -10.751 1.00 86.00 209 TYR A O 1
ATOM 1723 N N . SER A 1 210 ? 2.338 17.838 -9.304 1.00 83.38 210 SER A N 1
ATOM 1724 C CA . SER A 1 210 ? 3.252 16.936 -8.594 1.00 83.38 210 SER A CA 1
ATOM 1725 C C . SER A 1 210 ? 2.517 15.777 -7.914 1.00 83.38 210 SER A C 1
ATOM 1727 O O . SER A 1 210 ? 3.062 14.674 -7.834 1.00 83.38 210 SER A O 1
ATOM 1729 N N . SER A 1 211 ? 1.262 15.982 -7.500 1.00 85.62 211 SER A N 1
ATOM 1730 C CA . SER A 1 211 ? 0.398 14.938 -6.935 1.00 85.62 211 SER A CA 1
ATOM 1731 C C . SER A 1 211 ? 0.075 13.813 -7.925 1.00 85.62 211 SER A C 1
ATOM 1733 O O . SER A 1 211 ? -0.277 12.708 -7.522 1.00 85.62 211 SER A O 1
ATOM 1735 N N . ASN A 1 212 ? 0.252 14.051 -9.229 1.00 86.50 212 ASN A N 1
ATOM 1736 C CA . ASN A 1 212 ? 0.113 13.026 -10.259 1.00 86.50 212 ASN A CA 1
ATOM 1737 C C . ASN A 1 212 ? 1.384 12.190 -10.435 1.00 86.50 212 ASN A C 1
ATOM 1739 O O . ASN A 1 212 ? 1.430 11.375 -11.354 1.00 86.50 212 ASN A O 1
ATOM 1743 N N . ILE A 1 213 ? 2.423 12.377 -9.618 1.00 85.69 213 ILE A N 1
ATOM 1744 C CA . ILE A 1 213 ? 3.661 11.591 -9.639 1.00 85.69 213 ILE A CA 1
ATOM 1745 C C . ILE A 1 213 ? 3.629 10.636 -8.447 1.00 85.69 213 ILE A C 1
ATOM 1747 O O . ILE A 1 213 ? 3.827 11.049 -7.314 1.00 85.69 213 ILE A O 1
ATOM 1751 N N . THR A 1 214 ? 3.383 9.350 -8.701 1.00 84.50 214 THR A N 1
ATOM 1752 C CA . THR A 1 214 ? 3.308 8.324 -7.650 1.00 84.50 214 THR A CA 1
ATOM 1753 C C . THR A 1 214 ? 4.550 8.345 -6.751 1.00 84.50 214 THR A C 1
ATOM 1755 O O . THR A 1 214 ? 5.670 8.352 -7.260 1.00 84.50 214 THR A O 1
ATOM 1758 N N . GLY A 1 215 ? 4.337 8.344 -5.433 1.00 80.25 215 GLY A N 1
ATOM 1759 C CA . GLY A 1 215 ? 5.403 8.351 -4.426 1.00 80.25 215 GLY A CA 1
ATOM 1760 C C . GLY A 1 215 ? 6.058 9.714 -4.173 1.00 80.25 215 GLY A C 1
ATOM 1761 O O . GLY A 1 215 ? 7.022 9.770 -3.424 1.00 80.25 215 GLY A O 1
ATOM 1762 N N . SER A 1 216 ? 5.586 10.804 -4.793 1.00 81.94 216 SER A N 1
ATOM 1763 C CA . SER A 1 216 ? 5.974 12.161 -4.381 1.00 81.94 216 SER A CA 1
ATOM 1764 C C . SER A 1 216 ? 5.268 12.567 -3.083 1.00 81.94 216 SER A C 1
ATOM 1766 O O . SER A 1 216 ? 4.183 12.062 -2.788 1.00 81.94 216 SER A O 1
ATOM 1768 N N . ASP A 1 217 ? 5.821 13.540 -2.360 1.00 81.50 217 ASP A N 1
ATOM 1769 C CA . ASP A 1 217 ? 5.190 14.076 -1.144 1.00 81.50 217 ASP A CA 1
ATOM 1770 C C . ASP A 1 217 ? 3.797 14.637 -1.446 1.00 81.50 217 ASP A C 1
ATOM 1772 O O . ASP A 1 217 ? 2.835 14.338 -0.749 1.00 81.50 217 ASP A O 1
ATOM 1776 N N . ALA A 1 218 ? 3.643 15.347 -2.569 1.00 82.25 218 ALA A N 1
ATOM 1777 C CA . ALA A 1 218 ? 2.345 15.839 -3.028 1.00 82.25 218 ALA A CA 1
ATOM 1778 C C . ALA A 1 218 ? 1.354 14.702 -3.348 1.00 82.25 218 ALA A C 1
ATOM 1780 O O . ALA A 1 218 ? 0.150 14.845 -3.134 1.00 82.25 218 ALA A O 1
ATOM 1781 N N . TYR A 1 219 ? 1.829 13.561 -3.862 1.00 86.12 219 TYR A N 1
ATOM 1782 C CA . TYR A 1 219 ? 0.987 12.382 -4.082 1.00 86.12 219 TYR A CA 1
ATOM 1783 C C . TYR A 1 219 ? 0.545 11.769 -2.753 1.00 86.12 219 TYR A C 1
ATOM 1785 O O . TYR A 1 219 ? -0.635 11.451 -2.600 1.00 86.12 219 TYR A O 1
ATOM 1793 N N . LEU A 1 220 ? 1.462 11.626 -1.792 1.00 85.00 220 LEU A N 1
ATOM 1794 C CA . LEU A 1 220 ? 1.160 11.095 -0.462 1.00 85.00 220 LEU A CA 1
ATOM 1795 C C . LEU A 1 220 ? 0.217 12.020 0.310 1.00 85.00 220 LEU A C 1
ATOM 1797 O O . LEU A 1 220 ? -0.766 11.536 0.864 1.00 85.00 220 LEU A O 1
ATOM 1801 N N . TYR A 1 221 ? 0.426 13.333 0.243 1.00 86.81 221 TYR A N 1
ATOM 1802 C CA . TYR A 1 221 ? -0.483 14.333 0.802 1.00 86.81 221 TYR A CA 1
ATOM 1803 C C . TYR A 1 221 ? -1.883 14.222 0.185 1.00 86.81 221 TYR A C 1
ATOM 1805 O O . TYR A 1 221 ? -2.884 14.170 0.893 1.00 86.81 221 TYR A O 1
ATOM 1813 N N . LYS A 1 222 ? -1.973 14.056 -1.142 1.00 87.62 222 LYS A N 1
ATOM 1814 C CA . LYS A 1 222 ? -3.253 13.792 -1.815 1.00 87.62 222 LYS A CA 1
ATOM 1815 C C . LYS A 1 222 ? -3.880 12.455 -1.389 1.00 87.62 222 LYS A C 1
ATOM 1817 O O . LYS A 1 222 ? -5.10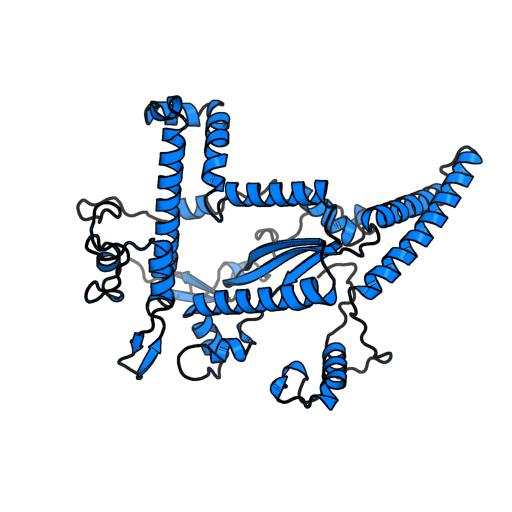1 12.342 -1.374 1.00 87.62 222 LYS A O 1
ATOM 1822 N N . ARG A 1 223 ? -3.094 11.403 -1.110 1.00 89.88 223 ARG A N 1
ATOM 1823 C CA . ARG A 1 223 ? -3.621 10.125 -0.572 1.00 89.88 223 ARG A CA 1
ATOM 1824 C C . ARG A 1 223 ? -4.148 10.291 0.849 1.00 89.88 223 ARG A C 1
ATOM 1826 O O . ARG A 1 223 ? -5.205 9.746 1.140 1.00 89.88 223 ARG A O 1
ATOM 1833 N N . ARG A 1 224 ? -3.442 11.054 1.685 1.00 90.94 224 ARG A N 1
ATOM 1834 C CA . ARG A 1 224 ? -3.876 11.419 3.035 1.00 90.94 224 ARG A CA 1
ATOM 1835 C C . ARG A 1 224 ? -5.208 12.169 2.995 1.00 90.94 224 ARG A C 1
ATOM 1837 O O . ARG A 1 224 ? -6.149 11.704 3.618 1.00 90.94 224 ARG A O 1
ATOM 1844 N N . GLY A 1 225 ? -5.322 13.231 2.196 1.00 91.19 225 GLY A N 1
ATOM 1845 C CA . GLY A 1 225 ? -6.568 14.000 2.095 1.00 91.19 225 GLY A CA 1
ATOM 1846 C C . GLY A 1 225 ? -7.765 13.178 1.595 1.00 91.19 225 GLY A C 1
ATOM 1847 O O . GLY A 1 225 ? -8.882 13.367 2.061 1.00 91.19 225 GLY A O 1
ATOM 1848 N N . GLU A 1 226 ? -7.555 12.214 0.690 1.00 92.31 226 GLU A N 1
ATOM 1849 C CA . GLU A 1 226 ? -8.629 11.282 0.300 1.00 92.31 226 GLU A CA 1
ATOM 1850 C C . GLU A 1 226 ? -9.045 10.337 1.433 1.00 92.31 226 GLU A C 1
ATOM 1852 O O . GLU A 1 226 ? -10.226 10.005 1.553 1.00 92.31 226 GLU A O 1
ATOM 1857 N N . LEU A 1 227 ? -8.097 9.909 2.267 1.00 91.75 227 LEU A N 1
ATOM 1858 C CA . LEU A 1 227 ? -8.383 9.078 3.431 1.00 91.75 227 LEU A CA 1
ATOM 1859 C C . LEU A 1 227 ? -9.120 9.874 4.519 1.00 91.75 227 LEU A C 1
ATOM 1861 O O . LEU A 1 227 ? -10.122 9.393 5.037 1.00 91.75 227 LEU A O 1
ATOM 1865 N N . GLU A 1 228 ? -8.692 11.106 4.801 1.00 93.44 228 GLU A N 1
ATOM 1866 C CA . GLU A 1 228 ? -9.369 12.027 5.729 1.00 93.44 228 GLU A CA 1
ATOM 1867 C C . GLU A 1 228 ? -10.809 12.308 5.273 1.00 93.44 228 GLU A C 1
ATOM 1869 O O . GLU A 1 228 ? -11.747 12.120 6.044 1.00 93.44 228 GLU A O 1
ATOM 1874 N N . ALA A 1 229 ? -11.015 12.622 3.989 1.00 94.12 229 ALA A N 1
ATOM 1875 C CA . ALA A 1 229 ? -12.356 12.800 3.427 1.00 94.12 229 ALA A CA 1
ATOM 1876 C C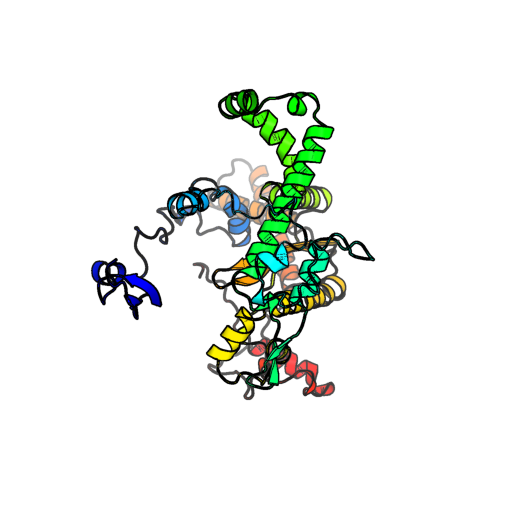 . ALA A 1 229 ? -13.211 11.523 3.525 1.00 94.12 229 ALA A C 1
ATOM 1878 O O . ALA A 1 229 ? -14.426 11.591 3.725 1.00 94.12 229 ALA A O 1
ATOM 1879 N N . THR A 1 230 ? -12.587 10.345 3.407 1.00 93.69 230 THR A N 1
ATOM 1880 C CA . THR A 1 230 ? -13.272 9.067 3.637 1.00 93.69 230 THR A CA 1
ATOM 1881 C C . THR A 1 230 ? -13.704 8.950 5.096 1.00 93.69 230 THR A C 1
ATOM 1883 O O . THR A 1 230 ? -14.846 8.581 5.347 1.00 93.69 230 THR A O 1
ATOM 1886 N N . PHE A 1 231 ? -12.858 9.320 6.060 1.00 91.69 231 PHE A N 1
ATOM 1887 C CA . PHE A 1 231 ? -13.214 9.289 7.483 1.00 91.69 231 PHE A CA 1
ATOM 1888 C C . PHE A 1 231 ? -14.355 10.252 7.817 1.00 91.69 231 PHE A C 1
ATOM 1890 O O . PHE A 1 231 ? -15.246 9.897 8.587 1.00 91.69 231 PHE A O 1
ATOM 1897 N N . GLU A 1 232 ? -14.370 11.440 7.216 1.00 91.56 232 GLU A N 1
ATOM 1898 C CA . GLU A 1 232 ? -15.454 12.410 7.396 1.00 91.56 232 GLU A CA 1
ATOM 1899 C C . GLU A 1 232 ? -16.791 11.884 6.858 1.00 91.56 232 GLU A C 1
ATOM 1901 O O . GLU A 1 232 ? -17.824 11.998 7.519 1.00 91.56 232 GLU A O 1
ATOM 1906 N N . GLN A 1 233 ? -16.787 11.276 5.669 1.00 93.44 233 GLN A N 1
ATOM 1907 C CA . GLN A 1 233 ? -18.015 10.824 5.004 1.00 93.44 233 GLN A CA 1
ATOM 1908 C C . GLN A 1 233 ? -18.503 9.458 5.493 1.00 93.44 233 GLN A C 1
ATOM 1910 O O . GLN A 1 233 ? -19.706 9.191 5.499 1.00 93.44 233 GLN A O 1
ATOM 1915 N N . LYS A 1 234 ? -17.574 8.570 5.849 1.00 92.00 234 LYS A N 1
ATOM 1916 C CA . LYS A 1 234 ? -17.818 7.146 6.113 1.00 92.00 234 LYS A CA 1
ATOM 1917 C C . LYS A 1 234 ? -17.433 6.706 7.523 1.00 92.00 234 LYS A C 1
ATOM 1919 O O . LYS A 1 234 ? -17.399 5.508 7.800 1.00 92.00 234 LYS A O 1
ATOM 1924 N N . LYS A 1 235 ? -17.195 7.671 8.416 1.00 89.62 235 LYS A N 1
ATOM 1925 C CA . LYS A 1 235 ? -16.655 7.483 9.769 1.00 89.62 235 LYS A CA 1
ATOM 1926 C C . LYS A 1 235 ? -15.225 6.933 9.753 1.00 89.62 235 LYS A C 1
ATOM 1928 O O . LYS A 1 235 ? -14.757 6.353 8.774 1.00 89.62 235 LYS A O 1
ATOM 1933 N N . ILE A 1 236 ? -14.531 7.113 10.874 1.00 90.38 236 ILE A N 1
ATOM 1934 C CA . ILE A 1 236 ? -13.168 6.606 11.047 1.00 90.38 236 ILE A CA 1
ATOM 1935 C C . ILE A 1 236 ? -13.122 5.074 11.004 1.00 90.38 236 ILE A C 1
ATOM 1937 O O . ILE A 1 236 ? -14.131 4.403 11.251 1.00 90.38 236 ILE A O 1
ATOM 1941 N N . ALA A 1 237 ? -11.927 4.549 10.737 1.00 92.31 237 ALA A N 1
ATOM 1942 C CA . ALA A 1 237 ? -11.640 3.121 10.702 1.00 92.31 237 ALA A CA 1
ATOM 1943 C C . ALA A 1 237 ? -12.089 2.397 11.984 1.00 92.31 237 ALA A C 1
ATOM 1945 O O . ALA A 1 237 ? -11.917 2.904 13.090 1.00 92.31 237 ALA A O 1
ATOM 1946 N N . THR A 1 238 ? -12.614 1.187 11.819 1.00 90.81 238 THR A N 1
ATOM 1947 C CA . THR A 1 238 ? -12.819 0.203 12.887 1.00 90.81 238 THR A CA 1
ATOM 1948 C C . THR A 1 238 ? -11.495 -0.426 13.308 1.00 90.81 238 THR A C 1
ATOM 1950 O O . THR A 1 238 ? -11.259 -0.618 14.497 1.00 90.81 238 THR A O 1
ATOM 1953 N N . ALA A 1 239 ? -10.635 -0.748 12.337 1.00 87.12 239 ALA A N 1
ATOM 1954 C CA . ALA A 1 239 ? -9.370 -1.423 12.578 1.00 87.12 239 ALA A CA 1
ATOM 1955 C C . ALA A 1 239 ? -8.248 -0.844 11.712 1.00 87.12 239 ALA A C 1
ATOM 1957 O O . ALA A 1 239 ? -8.450 -0.421 10.569 1.00 87.12 239 ALA A O 1
ATOM 1958 N N . PHE A 1 240 ? -7.047 -0.865 12.281 1.00 89.06 240 PHE A N 1
ATOM 1959 C CA . PHE A 1 240 ? -5.794 -0.690 11.565 1.00 89.06 240 PHE A CA 1
ATOM 1960 C C . PHE A 1 240 ? -5.107 -2.049 11.462 1.00 89.06 240 PHE A C 1
ATOM 1962 O O . PHE A 1 240 ? -5.089 -2.812 12.429 1.00 89.06 240 PHE A O 1
ATOM 1969 N N . PHE A 1 241 ? -4.519 -2.345 10.309 1.00 86.50 241 PHE A N 1
ATOM 1970 C CA . PHE A 1 241 ? -3.777 -3.577 10.104 1.00 86.50 241 PHE A CA 1
ATOM 1971 C C . PHE A 1 241 ? -2.411 -3.309 9.487 1.00 86.50 241 PHE A C 1
ATOM 1973 O O . PHE A 1 241 ? -2.228 -2.428 8.643 1.00 86.50 241 PHE A O 1
ATOM 1980 N N . THR A 1 242 ? -1.461 -4.151 9.877 1.00 87.12 242 THR A N 1
ATOM 1981 C CA . THR A 1 242 ? -0.156 -4.258 9.237 1.00 87.12 242 THR A CA 1
ATOM 1982 C C . THR A 1 242 ? -0.020 -5.665 8.687 1.00 87.12 242 THR A C 1
ATOM 1984 O O . THR A 1 242 ? -0.094 -6.641 9.429 1.00 87.12 242 THR A O 1
ATOM 1987 N N . PHE A 1 243 ? 0.198 -5.772 7.383 1.00 86.62 243 PHE A N 1
ATOM 1988 C CA . PHE A 1 243 ? 0.549 -7.016 6.725 1.00 86.62 243 PHE A CA 1
ATOM 1989 C C . PHE A 1 243 ? 2.063 -7.030 6.512 1.00 86.62 243 PHE A C 1
ATOM 1991 O O . PHE A 1 243 ? 2.597 -6.296 5.675 1.00 86.62 243 PHE A O 1
ATOM 1998 N N . SER A 1 244 ? 2.753 -7.839 7.312 1.00 83.19 244 SER A N 1
ATOM 1999 C CA . SER A 1 244 ? 4.189 -8.084 7.206 1.00 83.19 244 SER A CA 1
ATOM 2000 C C . SER A 1 244 ? 4.456 -9.476 6.657 1.00 83.19 244 SER A C 1
ATOM 2002 O O . SER A 1 244 ? 3.631 -10.387 6.759 1.00 83.19 244 SER A O 1
ATOM 2004 N N . TYR A 1 245 ? 5.610 -9.633 6.016 1.00 75.12 245 TYR A N 1
ATOM 2005 C CA . TYR A 1 245 ? 5.924 -10.858 5.302 1.00 75.12 245 TYR A CA 1
ATOM 2006 C C . TYR A 1 245 ? 7.400 -11.228 5.482 1.00 75.12 245 TYR A C 1
ATOM 2008 O O . TYR A 1 245 ? 8.262 -10.566 4.902 1.00 75.12 245 TYR A O 1
ATOM 2016 N N . PRO A 1 246 ? 7.716 -12.277 6.270 1.00 75.94 246 PRO A N 1
ATOM 2017 C CA . PRO A 1 246 ? 9.092 -12.720 6.494 1.00 75.94 246 PRO A CA 1
ATOM 2018 C C . PRO A 1 246 ? 9.607 -13.505 5.282 1.00 75.94 246 PRO A C 1
ATOM 2020 O O . PRO A 1 246 ? 9.651 -14.734 5.291 1.00 75.94 246 PRO A O 1
ATOM 2023 N N . ASP A 1 247 ? 9.961 -12.795 4.217 1.00 76.06 247 ASP A N 1
ATOM 2024 C CA . ASP A 1 247 ? 10.319 -13.323 2.897 1.00 76.06 247 ASP A CA 1
ATOM 2025 C C . ASP A 1 247 ? 11.315 -14.504 2.897 1.00 76.06 247 ASP A C 1
ATOM 2027 O O . ASP A 1 247 ? 11.134 -15.425 2.102 1.00 76.06 247 ASP A O 1
ATOM 2031 N N . HIS A 1 248 ? 12.283 -14.554 3.820 1.00 74.38 248 HIS A N 1
ATOM 2032 C CA . HIS A 1 248 ? 13.250 -15.662 3.984 1.00 74.38 248 HIS A CA 1
ATOM 2033 C C . HIS A 1 248 ? 12.642 -17.006 4.425 1.00 74.38 248 HIS A C 1
ATOM 2035 O O . HIS A 1 248 ? 13.248 -18.071 4.247 1.00 74.38 248 HIS A O 1
ATOM 2041 N N . HIS A 1 249 ? 11.465 -16.976 5.049 1.00 73.00 249 HIS A N 1
ATOM 2042 C CA . HIS A 1 249 ? 10.836 -18.152 5.652 1.00 73.00 249 HIS A CA 1
ATOM 2043 C C . HIS A 1 249 ? 9.762 -18.790 4.765 1.00 73.00 249 HIS A C 1
ATOM 2045 O O . HIS A 1 249 ? 9.293 -19.882 5.074 1.00 73.00 249 HIS A O 1
ATOM 2051 N N . TRP A 1 250 ? 9.407 -18.169 3.638 1.00 78.56 250 TRP A N 1
ATOM 2052 C CA . TRP A 1 250 ? 8.324 -18.655 2.784 1.00 78.56 250 TRP A CA 1
ATOM 2053 C C . TRP A 1 250 ? 8.808 -19.589 1.682 1.00 78.56 250 TRP A C 1
ATOM 2055 O O . TRP A 1 250 ? 9.353 -19.170 0.657 1.00 78.56 250 TRP A O 1
ATOM 2065 N N . GLU A 1 251 ? 8.549 -20.880 1.863 1.00 80.56 251 GLU A N 1
ATOM 2066 C CA . GLU A 1 251 ? 8.942 -21.914 0.908 1.00 80.56 251 GLU A CA 1
ATOM 2067 C C . GLU A 1 251 ? 8.294 -21.734 -0.471 1.00 80.56 251 GLU A C 1
ATOM 2069 O O . GLU A 1 251 ? 8.920 -22.027 -1.487 1.00 80.56 251 GLU A O 1
ATOM 2074 N N . GLU A 1 252 ? 7.049 -21.261 -0.547 1.00 85.50 252 GLU A N 1
ATOM 2075 C CA . GLU A 1 252 ? 6.351 -20.952 -1.804 1.00 85.50 252 GLU A CA 1
ATOM 2076 C C . GLU A 1 252 ? 7.098 -19.892 -2.610 1.00 85.50 252 GLU A C 1
ATOM 2078 O O . GLU A 1 252 ? 7.333 -20.086 -3.801 1.00 85.50 252 GLU A O 1
ATOM 2083 N N . LEU A 1 253 ? 7.511 -18.801 -1.960 1.00 88.25 253 LEU A N 1
ATOM 2084 C CA . LEU A 1 253 ? 8.271 -17.737 -2.610 1.00 88.25 253 LEU A CA 1
ATOM 2085 C C . LEU A 1 253 ? 9.617 -18.270 -3.106 1.00 88.25 253 LEU A C 1
ATOM 2087 O O . LEU A 1 253 ? 9.993 -18.040 -4.255 1.00 88.25 253 LEU A O 1
ATOM 2091 N N . HIS A 1 254 ? 10.321 -19.037 -2.274 1.00 87.62 254 HIS A N 1
ATOM 2092 C CA . HIS A 1 254 ? 11.603 -19.625 -2.655 1.00 87.62 254 HIS A CA 1
ATOM 2093 C C . HIS A 1 254 ? 11.490 -20.666 -3.776 1.00 87.62 254 HIS A C 1
ATOM 2095 O O . HIS A 1 254 ? 12.421 -20.789 -4.567 1.00 87.62 254 HIS A O 1
ATOM 2101 N N . ARG A 1 255 ? 10.350 -21.354 -3.915 1.00 87.25 255 ARG A N 1
ATOM 2102 C CA . ARG A 1 255 ? 10.068 -22.253 -5.050 1.00 87.25 255 ARG A CA 1
ATOM 2103 C C . ARG A 1 255 ? 9.877 -21.521 -6.380 1.00 87.25 255 ARG A C 1
ATOM 2105 O O . ARG A 1 255 ? 10.036 -22.140 -7.427 1.00 87.25 255 ARG A O 1
ATOM 2112 N N . LEU A 1 256 ? 9.533 -20.234 -6.353 1.00 88.88 256 LEU A N 1
ATOM 2113 C CA . LEU A 1 256 ? 9.398 -19.403 -7.556 1.00 88.88 256 LEU A CA 1
ATOM 2114 C C . LEU A 1 256 ? 10.729 -18.805 -8.024 1.00 88.88 256 LEU A C 1
ATOM 2116 O O . LEU A 1 256 ? 10.806 -18.263 -9.130 1.00 88.88 256 LEU A O 1
ATOM 2120 N N . MET A 1 257 ? 11.763 -18.871 -7.183 1.00 89.31 257 MET A N 1
ATOM 2121 C CA . MET A 1 257 ? 13.085 -18.360 -7.521 1.00 89.31 257 MET A CA 1
ATOM 2122 C C . MET A 1 257 ? 13.706 -19.214 -8.627 1.00 89.31 257 MET A C 1
ATOM 2124 O O . MET A 1 257 ? 13.529 -20.432 -8.647 1.00 89.31 257 MET A O 1
ATOM 2128 N N . PRO A 1 258 ? 14.434 -18.598 -9.568 1.00 87.38 258 PRO A N 1
ATOM 2129 C CA . PRO A 1 258 ? 15.076 -19.355 -10.621 1.00 87.38 258 PRO A CA 1
ATOM 2130 C C . PRO A 1 258 ? 16.279 -20.139 -10.071 1.00 87.38 258 PRO A C 1
ATOM 2132 O O . PRO A 1 258 ? 17.010 -19.639 -9.216 1.00 87.38 258 PRO A O 1
ATOM 2135 N N . GLY A 1 259 ? 16.509 -21.338 -10.609 1.00 83.31 259 GLY A N 1
ATOM 2136 C CA . GLY A 1 259 ? 17.605 -22.217 -10.191 1.00 83.31 259 GLY A CA 1
ATOM 2137 C C . GLY A 1 259 ? 17.181 -23.277 -9.164 1.00 83.31 259 GLY A C 1
ATOM 2138 O O . GLY A 1 259 ? 15.986 -23.496 -8.954 1.00 83.31 259 GLY A O 1
ATOM 2139 N N . PRO A 1 260 ? 18.143 -23.999 -8.567 1.00 82.81 260 PRO A N 1
ATOM 2140 C CA . PRO A 1 260 ? 17.864 -25.004 -7.549 1.00 82.81 260 PRO A CA 1
ATOM 2141 C C . PRO A 1 260 ? 17.343 -24.368 -6.252 1.00 82.81 260 PRO A C 1
ATOM 2143 O O . PRO A 1 260 ? 17.651 -23.222 -5.925 1.00 82.81 260 PRO A O 1
ATOM 2146 N N . ILE A 1 261 ? 16.578 -25.147 -5.483 1.00 84.12 261 ILE A N 1
ATOM 2147 C CA . ILE A 1 261 ? 16.052 -24.716 -4.183 1.00 84.12 261 ILE A CA 1
ATOM 2148 C C . ILE A 1 261 ? 17.225 -24.434 -3.236 1.00 84.12 261 ILE A C 1
ATOM 2150 O O . ILE A 1 261 ? 18.020 -25.324 -2.935 1.00 84.12 261 ILE A O 1
ATOM 2154 N N . SER A 1 262 ? 17.309 -23.193 -2.754 1.00 83.88 262 SER A N 1
ATOM 2155 C CA . SER A 1 262 ? 18.328 -22.757 -1.797 1.00 83.88 262 SER A CA 1
ATOM 2156 C C . SER A 1 262 ? 18.204 -23.500 -0.470 1.00 83.88 262 SER A C 1
ATOM 2158 O O . SER A 1 262 ? 17.138 -23.483 0.151 1.00 83.88 262 SER A O 1
ATOM 2160 N N . GLN A 1 263 ? 19.303 -24.099 -0.011 1.00 81.06 263 GLN A N 1
ATOM 2161 C CA . GLN A 1 263 ? 19.334 -24.822 1.263 1.00 81.06 263 GLN A CA 1
ATOM 2162 C C . GLN A 1 263 ? 19.828 -23.947 2.418 1.00 81.06 263 GLN A C 1
ATOM 2164 O O . GLN A 1 263 ? 19.404 -24.142 3.555 1.00 81.06 263 GLN A O 1
ATOM 2169 N N . SER A 1 264 ? 20.672 -22.949 2.140 1.00 85.38 264 SER A N 1
ATOM 2170 C CA . SER A 1 264 ? 21.169 -22.019 3.159 1.00 85.38 264 SER A CA 1
ATOM 2171 C C . SER A 1 264 ? 20.383 -20.703 3.199 1.00 85.38 264 SER A C 1
ATOM 2173 O O . SER A 1 264 ? 19.851 -20.235 2.190 1.00 85.38 264 SER A O 1
ATOM 2175 N N . GLN A 1 265 ? 20.361 -20.053 4.368 1.00 81.62 265 GLN A N 1
ATOM 2176 C CA . GLN A 1 265 ? 19.731 -18.735 4.523 1.00 81.62 265 GLN A CA 1
ATOM 2177 C C . GLN A 1 265 ? 20.421 -17.643 3.691 1.00 81.62 265 GLN A C 1
ATOM 2179 O O . GLN A 1 265 ? 19.761 -16.765 3.144 1.00 81.62 265 GLN A O 1
ATOM 2184 N N . SER A 1 266 ? 21.744 -17.724 3.527 1.00 84.44 266 SER A N 1
ATOM 2185 C CA . SER A 1 266 ? 22.504 -16.772 2.704 1.00 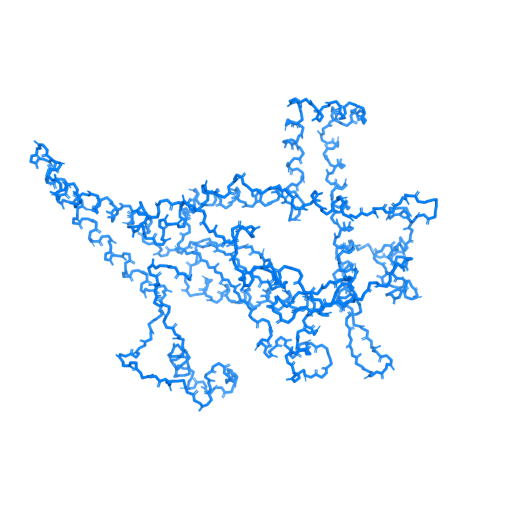84.44 266 SER A CA 1
ATOM 2186 C C . SER A 1 266 ? 22.110 -16.843 1.222 1.00 84.44 266 SER A C 1
ATOM 2188 O O . SER A 1 266 ? 21.920 -15.817 0.565 1.00 84.44 266 SER A O 1
ATOM 2190 N N . GLU A 1 267 ? 21.909 -18.051 0.689 1.00 85.62 267 GLU A N 1
ATOM 2191 C CA . GLU A 1 267 ? 21.439 -18.239 -0.689 1.00 85.62 267 GLU A CA 1
ATOM 2192 C C . GLU A 1 267 ? 20.005 -17.743 -0.876 1.00 85.62 267 GLU A C 1
ATOM 2194 O O . GLU A 1 267 ? 19.714 -17.075 -1.869 1.00 85.62 267 GLU A O 1
ATOM 2199 N N . LYS A 1 268 ? 19.127 -18.013 0.098 1.00 86.69 268 LYS A N 1
ATOM 2200 C CA . LYS A 1 268 ? 17.755 -17.492 0.121 1.00 86.69 268 LYS A CA 1
ATOM 2201 C C . LYS A 1 268 ? 17.739 -15.965 0.076 1.00 86.69 268 LYS A C 1
ATOM 2203 O O . LYS A 1 268 ? 17.075 -15.397 -0.790 1.00 86.69 268 LYS A O 1
ATOM 2208 N N . TYR A 1 269 ? 18.528 -15.317 0.932 1.00 85.06 269 TYR A N 1
ATOM 2209 C CA . TYR A 1 269 ? 18.680 -13.862 0.972 1.00 85.06 269 TYR A CA 1
ATOM 2210 C C . TYR A 1 269 ? 19.151 -13.297 -0.374 1.00 85.06 269 TYR A C 1
ATOM 2212 O O . TYR A 1 269 ? 18.546 -12.386 -0.941 1.00 85.06 269 TYR A O 1
ATOM 2220 N N . LYS A 1 270 ? 20.204 -13.890 -0.943 1.00 85.81 270 LYS A N 1
ATOM 2221 C CA . LYS A 1 270 ? 20.739 -13.480 -2.244 1.00 85.81 270 LYS A CA 1
ATOM 2222 C C . LYS A 1 270 ? 19.709 -13.622 -3.363 1.00 85.81 270 LYS A C 1
ATOM 2224 O O . LYS A 1 270 ? 19.610 -12.738 -4.212 1.00 85.81 270 LYS A O 1
ATOM 2229 N N . ASN A 1 271 ? 18.932 -14.702 -3.357 1.00 88.38 271 ASN A N 1
ATOM 2230 C CA . ASN A 1 271 ? 17.883 -14.923 -4.345 1.00 88.38 271 ASN A CA 1
ATOM 2231 C C . ASN A 1 271 ? 16.772 -13.876 -4.255 1.00 88.38 271 ASN A C 1
ATOM 2233 O O . ASN A 1 271 ? 16.300 -13.416 -5.292 1.00 88.38 271 ASN A O 1
ATOM 2237 N N . LEU A 1 272 ? 16.399 -13.442 -3.055 1.00 88.12 272 LEU A N 1
ATOM 2238 C CA . LEU A 1 272 ? 15.413 -12.376 -2.874 1.00 88.12 272 LEU A CA 1
ATOM 2239 C C . LEU A 1 272 ? 15.932 -11.040 -3.428 1.00 88.12 272 LEU A C 1
ATOM 2241 O O . LEU A 1 272 ? 15.254 -10.397 -4.231 1.00 88.12 272 LEU A O 1
ATOM 2245 N N . LEU A 1 273 ? 17.181 -10.680 -3.109 1.00 86.31 273 LEU A N 1
ATOM 2246 C CA . LEU A 1 273 ? 17.822 -9.459 -3.617 1.00 86.31 273 LEU A CA 1
ATOM 2247 C C . LEU A 1 273 ? 18.018 -9.443 -5.139 1.00 86.31 273 LEU A C 1
ATOM 2249 O O . LEU A 1 273 ? 17.926 -8.381 -5.768 1.00 86.31 273 LEU A O 1
ATOM 2253 N N . ASP A 1 274 ? 18.310 -10.602 -5.730 1.00 88.88 274 ASP A N 1
ATOM 2254 C CA . ASP A 1 274 ? 18.477 -10.763 -7.176 1.00 88.88 274 ASP A CA 1
ATOM 2255 C C . ASP A 1 274 ? 17.123 -10.761 -7.915 1.00 88.88 274 ASP A C 1
ATOM 2257 O O . ASP A 1 274 ? 17.079 -10.468 -9.114 1.00 88.88 274 ASP A O 1
ATOM 2261 N N . ASN A 1 275 ? 16.012 -11.037 -7.219 1.00 90.69 275 ASN A N 1
ATOM 2262 C CA . ASN A 1 275 ? 14.678 -11.183 -7.808 1.00 90.69 275 ASN A CA 1
ATOM 2263 C C . ASN A 1 275 ? 13.595 -10.314 -7.126 1.00 90.69 275 ASN A C 1
ATOM 2265 O O . ASN A 1 275 ? 12.494 -10.809 -6.875 1.00 90.69 275 ASN A O 1
ATOM 2269 N N . PRO A 1 276 ? 13.812 -8.997 -6.928 1.00 88.19 276 PRO A N 1
ATOM 2270 C CA . PRO A 1 276 ? 12.895 -8.144 -6.160 1.00 88.19 276 PRO A CA 1
ATOM 2271 C C . PRO A 1 276 ? 11.491 -8.082 -6.777 1.00 88.19 276 PRO A C 1
ATOM 2273 O O . PRO A 1 276 ? 10.490 -8.116 -6.083 1.00 88.19 276 PRO A O 1
ATOM 2276 N N . HIS A 1 277 ? 11.404 -8.109 -8.109 1.00 90.56 277 HIS A N 1
ATOM 2277 C CA . HIS A 1 277 ? 10.134 -8.148 -8.835 1.00 90.56 277 HIS A CA 1
ATOM 2278 C C . HIS A 1 277 ? 9.244 -9.366 -8.519 1.00 90.56 277 HIS A C 1
ATOM 2280 O O . HIS A 1 277 ? 8.025 -9.257 -8.650 1.00 90.56 277 HIS A O 1
ATOM 2286 N N . LEU A 1 278 ? 9.826 -10.518 -8.152 1.00 91.94 278 LEU A N 1
ATOM 2287 C CA . LEU A 1 278 ? 9.066 -11.694 -7.719 1.00 91.94 278 LEU A CA 1
ATOM 2288 C C . LEU A 1 278 ? 8.606 -11.533 -6.275 1.00 91.94 278 LEU A C 1
ATOM 2290 O O . LEU A 1 278 ? 7.467 -11.877 -5.981 1.00 91.94 278 LEU A O 1
ATOM 2294 N N . VAL A 1 279 ? 9.463 -10.977 -5.414 1.00 90.25 279 VAL A N 1
ATOM 2295 C CA . VAL A 1 279 ? 9.134 -10.664 -4.016 1.00 90.25 279 VAL A CA 1
ATOM 2296 C C . VAL A 1 279 ? 7.956 -9.694 -3.961 1.00 90.25 279 VAL A C 1
ATOM 2298 O O . VAL A 1 279 ? 6.928 -10.020 -3.374 1.00 90.25 279 VAL A O 1
ATOM 2301 N N . ASP A 1 280 ? 8.048 -8.573 -4.679 1.00 89.81 280 ASP A N 1
ATOM 2302 C CA . ASP A 1 280 ? 6.991 -7.560 -4.751 1.00 89.81 280 ASP A CA 1
ATOM 2303 C C . ASP A 1 280 ? 5.680 -8.141 -5.302 1.00 89.81 280 ASP A C 1
ATOM 2305 O O . ASP A 1 280 ? 4.593 -7.862 -4.789 1.00 89.81 280 ASP A O 1
ATOM 2309 N N . TRP A 1 281 ? 5.765 -8.961 -6.359 1.00 91.88 281 TRP A N 1
ATOM 2310 C CA . TRP A 1 281 ? 4.592 -9.594 -6.964 1.00 91.88 281 TRP A CA 1
ATOM 2311 C C . TRP A 1 281 ? 3.936 -10.597 -6.018 1.00 91.88 281 TRP A C 1
ATOM 2313 O O . TRP A 1 281 ? 2.717 -10.561 -5.861 1.00 91.88 281 TRP A O 1
ATOM 2323 N N . PHE A 1 282 ? 4.726 -11.473 -5.396 1.00 92.44 282 PHE A N 1
ATOM 2324 C CA . PHE A 1 282 ? 4.218 -12.498 -4.493 1.00 92.44 282 PHE A CA 1
ATOM 2325 C C . PHE A 1 282 ? 3.586 -11.868 -3.255 1.00 92.44 282 PHE A C 1
ATOM 2327 O O . PHE A 1 282 ? 2.479 -12.247 -2.880 1.00 92.44 282 PHE A O 1
ATOM 2334 N N . PHE A 1 283 ? 4.239 -10.860 -2.672 1.00 92.19 283 PHE A N 1
ATOM 2335 C CA . PHE A 1 283 ? 3.685 -10.095 -1.560 1.00 92.19 283 PHE A CA 1
ATOM 2336 C C . PHE A 1 283 ? 2.351 -9.454 -1.940 1.00 92.19 283 PHE A C 1
ATOM 2338 O O . PHE A 1 283 ? 1.356 -9.647 -1.250 1.00 92.19 283 PHE A O 1
ATOM 2345 N N . SER A 1 284 ? 2.305 -8.754 -3.078 1.00 92.50 284 SER A N 1
ATOM 2346 C CA . SER A 1 284 ? 1.080 -8.104 -3.560 1.00 92.50 284 SER A CA 1
ATOM 2347 C C . SER A 1 284 ? -0.041 -9.112 -3.817 1.00 92.50 284 SER A C 1
ATOM 2349 O O . SER A 1 284 ? -1.198 -8.843 -3.510 1.00 92.50 284 SER A O 1
ATOM 2351 N N . TYR A 1 285 ? 0.291 -10.279 -4.373 1.00 93.44 285 TYR A N 1
ATOM 2352 C CA . TYR A 1 285 ? -0.662 -11.365 -4.584 1.00 93.44 285 TYR A CA 1
ATOM 2353 C C . TYR A 1 285 ? -1.228 -11.871 -3.253 1.00 93.44 285 TYR A C 1
ATOM 2355 O O . TYR A 1 285 ? -2.442 -11.913 -3.082 1.00 93.44 285 TYR A O 1
ATOM 2363 N N . ARG A 1 286 ? -0.361 -12.197 -2.288 1.00 91.44 286 ARG A N 1
ATOM 2364 C CA . ARG A 1 286 ? -0.767 -12.696 -0.967 1.00 91.44 286 ARG A CA 1
ATOM 2365 C C . ARG A 1 286 ? -1.576 -11.674 -0.185 1.00 91.44 286 ARG A C 1
ATOM 2367 O O . ARG A 1 286 ? -2.568 -12.059 0.421 1.00 91.44 286 ARG A O 1
ATOM 2374 N N . LEU A 1 287 ? -1.179 -10.403 -0.228 1.00 92.88 287 LEU A N 1
ATOM 2375 C CA . LEU A 1 287 ? -1.936 -9.317 0.375 1.00 92.88 287 LEU A CA 1
ATOM 2376 C C . LEU A 1 287 ? -3.340 -9.258 -0.227 1.00 92.88 287 LEU A C 1
ATOM 2378 O O . LEU A 1 287 ? -4.303 -9.289 0.519 1.00 92.88 287 LEU A O 1
ATOM 2382 N N . ASN A 1 288 ? -3.477 -9.236 -1.554 1.00 93.62 288 ASN A N 1
ATOM 2383 C CA . ASN A 1 288 ? -4.796 -9.173 -2.188 1.00 93.62 288 ASN A CA 1
ATOM 2384 C C . ASN A 1 288 ? -5.683 -10.373 -1.828 1.00 93.62 288 ASN A C 1
ATOM 2386 O O . ASN A 1 288 ? -6.864 -10.181 -1.556 1.00 93.62 288 ASN A O 1
ATOM 2390 N N . GLU A 1 289 ? -5.125 -11.586 -1.787 1.00 92.69 289 GLU A N 1
ATOM 2391 C CA . GLU A 1 289 ? -5.870 -12.774 -1.354 1.00 92.69 289 GLU A CA 1
ATOM 2392 C C . GLU A 1 289 ? -6.274 -12.687 0.124 1.00 92.69 289 GLU A C 1
ATOM 2394 O O . GLU A 1 289 ? -7.414 -12.986 0.464 1.00 92.69 289 GLU A O 1
ATOM 2399 N N . PHE A 1 290 ? -5.374 -12.227 1.000 1.00 90.31 290 PHE A N 1
ATOM 2400 C CA . PHE A 1 290 ? -5.673 -11.996 2.416 1.00 90.31 290 PHE A CA 1
ATOM 2401 C C . PHE A 1 290 ? -6.787 -10.964 2.597 1.00 90.31 290 PHE A C 1
ATOM 2403 O O . PHE A 1 290 ? -7.757 -11.222 3.300 1.00 90.31 290 PHE A O 1
ATOM 2410 N N . LEU A 1 291 ? -6.659 -9.817 1.930 1.00 91.62 291 LEU A N 1
ATOM 2411 C CA . LEU A 1 291 ? -7.627 -8.731 1.971 1.00 91.62 291 LEU A CA 1
ATOM 2412 C C . LEU A 1 291 ? -9.005 -9.209 1.505 1.00 91.62 291 LEU A C 1
ATOM 2414 O O . LEU A 1 291 ? -10.002 -8.898 2.149 1.00 91.62 291 LEU A O 1
ATOM 2418 N N . LYS A 1 292 ? -9.048 -9.998 0.429 1.00 90.94 292 LYS A N 1
ATOM 2419 C CA . LYS A 1 292 ? -10.283 -10.573 -0.097 1.00 90.94 292 LYS A CA 1
ATOM 2420 C C . LYS A 1 292 ? -10.934 -11.533 0.900 1.00 90.94 292 LYS A C 1
ATOM 2422 O O . LYS A 1 292 ? -12.073 -11.326 1.289 1.00 90.94 292 LYS A O 1
ATOM 2427 N N . VAL A 1 293 ? -10.205 -12.552 1.348 1.00 88.38 293 VAL A N 1
ATOM 2428 C CA . VAL A 1 293 ? -10.771 -13.576 2.239 1.00 88.38 293 VAL A CA 1
ATOM 2429 C C . VAL A 1 293 ? -11.182 -12.975 3.581 1.00 88.38 293 VAL A C 1
ATOM 2431 O O . VAL A 1 293 ? -12.275 -13.241 4.070 1.00 88.38 293 VAL A O 1
ATOM 2434 N N . LEU A 1 294 ? -10.322 -12.165 4.200 1.00 86.25 294 LEU A N 1
ATOM 2435 C CA . LEU A 1 294 ? -10.598 -11.662 5.540 1.00 86.25 294 LEU A CA 1
ATOM 2436 C C . LEU A 1 294 ? -11.658 -10.561 5.528 1.00 86.25 294 LEU A C 1
ATOM 2438 O O . LEU A 1 294 ? -12.601 -10.611 6.311 1.00 86.25 294 LEU A O 1
ATOM 2442 N N . PHE A 1 295 ? -11.512 -9.563 4.661 1.00 86.00 295 PHE A N 1
ATOM 2443 C CA . PHE A 1 295 ? -12.343 -8.365 4.745 1.00 86.00 295 PHE A CA 1
ATOM 2444 C C . PHE A 1 295 ? -13.534 -8.405 3.796 1.00 86.00 295 PHE A C 1
ATOM 2446 O O . PHE A 1 295 ? -14.607 -7.945 4.178 1.00 86.00 295 PHE A O 1
ATOM 2453 N N . ASP A 1 296 ? -13.375 -8.945 2.585 1.00 84.88 296 ASP A N 1
ATOM 2454 C CA . ASP A 1 296 ? -14.484 -9.009 1.629 1.00 84.88 296 ASP A CA 1
ATOM 2455 C C . ASP A 1 296 ? -15.465 -10.141 2.007 1.00 84.88 296 ASP A C 1
ATOM 2457 O O . ASP A 1 296 ? -16.674 -9.942 1.898 1.00 84.88 296 ASP A O 1
ATOM 2461 N N . ASP A 1 297 ? -14.967 -11.292 2.491 1.00 83.81 297 ASP A N 1
ATOM 2462 C CA . ASP A 1 297 ? -15.805 -12.475 2.759 1.00 83.81 297 ASP A CA 1
ATOM 2463 C C . ASP A 1 297 ? -16.183 -12.670 4.247 1.00 83.81 297 ASP A C 1
ATOM 2465 O O . ASP A 1 297 ? -17.314 -13.066 4.531 1.00 83.81 297 ASP A O 1
ATOM 2469 N N . ILE A 1 298 ? -15.269 -12.429 5.202 1.00 85.62 298 ILE A N 1
ATOM 2470 C CA . ILE A 1 298 ? -15.493 -12.749 6.632 1.00 85.62 298 ILE A CA 1
ATOM 2471 C C . ILE A 1 298 ? -15.983 -11.540 7.441 1.00 85.62 298 ILE A C 1
ATOM 2473 O O . ILE A 1 298 ? -17.015 -11.627 8.105 1.00 85.62 298 ILE A O 1
ATOM 2477 N N . LEU A 1 299 ? -15.236 -10.431 7.434 1.00 86.75 299 LEU A N 1
ATOM 2478 C CA . LEU A 1 299 ? -15.495 -9.278 8.311 1.00 86.75 299 LEU A CA 1
ATOM 2479 C C . LEU A 1 299 ? -16.435 -8.223 7.703 1.00 86.75 299 LEU A C 1
ATOM 2481 O O . LEU A 1 299 ? -16.920 -7.360 8.428 1.00 86.75 299 LEU A O 1
ATOM 2485 N N . ASP A 1 300 ? -16.709 -8.313 6.400 1.00 88.00 300 ASP A N 1
ATOM 2486 C CA . ASP A 1 300 ? -17.581 -7.428 5.618 1.00 88.00 300 ASP A CA 1
ATOM 2487 C C . ASP A 1 300 ? -17.329 -5.924 5.847 1.00 88.00 300 ASP A C 1
ATOM 2489 O O . ASP A 1 300 ? -17.990 -5.230 6.634 1.00 88.00 300 ASP A O 1
ATOM 2493 N N . TYR A 1 301 ? -16.354 -5.396 5.112 1.00 90.88 301 TYR A N 1
ATOM 2494 C CA . TYR A 1 301 ? -15.953 -3.997 5.209 1.00 90.88 301 TYR A CA 1
ATOM 2495 C C . TYR A 1 301 ? -16.916 -3.035 4.469 1.00 90.88 301 TYR A C 1
ATOM 2497 O O . TYR A 1 301 ? -17.486 -3.341 3.421 1.00 90.88 301 TYR A O 1
ATOM 2505 N N . GLU A 1 302 ? -17.083 -1.817 4.990 1.00 93.25 302 GLU A N 1
ATOM 2506 C CA . GLU A 1 302 ? -17.733 -0.696 4.297 1.00 93.25 302 GLU A CA 1
ATOM 2507 C C . GLU A 1 302 ? -16.751 0.021 3.364 1.00 93.25 302 GLU A C 1
ATOM 2509 O O . GLU A 1 302 ? -17.042 0.263 2.191 1.00 93.25 302 GLU A O 1
ATOM 2514 N N . TRP A 1 303 ? -15.576 0.372 3.884 1.00 94.12 303 TRP A N 1
ATOM 2515 C CA . TRP A 1 303 ? -14.462 0.870 3.085 1.00 94.12 303 TRP A CA 1
ATOM 2516 C C . TRP A 1 303 ? -13.131 0.368 3.647 1.00 94.12 303 TRP A C 1
ATOM 2518 O O . TRP A 1 303 ? -13.007 0.052 4.829 1.00 94.12 303 TRP A O 1
ATOM 2528 N N . ARG A 1 304 ? -12.134 0.280 2.768 1.00 93.50 304 ARG A N 1
ATOM 2529 C CA . ARG A 1 304 ? -10.778 -0.155 3.093 1.00 93.50 304 ARG A CA 1
ATOM 2530 C C . ARG A 1 304 ? -9.780 0.688 2.324 1.00 93.50 304 ARG A C 1
ATOM 2532 O O . ARG A 1 304 ? -9.966 0.957 1.136 1.00 93.50 304 ARG A O 1
ATOM 2539 N N . TRP A 1 305 ? -8.686 1.033 2.980 1.00 93.81 305 TRP A N 1
ATOM 2540 C CA . TRP A 1 305 ? -7.553 1.722 2.386 1.00 93.81 305 TRP A CA 1
ATOM 2541 C C . TRP A 1 305 ? -6.255 1.051 2.830 1.00 93.81 305 TRP A C 1
ATOM 2543 O O . TRP A 1 305 ? -6.143 0.617 3.971 1.00 93.81 305 TRP A O 1
ATOM 2553 N N . HIS A 1 306 ? -5.265 0.954 1.945 1.00 92.88 306 HIS A N 1
ATOM 2554 C CA . HIS A 1 306 ? -3.929 0.499 2.319 1.00 92.88 306 HIS A CA 1
ATOM 2555 C C . HIS A 1 306 ? -2.852 1.122 1.432 1.00 92.88 306 HIS A C 1
ATOM 2557 O O . HIS A 1 306 ? -3.113 1.547 0.302 1.00 92.88 306 HIS A O 1
ATOM 2563 N N . ARG A 1 307 ? -1.622 1.136 1.941 1.00 89.94 307 ARG A N 1
ATOM 2564 C CA . ARG A 1 307 ? -0.414 1.524 1.210 1.00 89.94 307 ARG A CA 1
ATOM 2565 C C . ARG A 1 307 ? 0.700 0.509 1.430 1.00 89.94 307 ARG A C 1
ATOM 2567 O O . ARG A 1 307 ? 0.739 -0.149 2.465 1.00 89.94 307 ARG A O 1
ATOM 2574 N N . PHE A 1 308 ? 1.622 0.442 0.475 1.00 89.50 308 PHE A N 1
ATOM 2575 C CA . PHE A 1 308 ? 2.878 -0.287 0.631 1.00 89.50 308 PHE A CA 1
ATOM 2576 C C . PHE A 1 308 ? 3.934 0.594 1.298 1.00 89.50 308 PHE A C 1
ATOM 2578 O O . PHE A 1 308 ? 4.020 1.789 1.007 1.00 89.50 308 PHE A O 1
ATOM 2585 N N . GLU A 1 309 ? 4.748 -0.015 2.147 1.00 84.50 309 GLU A N 1
ATOM 2586 C CA . GLU A 1 309 ? 5.862 0.609 2.852 1.00 84.50 309 GLU A CA 1
ATOM 2587 C C . GLU A 1 309 ? 7.066 -0.338 2.830 1.00 84.50 309 GLU A C 1
ATOM 2589 O O . GLU A 1 309 ? 6.897 -1.552 2.892 1.00 84.50 309 GLU A O 1
ATOM 2594 N N . TRP A 1 310 ? 8.283 0.187 2.708 1.00 80.38 310 TRP A N 1
ATOM 2595 C CA . TRP A 1 310 ? 9.502 -0.626 2.727 1.00 80.38 310 TRP A CA 1
ATOM 2596 C C . TRP A 1 310 ? 10.299 -0.295 3.983 1.00 80.38 310 TRP A C 1
ATOM 2598 O O . TRP A 1 310 ? 10.689 0.854 4.179 1.00 80.38 310 TRP A O 1
ATOM 2608 N N . GLN A 1 311 ? 10.551 -1.305 4.815 1.00 67.50 311 GLN A N 1
ATOM 2609 C CA . GLN A 1 311 ? 11.378 -1.172 6.013 1.00 67.50 311 GLN A CA 1
ATOM 2610 C C . GLN A 1 311 ? 12.876 -1.250 5.682 1.00 67.50 311 GLN A C 1
ATOM 2612 O O . GLN A 1 311 ? 13.288 -1.607 4.568 1.00 67.50 311 GLN A O 1
ATOM 2617 N N . SER A 1 312 ? 13.712 -0.933 6.675 1.00 53.59 312 SER A N 1
ATOM 2618 C CA . SER A 1 312 ? 15.156 -1.163 6.614 1.00 53.59 312 SER A CA 1
ATOM 2619 C C . SER A 1 312 ? 15.439 -2.628 6.240 1.00 53.59 312 SER A C 1
ATOM 2621 O O . SER A 1 312 ? 14.846 -3.557 6.777 1.00 53.59 312 SER A O 1
ATOM 2623 N N . GLY A 1 313 ? 16.296 -2.842 5.235 1.00 58.78 313 GLY A N 1
ATOM 2624 C CA . GLY A 1 313 ? 16.539 -4.175 4.658 1.00 58.78 313 GLY A CA 1
ATOM 2625 C C . GLY A 1 313 ? 15.707 -4.517 3.413 1.00 58.78 313 GLY A C 1
ATOM 2626 O O . GLY A 1 313 ? 15.872 -5.600 2.864 1.00 58.78 313 GLY A O 1
ATOM 2627 N N . SER A 1 314 ? 14.901 -3.582 2.892 1.00 66.00 314 SER A N 1
ATOM 2628 C CA . SER A 1 314 ? 14.066 -3.751 1.681 1.00 66.00 314 SER A CA 1
ATOM 2629 C C . SER A 1 314 ? 12.882 -4.714 1.837 1.00 66.00 314 SER A C 1
ATOM 2631 O O . SER A 1 314 ? 12.300 -5.122 0.831 1.00 66.00 314 SER A O 1
ATOM 2633 N N . ALA A 1 315 ? 12.497 -5.048 3.071 1.00 75.62 315 ALA A N 1
ATOM 2634 C CA . ALA A 1 315 ? 11.307 -5.846 3.342 1.00 75.62 315 ALA A CA 1
ATOM 2635 C C . ALA A 1 315 ? 10.039 -5.009 3.116 1.00 75.62 315 ALA A C 1
ATOM 2637 O O . ALA A 1 315 ? 9.887 -3.919 3.677 1.00 75.62 315 ALA A O 1
ATOM 2638 N N . ILE A 1 316 ? 9.141 -5.524 2.279 1.00 85.50 316 ILE A N 1
ATOM 2639 C CA . ILE A 1 316 ? 7.870 -4.880 1.949 1.00 85.50 316 ILE A CA 1
ATOM 2640 C C . ILE A 1 316 ? 6.816 -5.163 3.030 1.00 85.50 316 ILE A C 1
ATOM 2642 O O . ILE A 1 316 ? 6.664 -6.287 3.508 1.00 85.50 316 ILE A O 1
ATOM 2646 N N . HIS A 1 317 ? 6.077 -4.120 3.380 1.00 88.69 317 HIS A N 1
ATOM 2647 C CA . HIS A 1 317 ? 4.945 -4.101 4.292 1.00 88.69 317 HIS A CA 1
ATOM 2648 C C . HIS A 1 317 ? 3.742 -3.476 3.603 1.00 88.69 317 HIS A C 1
ATOM 2650 O O . HIS A 1 317 ? 3.877 -2.704 2.648 1.00 88.69 317 HIS A O 1
ATOM 2656 N N . ALA A 1 318 ? 2.557 -3.777 4.117 1.00 91.44 318 ALA A N 1
ATOM 2657 C CA . ALA A 1 318 ? 1.374 -2.992 3.831 1.00 91.44 318 ALA A CA 1
ATOM 2658 C C . ALA A 1 318 ? 0.722 -2.547 5.132 1.00 91.44 318 ALA A C 1
ATOM 2660 O O . ALA A 1 318 ? 0.455 -3.363 6.009 1.00 91.44 318 ALA A O 1
ATOM 2661 N N . HIS A 1 319 ? 0.451 -1.253 5.226 1.00 91.50 319 HIS A N 1
ATOM 2662 C CA . HIS A 1 319 ? -0.333 -0.668 6.303 1.00 91.50 319 HIS A CA 1
ATOM 2663 C C . HIS A 1 319 ? -1.689 -0.281 5.749 1.00 91.50 319 HIS A C 1
ATOM 2665 O O . HIS A 1 319 ? -1.773 0.286 4.653 1.00 91.50 319 HIS A O 1
ATOM 2671 N N . GLY A 1 320 ? -2.742 -0.573 6.493 1.00 91.50 320 GLY A N 1
ATOM 2672 C CA . GLY A 1 320 ? -4.088 -0.268 6.064 1.00 91.50 320 GLY A CA 1
ATOM 2673 C C . GLY A 1 320 ? -5.026 0.030 7.209 1.00 91.50 320 GLY A C 1
ATOM 2674 O O . GLY A 1 320 ? -4.753 -0.250 8.372 1.00 91.50 320 GLY A O 1
ATOM 2675 N N . ALA A 1 321 ? -6.136 0.638 6.835 1.00 92.31 321 ALA A N 1
ATOM 2676 C CA . ALA A 1 321 ? -7.232 0.975 7.710 1.00 92.31 321 ALA A CA 1
ATOM 2677 C C . ALA A 1 321 ? -8.530 0.548 7.035 1.00 92.31 321 ALA A C 1
ATOM 2679 O O . ALA A 1 321 ? -8.661 0.614 5.806 1.00 92.31 321 ALA A O 1
ATOM 2680 N N . GLU A 1 322 ? -9.491 0.129 7.836 1.00 92.19 322 GLU A N 1
ATOM 2681 C CA . GLU A 1 322 ? -10.785 -0.302 7.337 1.00 92.19 322 GLU A CA 1
ATOM 2682 C C . GLU A 1 322 ? -11.915 0.039 8.289 1.00 92.19 322 GLU A C 1
ATOM 2684 O O . GLU A 1 322 ? -11.724 0.137 9.500 1.00 92.19 322 GLU A O 1
ATOM 2689 N N . LYS A 1 323 ? -13.108 0.183 7.726 1.00 93.50 323 LYS A N 1
ATOM 2690 C CA . LYS A 1 323 ? -14.364 0.278 8.458 1.00 93.50 323 LYS A CA 1
ATOM 2691 C C . LYS A 1 323 ? -15.161 -0.987 8.228 1.00 93.50 323 LYS A C 1
ATOM 2693 O O . LYS A 1 323 ? -15.413 -1.323 7.076 1.00 93.50 323 LYS A O 1
ATOM 2698 N N . LEU A 1 324 ? -15.607 -1.630 9.296 1.00 93.00 324 LEU A N 1
ATOM 2699 C CA . LEU A 1 324 ? -16.510 -2.773 9.217 1.00 93.00 324 LEU A CA 1
ATOM 2700 C C . LEU A 1 324 ? -17.962 -2.301 9.232 1.00 93.00 324 LEU A C 1
ATOM 2702 O O . LEU A 1 324 ? -18.300 -1.329 9.916 1.00 93.00 324 LEU A O 1
ATOM 2706 N N . LYS A 1 325 ? -18.841 -2.986 8.496 1.00 92.56 325 LYS A N 1
ATOM 2707 C CA . LYS A 1 325 ? -20.266 -2.611 8.450 1.00 92.56 325 LYS A CA 1
ATOM 2708 C C . LYS A 1 325 ? -20.985 -2.838 9.777 1.00 92.56 325 LYS A C 1
ATOM 2710 O O . LYS A 1 325 ? -21.957 -2.147 10.069 1.00 92.56 325 LYS A O 1
ATOM 2715 N N . ASN A 1 326 ? -20.524 -3.806 10.564 1.00 91.94 326 ASN A N 1
ATOM 2716 C CA . ASN A 1 326 ? -21.083 -4.150 11.870 1.00 91.94 326 ASN A CA 1
ATOM 2717 C C . ASN A 1 326 ? -20.473 -3.341 13.032 1.00 91.94 326 ASN A C 1
ATOM 2719 O O . ASN A 1 326 ? -20.762 -3.650 14.188 1.00 91.94 326 ASN A O 1
ATOM 2723 N N . ASP A 1 327 ? -19.659 -2.317 12.751 1.00 92.38 327 ASP A N 1
ATOM 2724 C CA . ASP A 1 327 ? -19.067 -1.458 13.776 1.00 92.38 327 ASP A CA 1
ATOM 2725 C C . ASP A 1 327 ? -20.161 -0.804 14.650 1.00 92.38 327 ASP A C 1
ATOM 2727 O O . ASP A 1 327 ? -21.007 -0.069 14.126 1.00 92.38 327 ASP A O 1
ATOM 2731 N N . PRO A 1 328 ? -20.152 -1.018 15.983 1.00 93.00 328 PRO A N 1
ATOM 2732 C CA . PRO A 1 328 ? -21.193 -0.546 16.898 1.00 93.00 328 PRO A CA 1
ATOM 2733 C C . PRO A 1 328 ? -21.070 0.950 17.241 1.00 93.00 328 PRO A C 1
ATOM 2735 O O . PRO A 1 328 ? -21.645 1.414 18.228 1.00 93.00 328 PRO A O 1
ATOM 2738 N N . ASP A 1 329 ? -20.332 1.703 16.428 1.00 91.31 329 ASP A N 1
ATOM 2739 C CA . ASP A 1 329 ? -19.864 3.059 16.680 1.00 91.31 329 ASP A CA 1
ATOM 2740 C C . ASP A 1 329 ? -18.848 3.098 17.827 1.00 91.31 329 ASP A C 1
ATOM 2742 O O . ASP A 1 329 ? -19.076 3.690 18.888 1.00 91.31 329 ASP A O 1
ATOM 2746 N N . LEU A 1 330 ? -17.710 2.429 17.605 1.00 89.06 330 LEU A N 1
ATOM 2747 C CA . LEU A 1 330 ? -16.623 2.331 18.584 1.00 89.06 330 LEU A CA 1
ATOM 2748 C C . LEU A 1 330 ? -16.182 3.694 19.122 1.00 89.06 330 LEU A C 1
ATOM 2750 O O . LEU A 1 330 ? -15.925 3.806 20.315 1.00 89.06 330 LEU A O 1
ATOM 2754 N N . VAL A 1 331 ? -16.164 4.735 18.285 1.00 88.56 331 VAL A N 1
ATOM 2755 C CA . VAL A 1 331 ? -15.845 6.107 18.715 1.00 88.56 331 VAL A CA 1
ATOM 2756 C C . VAL A 1 331 ? -16.843 6.590 19.747 1.00 88.56 331 VAL A C 1
ATOM 2758 O O . VAL A 1 331 ? -16.452 6.982 20.842 1.00 88.56 331 VAL A O 1
ATOM 2761 N N . LYS A 1 332 ? -18.140 6.525 19.433 1.00 90.00 332 LYS A N 1
ATOM 2762 C CA . LYS A 1 332 ? -19.190 6.974 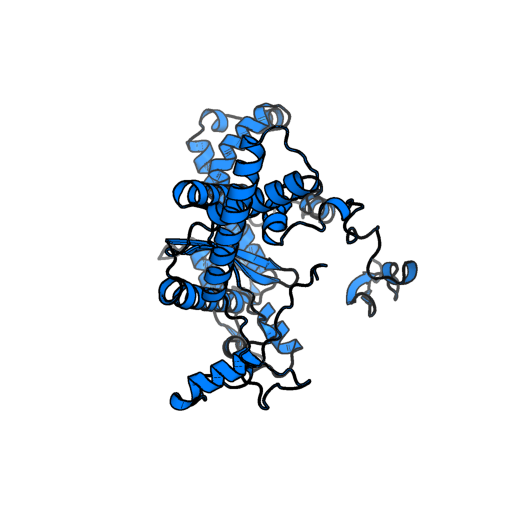20.347 1.00 90.00 332 LYS A CA 1
ATOM 2763 C C . LYS A 1 332 ? -19.174 6.189 21.655 1.00 90.00 332 LYS A C 1
ATOM 2765 O O . LYS A 1 332 ? -19.399 6.772 22.715 1.00 90.00 332 LYS A O 1
ATOM 2770 N N . LEU A 1 333 ? -18.939 4.880 21.592 1.00 90.31 333 LEU A N 1
ATOM 2771 C CA . LEU A 1 333 ? -18.817 4.049 22.787 1.00 90.31 333 LEU A CA 1
ATOM 2772 C C . LEU A 1 333 ? -17.576 4.435 23.601 1.00 90.31 333 LEU A C 1
ATOM 2774 O O . LEU A 1 333 ? -17.698 4.629 24.806 1.00 90.31 333 LEU A O 1
ATOM 2778 N N . ALA A 1 334 ? -16.418 4.614 22.963 1.00 89.06 334 ALA A N 1
ATOM 2779 C CA . ALA A 1 334 ? -15.175 4.996 23.631 1.00 89.06 334 ALA A CA 1
ATOM 2780 C C . ALA A 1 334 ? -15.288 6.381 24.283 1.00 89.06 334 ALA A C 1
ATOM 2782 O O . ALA A 1 334 ? -14.883 6.550 25.430 1.00 89.06 334 ALA A O 1
ATOM 2783 N N . THR A 1 335 ? -15.936 7.346 23.621 1.00 87.06 335 THR A N 1
ATOM 2784 C CA . THR A 1 335 ? -16.240 8.657 24.213 1.00 87.06 335 THR A CA 1
ATOM 2785 C C . THR A 1 335 ? -17.086 8.520 25.477 1.00 87.06 335 THR A C 1
ATOM 2787 O O . THR A 1 335 ? -16.800 9.181 26.469 1.00 87.06 335 THR A O 1
ATOM 2790 N N . LYS A 1 336 ? -18.099 7.643 25.491 1.00 88.19 336 LYS A N 1
ATOM 2791 C CA . LYS A 1 336 ? -18.901 7.394 26.702 1.00 88.19 336 LYS A CA 1
ATOM 2792 C C . LYS A 1 336 ? -18.088 6.755 27.823 1.00 88.19 336 LYS A C 1
ATOM 2794 O O . LYS A 1 336 ? -18.273 7.130 28.974 1.00 88.19 336 LYS A O 1
ATOM 2799 N N . VAL A 1 337 ? -17.189 5.821 27.502 1.00 86.62 337 VAL A N 1
ATOM 2800 C CA . VAL A 1 337 ? -16.266 5.235 28.489 1.00 86.62 337 VAL A CA 1
ATOM 2801 C C . VAL A 1 337 ? -15.375 6.317 29.092 1.00 86.62 337 VAL A C 1
ATOM 2803 O O . VAL A 1 337 ? -15.268 6.405 30.312 1.00 86.62 337 VAL A O 1
ATOM 2806 N N . TYR A 1 338 ? -14.781 7.166 28.253 1.00 87.94 338 TYR A N 1
ATOM 2807 C CA . TYR A 1 338 ? -13.942 8.279 28.691 1.00 87.94 338 TYR A CA 1
ATOM 2808 C C . TYR A 1 338 ? -14.707 9.254 29.597 1.00 87.94 338 TYR A C 1
ATOM 2810 O O . TYR A 1 338 ? -14.243 9.567 30.692 1.00 87.94 338 TYR A O 1
ATOM 2818 N N . LEU A 1 339 ? -15.910 9.677 29.189 1.00 84.38 339 LEU A N 1
ATOM 2819 C CA . LEU A 1 339 ? -16.769 10.549 29.996 1.00 84.38 339 LEU A CA 1
ATOM 2820 C C . LEU A 1 339 ? -17.158 9.900 31.332 1.00 84.38 339 LEU A C 1
ATOM 2822 O O . LEU A 1 339 ? -17.092 10.568 32.359 1.00 84.38 339 LEU A O 1
ATOM 2826 N N . GLY A 1 340 ? -17.481 8.605 31.341 1.00 88.50 340 GLY A N 1
ATOM 2827 C CA . GLY A 1 340 ? -17.775 7.866 32.570 1.00 88.50 340 GLY A CA 1
ATOM 2828 C C . GLY A 1 340 ? -16.577 7.781 33.519 1.00 88.50 340 GLY A C 1
ATOM 2829 O O . GLY A 1 340 ? -16.735 7.998 34.716 1.00 88.50 340 GLY A O 1
ATOM 2830 N N . ARG A 1 341 ? -15.361 7.553 33.002 1.00 90.44 341 ARG A N 1
ATOM 2831 C CA . ARG A 1 341 ? -14.120 7.559 33.807 1.00 90.44 341 ARG A CA 1
ATOM 2832 C C . ARG A 1 341 ? -13.787 8.950 34.351 1.00 90.44 341 ARG A C 1
ATOM 2834 O O . ARG A 1 341 ? -13.368 9.076 35.498 1.00 90.44 341 ARG A O 1
ATOM 2841 N N . LEU A 1 342 ? -13.989 10.002 33.552 1.00 87.62 342 LEU A N 1
ATOM 2842 C CA . LEU A 1 342 ? -13.862 11.384 34.025 1.00 87.62 342 LEU A CA 1
ATOM 2843 C C . LEU A 1 342 ? -14.881 11.697 35.123 1.00 87.62 342 LEU A C 1
ATOM 2845 O O . LEU A 1 342 ? -14.539 12.366 36.097 1.00 87.62 342 LEU A O 1
ATOM 2849 N N . ALA A 1 343 ? -16.119 11.226 34.971 1.00 88.81 343 ALA A N 1
ATOM 2850 C CA . ALA A 1 343 ? -17.158 11.404 35.972 1.00 88.81 343 ALA A CA 1
ATOM 2851 C C . ALA A 1 343 ? -16.816 10.675 37.282 1.00 88.81 343 ALA A C 1
ATOM 2853 O O . ALA A 1 343 ? -16.977 11.260 38.350 1.00 88.81 343 ALA A O 1
ATOM 2854 N N . GLU A 1 344 ? -16.258 9.462 37.204 1.00 89.44 344 GLU A N 1
ATOM 2855 C CA . GLU A 1 344 ? -15.760 8.703 38.362 1.00 89.44 344 GLU A CA 1
ATOM 2856 C C . GLU A 1 344 ? -14.664 9.486 39.107 1.00 89.44 344 GLU A C 1
ATOM 2858 O O . GLU A 1 344 ? -14.813 9.736 40.304 1.00 89.44 344 GLU A O 1
ATOM 2863 N N . LYS A 1 345 ? -13.653 10.012 38.392 1.00 91.69 345 LYS A N 1
ATOM 2864 C CA . LYS A 1 345 ? -12.596 10.865 38.981 1.00 91.69 345 LYS A CA 1
ATOM 2865 C C . LYS A 1 345 ? -13.163 12.124 39.660 1.00 91.69 345 LYS A C 1
ATOM 2867 O O . LYS A 1 345 ? -12.756 12.465 40.769 1.00 91.69 345 LYS A O 1
ATOM 2872 N N . LYS A 1 346 ? -14.132 12.810 39.039 1.00 90.06 346 LYS A N 1
ATOM 2873 C CA . LYS A 1 346 ? -14.790 13.990 39.642 1.00 90.06 346 LYS A CA 1
ATOM 2874 C C . LYS A 1 346 ? -15.539 13.646 40.926 1.00 90.06 346 LYS A C 1
ATOM 2876 O O . LYS A 1 346 ? -15.520 14.420 41.882 1.00 90.06 346 LYS A O 1
ATOM 2881 N N . LEU A 1 347 ? -16.195 12.490 40.957 1.00 90.44 347 LEU A N 1
ATOM 2882 C CA . LEU A 1 347 ? -16.969 12.031 42.107 1.00 90.44 347 LEU A CA 1
ATOM 2883 C C . LEU A 1 347 ? -16.041 11.642 43.273 1.00 90.44 3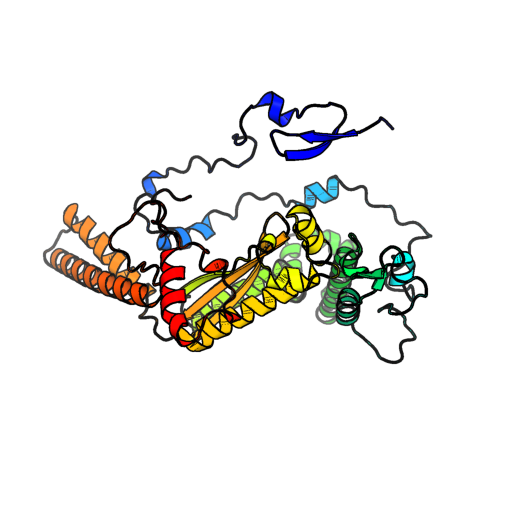47 LEU A C 1
ATOM 2885 O O . LEU A 1 347 ? -16.311 12.020 44.415 1.00 90.44 347 LEU A O 1
ATOM 2889 N N . GLU A 1 348 ? -14.907 10.995 42.985 1.00 91.44 348 GLU A N 1
ATOM 2890 C CA . GLU A 1 348 ? -13.839 10.693 43.956 1.00 91.44 348 GLU A CA 1
ATOM 2891 C C . GLU A 1 348 ? -13.212 11.961 44.554 1.00 91.44 348 GLU A C 1
ATOM 2893 O O . GLU A 1 348 ? -13.051 12.063 45.775 1.00 91.44 348 GLU A O 1
ATOM 2898 N N . ASN A 1 349 ? -12.939 12.963 43.715 1.00 92.19 349 ASN A N 1
ATOM 2899 C CA . ASN A 1 349 ? -12.394 14.256 44.135 1.00 92.19 349 ASN A CA 1
ATOM 2900 C C . ASN A 1 349 ? -13.426 15.173 44.814 1.00 92.19 349 ASN A C 1
ATOM 2902 O O . ASN A 1 349 ? -13.065 16.246 45.299 1.00 92.19 349 ASN A O 1
ATOM 2906 N N . LYS A 1 350 ? -14.700 14.761 44.876 1.00 89.00 350 LYS A N 1
ATOM 2907 C CA . LYS A 1 350 ? -15.828 15.565 45.376 1.00 89.00 350 LYS A CA 1
ATOM 2908 C C . LYS A 1 350 ? -16.017 16.887 44.620 1.00 89.00 350 LYS A C 1
ATOM 2910 O O . LYS A 1 350 ? -16.422 17.889 45.201 1.00 89.00 350 LYS A O 1
ATOM 2915 N N . GLU A 1 351 ? -15.742 16.883 43.321 1.00 86.31 351 GLU A N 1
ATOM 2916 C CA . GLU A 1 351 ? -15.905 18.025 42.417 1.00 86.31 351 GLU A CA 1
ATOM 2917 C C . GLU A 1 351 ? -17.363 18.142 41.935 1.00 86.31 351 GLU A C 1
ATOM 2919 O O . GLU A 1 351 ? -17.665 18.012 40.745 1.00 86.31 351 GLU A O 1
ATOM 2924 N N . PHE A 1 352 ? -18.292 18.347 42.871 1.00 86.25 352 PHE A N 1
ATOM 2925 C CA . PHE A 1 352 ? -19.707 18.577 42.577 1.00 86.25 352 PHE A CA 1
ATOM 2926 C C . PHE A 1 352 ? -20.352 19.501 43.618 1.00 86.25 352 PHE A C 1
ATOM 2928 O O . PHE A 1 352 ? -20.220 19.292 44.821 1.00 86.25 352 PHE A O 1
ATOM 2935 N N . ASP A 1 353 ? -21.106 20.493 43.137 1.00 86.38 353 ASP A N 1
ATOM 2936 C CA . ASP A 1 353 ? -21.703 21.534 43.991 1.00 86.38 353 ASP A CA 1
ATOM 2937 C C . ASP A 1 353 ? -23.227 21.394 44.149 1.00 86.38 353 ASP A C 1
ATOM 2939 O O . ASP A 1 353 ? -23.846 22.100 44.945 1.00 86.38 353 ASP A O 1
ATOM 2943 N N . THR A 1 354 ? -23.859 20.497 43.381 1.00 90.19 354 THR A N 1
ATOM 2944 C CA . THR A 1 354 ? -25.314 20.290 43.392 1.00 90.19 354 THR A CA 1
ATOM 2945 C C . THR A 1 354 ? -25.682 18.812 43.279 1.00 90.19 354 THR A C 1
ATOM 2947 O O . THR A 1 354 ? -24.942 18.009 42.709 1.00 90.19 354 THR A O 1
ATOM 2950 N N . GLU A 1 355 ? -26.861 18.458 43.795 1.00 89.94 355 GLU A N 1
ATOM 2951 C CA . GLU A 1 355 ? -27.434 17.110 43.678 1.00 89.94 355 GLU A CA 1
ATOM 2952 C C . GLU A 1 355 ? -27.728 16.733 42.214 1.00 89.94 355 GLU A C 1
ATOM 2954 O O . GLU A 1 355 ? -27.590 15.578 41.822 1.00 89.94 355 GLU A O 1
ATOM 2959 N N . GLU A 1 356 ? -28.053 17.717 41.372 1.00 91.56 356 GLU A N 1
ATOM 2960 C CA . GLU A 1 356 ? -28.255 17.521 39.933 1.00 91.56 356 GLU A CA 1
ATOM 2961 C C . GLU A 1 356 ? -26.953 17.116 39.225 1.00 91.56 356 GLU A C 1
ATOM 2963 O O . GLU A 1 356 ? -26.940 16.140 38.474 1.00 91.56 356 GLU A O 1
ATOM 2968 N N . ILE A 1 357 ? -25.837 17.794 39.529 1.00 90.56 357 ILE A N 1
ATOM 2969 C CA . ILE A 1 357 ? -24.510 17.422 39.009 1.00 90.56 357 ILE A CA 1
ATOM 2970 C C . ILE A 1 357 ? -24.115 16.031 39.509 1.00 90.56 357 ILE A C 1
ATOM 2972 O O . ILE A 1 357 ? -23.625 15.224 38.723 1.00 90.56 357 ILE A O 1
ATOM 2976 N N . TYR A 1 358 ? -24.354 15.724 40.787 1.00 92.69 358 TYR A N 1
ATOM 2977 C CA . TYR A 1 358 ? -24.066 14.400 41.339 1.00 92.69 358 TYR A CA 1
ATOM 2978 C C . TYR A 1 358 ? -24.805 13.290 40.577 1.00 92.69 358 TYR A C 1
ATOM 2980 O O . TYR A 1 358 ? -24.183 12.322 40.140 1.00 92.69 358 TYR A O 1
ATOM 2988 N N . ASN A 1 359 ? -26.111 13.454 40.354 1.00 93.75 359 ASN A N 1
ATOM 2989 C CA . ASN A 1 359 ? -26.915 12.475 39.622 1.00 93.75 359 ASN A CA 1
ATOM 2990 C C . ASN A 1 359 ? -26.459 12.323 38.163 1.00 93.75 359 ASN A C 1
ATOM 2992 O O . ASN A 1 359 ? -26.415 11.201 37.660 1.00 93.75 359 ASN A O 1
ATOM 2996 N N . GLN A 1 360 ? -26.062 13.417 37.502 1.00 94.31 360 GLN A N 1
ATOM 2997 C CA . GLN A 1 360 ? -25.510 13.355 36.145 1.00 94.31 360 GLN A CA 1
ATOM 2998 C C . GLN A 1 360 ? -24.188 12.577 36.097 1.00 94.31 360 GLN A C 1
ATOM 3000 O O . GLN A 1 360 ? -23.995 11.761 35.200 1.00 94.31 360 GLN A O 1
ATOM 3005 N N . LEU A 1 361 ? -23.297 12.781 37.074 1.00 92.75 361 LEU A N 1
ATOM 3006 C CA . LEU A 1 361 ? -22.035 12.040 37.156 1.00 92.75 361 LEU A CA 1
ATOM 3007 C C . LEU A 1 361 ? -22.280 10.536 37.348 1.00 92.75 361 LEU A C 1
ATOM 3009 O O . LEU A 1 361 ? -21.625 9.727 36.695 1.00 92.75 361 LEU A O 1
ATOM 3013 N N . VAL A 1 362 ? -23.235 10.150 38.200 1.00 95.38 362 VAL A N 1
ATOM 3014 C CA . VAL A 1 362 ? -23.599 8.735 38.410 1.00 95.38 362 VAL A CA 1
ATOM 3015 C C . VAL A 1 362 ? -24.145 8.098 37.126 1.00 95.38 362 VAL A C 1
ATOM 3017 O O . VAL A 1 362 ? -23.722 7.000 36.763 1.00 95.38 362 VAL A O 1
ATOM 3020 N N . ASP A 1 363 ? -25.026 8.797 36.409 1.00 96.81 363 ASP A N 1
ATOM 3021 C CA . ASP A 1 363 ? -25.580 8.354 35.121 1.00 96.81 363 ASP A CA 1
ATOM 3022 C C . ASP A 1 363 ? -24.493 8.218 34.033 1.00 96.81 363 ASP A C 1
ATOM 3024 O O . ASP A 1 363 ? -24.463 7.233 33.288 1.00 96.81 363 ASP A O 1
ATOM 3028 N N . ASP A 1 364 ? -23.538 9.151 33.971 1.00 93.25 364 ASP A N 1
ATOM 3029 C CA . ASP A 1 364 ? -22.400 9.078 33.048 1.00 93.25 364 ASP A CA 1
ATOM 3030 C C . ASP A 1 364 ? -21.471 7.890 33.362 1.00 93.25 364 ASP A C 1
ATOM 3032 O O . ASP A 1 364 ? -20.994 7.221 32.438 1.00 93.25 364 ASP A O 1
ATOM 3036 N N . ILE A 1 365 ? -21.253 7.571 34.645 1.00 94.94 365 ILE A N 1
ATOM 3037 C CA . ILE A 1 365 ? -20.489 6.386 35.079 1.00 94.94 365 ILE A CA 1
ATOM 3038 C C . ILE A 1 365 ? -21.182 5.097 34.619 1.00 94.94 365 ILE A C 1
ATOM 3040 O O . ILE A 1 365 ? -20.523 4.210 34.067 1.00 94.94 365 ILE A O 1
ATOM 3044 N N . GLU A 1 366 ? -22.497 4.979 34.815 1.00 97.62 366 GLU A N 1
ATOM 3045 C CA . GLU A 1 366 ? -23.269 3.799 34.401 1.00 97.62 366 GLU A CA 1
ATOM 3046 C C . GLU A 1 366 ? -23.222 3.612 32.877 1.00 97.62 366 GLU A C 1
ATOM 3048 O O . GLU A 1 366 ? -22.826 2.548 32.385 1.00 97.62 366 GLU A O 1
ATOM 3053 N N . LYS A 1 367 ? -23.487 4.679 32.113 1.00 95.44 367 LYS A N 1
ATOM 3054 C CA . LYS A 1 367 ? -23.375 4.680 30.642 1.00 95.44 367 LYS A CA 1
ATOM 3055 C C . LYS A 1 367 ? -21.968 4.340 30.160 1.00 95.44 367 LYS A C 1
ATOM 3057 O O . LYS A 1 367 ? -21.821 3.684 29.120 1.00 95.44 367 LYS A O 1
ATOM 3062 N N . GLY A 1 368 ? -20.943 4.792 30.880 1.00 92.19 368 GLY A N 1
ATOM 3063 C CA . GLY A 1 368 ? -19.547 4.449 30.630 1.00 92.19 368 GLY A CA 1
ATOM 3064 C C . GLY A 1 368 ? -19.301 2.949 30.782 1.00 92.19 368 GLY A C 1
ATOM 3065 O O . GLY A 1 368 ? -18.815 2.319 29.841 1.00 92.19 368 GLY A O 1
ATOM 3066 N N . LYS A 1 369 ? -19.720 2.355 31.906 1.00 93.81 369 LYS A N 1
ATOM 3067 C CA . LYS A 1 369 ? -19.564 0.916 32.201 1.00 93.81 369 LYS A CA 1
ATOM 3068 C C . LYS A 1 369 ? -20.310 0.031 31.196 1.00 93.81 369 LYS A C 1
ATOM 3070 O O . LYS A 1 369 ? -19.747 -0.945 30.694 1.00 93.81 369 LYS A O 1
ATOM 3075 N N . GLU A 1 370 ? -21.534 0.395 30.817 1.00 96.75 370 GLU A N 1
ATOM 3076 C CA . GLU A 1 370 ? -22.279 -0.313 29.766 1.00 96.75 370 GLU A CA 1
ATOM 3077 C C . GLU A 1 370 ? -21.591 -0.237 28.395 1.00 96.75 370 GLU A C 1
ATOM 3079 O O . GLU A 1 370 ? -21.545 -1.220 27.649 1.00 96.75 370 GLU A O 1
ATOM 3084 N N . SER A 1 371 ? -21.067 0.940 28.038 1.00 91.56 371 SER A N 1
ATOM 3085 C CA . SER A 1 371 ? -20.377 1.147 26.761 1.00 91.56 371 SER A CA 1
ATOM 3086 C C . SER A 1 371 ? -19.064 0.371 26.713 1.00 91.56 371 SER A C 1
ATOM 3088 O O . SER A 1 371 ? -18.755 -0.236 25.689 1.00 91.56 371 SER A O 1
ATOM 3090 N N . GLU A 1 372 ? -18.336 0.309 27.829 1.00 90.81 372 GLU A N 1
ATOM 3091 C CA . GLU A 1 372 ? -17.119 -0.492 27.963 1.00 90.81 372 GLU A CA 1
ATOM 3092 C C . GLU A 1 372 ? -17.406 -1.981 27.740 1.00 90.81 372 GLU A C 1
ATOM 3094 O O . GLU A 1 372 ? -16.682 -2.648 26.997 1.00 90.81 372 GLU A O 1
ATOM 3099 N N . HIS A 1 373 ? -18.488 -2.503 28.326 1.00 91.19 373 HIS A N 1
ATOM 3100 C CA . HIS A 1 373 ? -18.895 -3.891 28.120 1.00 91.19 373 HIS A CA 1
ATOM 3101 C C . HIS A 1 373 ? -19.204 -4.193 26.644 1.00 91.19 373 HIS A C 1
ATOM 3103 O O . HIS A 1 373 ? -18.784 -5.229 26.123 1.00 91.19 373 HIS A O 1
ATOM 3109 N N . LYS A 1 374 ? -19.874 -3.269 25.941 1.00 92.12 374 LYS A N 1
ATOM 3110 C CA . LYS A 1 374 ? -20.157 -3.400 24.500 1.00 92.12 374 LYS A CA 1
ATOM 3111 C C . LYS A 1 374 ? -18.888 -3.391 23.653 1.00 92.12 374 LYS A C 1
ATOM 3113 O O . LYS A 1 374 ? -18.777 -4.220 22.756 1.00 92.12 374 LYS A O 1
ATOM 3118 N N . ILE A 1 375 ? -17.936 -2.499 23.946 1.00 88.62 375 ILE A N 1
ATOM 3119 C CA . ILE A 1 375 ? -16.640 -2.462 23.249 1.00 88.62 375 ILE A CA 1
ATOM 3120 C C . ILE A 1 375 ? -15.910 -3.789 23.433 1.00 88.62 375 ILE A C 1
ATOM 3122 O O . ILE A 1 375 ? -15.496 -4.381 22.444 1.00 88.62 375 ILE A O 1
ATOM 3126 N N . LYS A 1 376 ? -15.785 -4.278 24.675 1.00 84.25 376 LYS A N 1
ATOM 3127 C CA . LYS A 1 376 ? -15.112 -5.555 24.973 1.00 84.25 376 LYS A CA 1
ATOM 3128 C C . LYS A 1 376 ? -15.750 -6.707 24.200 1.00 84.25 376 LYS A C 1
ATOM 3130 O O . LYS A 1 376 ? -15.064 -7.382 23.444 1.00 84.25 376 LYS A O 1
ATOM 3135 N N . THR A 1 377 ? -17.074 -6.829 24.298 1.00 86.94 377 THR A N 1
ATOM 3136 C CA . THR A 1 377 ? -17.837 -7.878 23.608 1.00 86.94 377 THR A CA 1
ATOM 3137 C C . THR A 1 377 ? -17.640 -7.825 22.095 1.00 86.94 377 THR A C 1
ATOM 3139 O O . THR A 1 377 ? -17.445 -8.859 21.471 1.00 86.94 377 THR A O 1
ATOM 3142 N N . TYR A 1 378 ? -17.672 -6.633 21.491 1.00 87.75 378 TYR A N 1
ATOM 3143 C CA . TYR A 1 378 ? -17.451 -6.481 20.055 1.00 87.75 378 TYR A CA 1
ATOM 3144 C C . TYR A 1 378 ? -16.013 -6.825 19.651 1.00 87.75 378 TYR A C 1
ATOM 3146 O O . TYR A 1 378 ? -15.810 -7.574 18.699 1.00 87.75 378 TYR A O 1
ATOM 3154 N N . THR A 1 379 ? -15.010 -6.336 20.379 1.00 81.56 379 THR A N 1
ATOM 3155 C CA . THR A 1 379 ? -13.598 -6.635 20.096 1.00 81.56 379 THR A CA 1
ATOM 3156 C C . THR A 1 379 ? -13.303 -8.133 20.195 1.00 81.56 379 THR A C 1
ATOM 3158 O O . THR A 1 379 ? -12.581 -8.659 19.346 1.00 81.56 379 THR A O 1
ATOM 3161 N N . ASP A 1 380 ? -13.929 -8.834 21.145 1.00 78.31 380 ASP A N 1
ATOM 3162 C CA . ASP A 1 380 ? -13.835 -10.294 21.276 1.00 78.31 380 ASP A CA 1
ATOM 3163 C C . ASP A 1 380 ? -14.368 -11.034 20.031 1.00 78.31 380 ASP A C 1
ATOM 3165 O O . ASP A 1 380 ? -13.943 -12.156 19.758 1.00 78.31 380 ASP A O 1
ATOM 3169 N N . THR A 1 381 ? -15.250 -10.410 19.234 1.00 77.88 381 THR A N 1
ATOM 3170 C CA . THR A 1 381 ? -15.713 -10.977 17.950 1.00 77.88 381 THR A CA 1
ATOM 3171 C C . THR A 1 381 ? -14.741 -10.764 16.789 1.00 77.88 381 THR A C 1
ATOM 3173 O O . THR A 1 381 ? -14.756 -11.548 15.844 1.00 77.88 381 THR A O 1
ATOM 3176 N N . LEU A 1 382 ? -13.906 -9.720 16.837 1.00 74.00 382 LEU A N 1
ATOM 3177 C CA . LEU A 1 382 ? -12.996 -9.364 15.742 1.00 74.00 382 LEU A CA 1
ATOM 3178 C C . LEU A 1 382 ? -11.646 -10.074 15.836 1.00 74.00 382 LEU A C 1
ATOM 3180 O O . LEU A 1 382 ? -11.046 -10.410 14.817 1.00 74.00 382 LEU A O 1
ATOM 3184 N N . ILE A 1 383 ? -11.140 -10.261 17.056 1.00 60.78 383 ILE A N 1
ATOM 3185 C CA . ILE A 1 383 ? -9.791 -10.770 17.300 1.00 60.78 383 ILE A CA 1
ATOM 3186 C C . ILE A 1 383 ? -9.869 -11.902 18.317 1.00 60.78 383 ILE A C 1
ATOM 3188 O O . ILE A 1 383 ? -9.772 -11.686 19.524 1.00 60.78 383 ILE A O 1
ATOM 3192 N N . SER A 1 384 ? -9.935 -13.145 17.839 1.00 52.72 384 SER A N 1
ATOM 3193 C CA . SER A 1 384 ? -9.606 -14.283 18.690 1.00 52.72 384 SER A CA 1
ATOM 3194 C C . SER A 1 384 ? -8.086 -14.490 18.686 1.00 52.72 384 SER A C 1
ATOM 3196 O O . SER A 1 384 ? -7.553 -15.354 17.997 1.00 52.72 384 SER A O 1
ATOM 3198 N N . ALA A 1 385 ? -7.380 -13.770 19.558 1.00 50.03 385 ALA A N 1
ATOM 3199 C CA . ALA A 1 385 ? -6.179 -14.329 20.194 1.00 50.03 385 ALA A CA 1
ATOM 3200 C C . ALA A 1 385 ? -6.577 -15.330 21.304 1.00 50.03 385 ALA A C 1
ATOM 3202 O O . ALA A 1 385 ? -5.856 -15.521 22.286 1.00 50.03 385 ALA A O 1
ATOM 3203 N N . MET A 1 386 ? -7.775 -15.916 21.189 1.00 45.22 386 MET A N 1
ATOM 3204 C CA . MET A 1 386 ? -8.302 -16.905 22.106 1.00 45.22 386 MET A CA 1
ATOM 3205 C C . MET A 1 386 ? -7.552 -18.202 21.833 1.00 45.22 386 MET A C 1
ATOM 3207 O O . MET A 1 386 ? -7.882 -18.969 20.937 1.00 45.22 386 MET A O 1
ATOM 3211 N N . ILE A 1 387 ? -6.494 -18.408 22.604 1.00 50.12 387 ILE A N 1
ATOM 3212 C CA . ILE A 1 387 ? -5.884 -19.715 22.781 1.00 50.12 387 ILE A CA 1
ATOM 3213 C C . ILE A 1 387 ? -6.866 -20.475 23.686 1.00 50.12 387 ILE A C 1
ATOM 3215 O O . ILE A 1 387 ? -6.994 -20.096 24.851 1.00 50.12 387 ILE A O 1
ATOM 3219 N N . PRO A 1 388 ? -7.585 -21.510 23.214 1.00 50.78 388 PRO A N 1
ATOM 3220 C CA . PRO A 1 388 ? -8.508 -22.282 24.054 1.00 50.78 388 PRO A CA 1
ATOM 3221 C C . PRO A 1 388 ? -7.825 -23.001 25.235 1.00 50.78 388 PRO A C 1
ATOM 3223 O O . PRO A 1 388 ? -8.508 -23.585 26.075 1.00 50.78 388 PRO A O 1
ATOM 3226 N N . ARG A 1 389 ? -6.488 -22.974 25.333 1.00 53.88 389 ARG A N 1
ATOM 3227 C CA . ARG A 1 389 ? -5.745 -23.528 26.471 1.00 53.88 389 ARG A CA 1
ATOM 3228 C C . ARG A 1 389 ? -5.939 -22.685 27.729 1.00 53.88 389 ARG A C 1
ATOM 3230 O O . ARG A 1 389 ? -5.490 -21.545 27.815 1.00 53.88 389 ARG A O 1
ATOM 3237 N N . THR A 1 390 ? -6.523 -23.313 28.740 1.00 52.16 390 THR A N 1
ATOM 3238 C CA . THR A 1 390 ? -6.618 -22.807 30.114 1.00 52.16 390 THR A CA 1
ATOM 3239 C C . THR A 1 390 ? -5.361 -23.094 30.947 1.00 52.16 390 THR A C 1
ATOM 3241 O O . THR A 1 390 ? -5.168 -22.464 31.980 1.00 52.16 390 THR A O 1
ATOM 3244 N N . GLU A 1 391 ? -4.487 -24.006 30.500 1.00 51.66 391 GLU A N 1
ATOM 3245 C CA . GLU A 1 391 ? -3.276 -24.433 31.215 1.00 51.66 391 GLU A CA 1
ATOM 3246 C C . GLU A 1 391 ? -2.032 -24.235 30.333 1.00 51.66 391 GLU A C 1
ATOM 3248 O O . GLU A 1 391 ? -1.854 -24.897 29.308 1.00 51.66 391 GLU A O 1
ATOM 3253 N N . PHE A 1 392 ? -1.174 -23.281 30.705 1.00 52.50 392 PHE A N 1
ATOM 3254 C CA . PHE A 1 392 ? 0.112 -23.046 30.047 1.00 52.50 392 PHE A CA 1
ATOM 3255 C C . PHE A 1 392 ? 1.131 -24.071 30.555 1.00 52.50 392 PHE A C 1
ATOM 3257 O O . PHE A 1 392 ? 1.502 -24.042 31.726 1.00 52.50 392 PHE A O 1
ATOM 3264 N N . VAL A 1 393 ? 1.624 -24.942 29.674 1.00 55.59 393 VAL A N 1
ATOM 3265 C CA . VAL A 1 393 ? 2.830 -25.739 29.940 1.00 55.59 393 VAL A CA 1
ATOM 3266 C C . VAL A 1 393 ? 3.959 -25.154 29.091 1.00 55.59 393 VAL A C 1
ATOM 3268 O O . VAL A 1 393 ? 3.769 -24.870 27.904 1.00 55.59 393 VAL A O 1
ATOM 3271 N N . GLU A 1 394 ? 5.137 -24.925 29.669 1.00 47.59 394 GLU A N 1
ATOM 3272 C CA . GLU A 1 394 ? 6.317 -24.572 28.874 1.00 47.59 394 GLU A CA 1
ATOM 3273 C C . GLU A 1 394 ? 6.567 -25.683 27.831 1.00 47.59 394 GLU A C 1
ATOM 3275 O O . GLU A 1 394 ? 6.570 -26.864 28.170 1.00 47.59 394 GLU A O 1
ATOM 3280 N N . ASN A 1 395 ? 6.766 -25.308 26.558 1.00 52.75 395 ASN A N 1
ATOM 3281 C CA . ASN A 1 395 ? 7.040 -26.206 25.417 1.00 52.75 395 ASN A CA 1
ATOM 3282 C C . ASN A 1 395 ? 5.854 -27.015 24.836 1.00 52.75 395 ASN A C 1
ATOM 3284 O O . ASN A 1 395 ? 6.014 -28.170 24.448 1.00 52.75 395 ASN A O 1
ATOM 3288 N N . CYS A 1 396 ? 4.675 -26.406 24.673 1.00 54.00 396 CYS A N 1
ATOM 3289 C CA . CYS A 1 396 ? 3.502 -27.051 24.049 1.00 54.00 396 CYS A CA 1
ATOM 3290 C C . CYS A 1 396 ? 3.419 -26.973 22.505 1.00 54.00 396 CYS A C 1
ATOM 3292 O O . CYS A 1 396 ? 2.316 -27.072 21.947 1.00 54.00 396 CYS A O 1
ATOM 3294 N N . VAL A 1 397 ? 4.530 -26.726 21.807 1.00 57.81 397 VAL A N 1
ATOM 3295 C CA . VAL A 1 397 ? 4.544 -26.669 20.336 1.00 57.81 397 VAL A CA 1
ATOM 3296 C C . VAL A 1 397 ? 4.521 -28.109 19.801 1.00 57.81 397 VAL A C 1
ATOM 3298 O O . VAL A 1 397 ? 5.441 -28.867 20.114 1.00 57.81 397 VAL A O 1
ATOM 3301 N N . PRO A 1 398 ? 3.496 -28.526 19.030 1.00 59.69 398 PRO A N 1
ATOM 3302 C CA . PRO A 1 398 ? 3.450 -29.857 18.432 1.00 59.69 398 PRO A CA 1
ATOM 3303 C C . PRO A 1 398 ? 4.687 -30.115 17.563 1.00 59.69 398 PRO A C 1
ATOM 3305 O O . PRO A 1 398 ? 5.214 -29.194 16.941 1.00 59.69 398 PRO A O 1
ATOM 3308 N N . ASN A 1 399 ? 5.145 -31.367 17.506 1.00 61.97 399 ASN A N 1
ATOM 3309 C CA . ASN A 1 399 ? 6.201 -31.803 16.593 1.00 61.97 399 ASN A CA 1
ATOM 3310 C C . ASN A 1 399 ? 5.602 -32.793 15.576 1.00 61.97 399 ASN A C 1
ATOM 3312 O O . ASN A 1 399 ? 5.143 -33.857 15.999 1.00 61.97 399 ASN A O 1
ATOM 3316 N N . PRO A 1 400 ? 5.599 -32.488 14.266 1.00 63.78 400 PRO A N 1
ATOM 3317 C CA . PRO A 1 400 ? 6.125 -31.275 13.630 1.00 63.78 400 PRO A CA 1
ATOM 3318 C C . PRO A 1 400 ? 5.286 -30.028 13.948 1.00 63.78 400 PRO A C 1
ATOM 3320 O O . PRO A 1 400 ? 4.089 -30.126 14.212 1.00 63.78 400 PRO A O 1
ATOM 3323 N N . HIS A 1 401 ? 5.915 -28.849 13.911 1.00 67.00 401 HIS A N 1
ATOM 3324 C CA . HIS A 1 401 ? 5.220 -27.578 14.140 1.00 67.00 401 HIS A CA 1
ATOM 3325 C C . HIS A 1 401 ? 4.083 -27.414 13.110 1.00 67.00 401 HIS A C 1
ATOM 3327 O O . HIS A 1 401 ? 4.357 -27.607 11.926 1.00 67.00 401 HIS A O 1
ATOM 3333 N N . PRO A 1 402 ? 2.856 -26.987 13.473 1.00 66.50 402 PRO A N 1
ATOM 3334 C CA . PRO A 1 402 ? 1.757 -26.810 12.512 1.00 66.50 402 PRO A CA 1
ATOM 3335 C C . PRO A 1 402 ? 2.136 -25.947 11.293 1.00 66.50 402 PRO A C 1
ATOM 3337 O O . PRO A 1 402 ? 2.014 -26.396 10.163 1.00 66.50 402 PRO A O 1
ATOM 3340 N N . CYS A 1 403 ? 2.773 -24.783 11.501 1.00 65.69 403 CYS A N 1
ATOM 3341 C CA . CYS A 1 403 ? 3.362 -23.957 10.425 1.00 65.69 403 CYS A CA 1
ATOM 3342 C C . CYS A 1 403 ? 4.394 -24.646 9.506 1.00 65.69 403 CYS A C 1
ATOM 3344 O O . CYS A 1 403 ? 4.744 -24.080 8.475 1.00 65.69 403 CYS A O 1
ATOM 3346 N N . SER A 1 404 ? 4.939 -25.806 9.879 1.00 62.72 404 SER A N 1
ATOM 3347 C CA . SER A 1 404 ? 5.864 -26.578 9.034 1.00 62.72 404 SER A CA 1
ATOM 3348 C C . SER A 1 404 ? 5.156 -27.620 8.161 1.00 62.72 404 SER A C 1
ATOM 3350 O O . SER A 1 404 ? 5.775 -28.218 7.279 1.00 62.72 404 SER A O 1
ATOM 3352 N N . ILE A 1 405 ? 3.858 -27.841 8.380 1.00 68.19 405 ILE A N 1
ATOM 3353 C CA . ILE A 1 405 ? 3.032 -28.759 7.601 1.00 68.19 405 ILE A CA 1
ATOM 3354 C C . ILE A 1 405 ? 2.443 -27.986 6.419 1.00 68.19 405 ILE A C 1
ATOM 3356 O O . ILE A 1 405 ? 1.845 -26.924 6.572 1.00 68.19 405 ILE A O 1
ATOM 3360 N N . LYS A 1 406 ? 2.583 -28.524 5.205 1.00 67.69 406 LYS A N 1
ATOM 3361 C CA . LYS A 1 406 ? 1.906 -27.951 4.034 1.00 67.69 406 LYS A CA 1
ATOM 3362 C C . LYS A 1 406 ? 0.406 -28.161 4.183 1.00 67.69 406 LYS A C 1
ATOM 3364 O O . LYS A 1 406 ? -0.018 -29.304 4.309 1.00 67.69 406 LYS A O 1
ATOM 3369 N N . THR A 1 407 ? -0.393 -27.104 4.054 1.00 69.81 407 THR A N 1
ATOM 3370 C CA . THR A 1 407 ? -1.863 -27.189 4.152 1.00 69.81 407 THR A CA 1
ATOM 3371 C C . THR A 1 407 ? -2.451 -28.213 3.174 1.00 69.81 407 THR A C 1
ATOM 3373 O O . THR A 1 407 ? -3.398 -28.909 3.504 1.00 69.81 407 THR A O 1
ATOM 3376 N N . SER A 1 408 ? -1.834 -28.392 1.997 1.00 74.06 408 SER A N 1
ATOM 3377 C CA . SER A 1 408 ? -2.222 -29.417 1.011 1.00 74.06 408 SER A CA 1
ATOM 3378 C C . SER A 1 408 ? -2.065 -30.861 1.498 1.00 74.06 408 SER A C 1
ATOM 3380 O O . SER A 1 408 ? -2.627 -31.772 0.898 1.00 74.06 408 SER A O 1
ATOM 3382 N N . ASN A 1 409 ? -1.244 -31.079 2.523 1.00 78.38 409 ASN A N 1
ATOM 3383 C CA . ASN A 1 409 ? -0.980 -32.387 3.112 1.00 78.38 409 ASN A CA 1
ATOM 3384 C C . ASN A 1 409 ? -1.873 -32.651 4.332 1.00 78.38 409 ASN A C 1
ATOM 3386 O O . ASN A 1 409 ? -1.868 -33.769 4.847 1.00 78.38 409 ASN A O 1
ATOM 3390 N N . VAL A 1 410 ? -2.606 -31.640 4.807 1.00 78.25 410 VAL A N 1
ATOM 3391 C CA . VAL A 1 410 ? -3.567 -31.786 5.897 1.00 78.25 410 VAL A CA 1
ATOM 3392 C C . VAL A 1 410 ? -4.831 -32.401 5.311 1.00 78.25 410 VAL A C 1
ATOM 3394 O O . VAL A 1 410 ? -5.397 -31.892 4.345 1.00 78.25 410 VAL A O 1
ATOM 3397 N N . ASN A 1 411 ? -5.257 -33.533 5.869 1.00 81.62 411 ASN A N 1
ATOM 3398 C CA . ASN A 1 411 ? -6.529 -34.134 5.493 1.00 81.62 411 ASN A CA 1
ATOM 3399 C C . ASN A 1 411 ? -7.663 -33.160 5.861 1.00 81.62 411 ASN A C 1
ATOM 3401 O 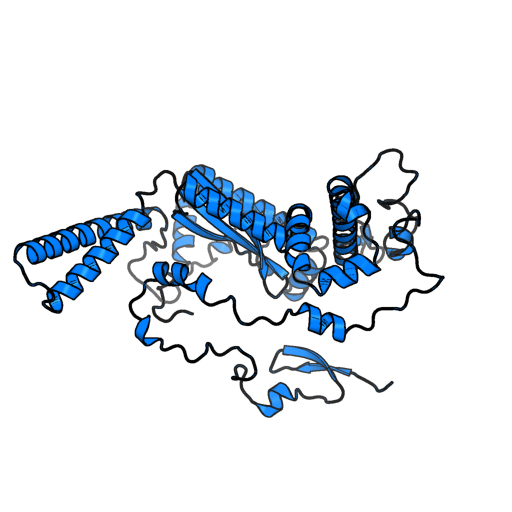O . ASN A 1 411 ? -7.655 -32.590 6.950 1.00 81.62 411 ASN A O 1
ATOM 3405 N N . VAL A 1 412 ? -8.626 -32.987 4.953 1.00 82.88 412 VAL A N 1
ATOM 3406 C CA . VAL A 1 412 ? -9.770 -32.081 5.104 1.00 82.88 412 VAL A CA 1
ATOM 3407 C C . VAL A 1 412 ? -10.508 -32.318 6.421 1.00 82.88 412 VAL A C 1
ATOM 3409 O O . VAL A 1 412 ? -10.827 -31.356 7.113 1.00 82.88 412 VAL A O 1
ATOM 3412 N N . ASP A 1 413 ? -10.670 -33.581 6.822 1.00 87.50 413 ASP A N 1
ATOM 3413 C CA . ASP A 1 413 ? -11.342 -33.959 8.074 1.00 87.50 413 ASP A CA 1
ATOM 3414 C C . ASP A 1 413 ? -10.590 -33.492 9.337 1.00 87.50 413 ASP A C 1
ATOM 3416 O O . ASP A 1 413 ? -11.145 -33.466 10.431 1.00 87.50 413 ASP A O 1
ATOM 3420 N N . TYR A 1 414 ? -9.314 -33.124 9.197 1.00 82.19 414 TYR A N 1
ATOM 3421 C CA . TYR A 1 414 ? -8.436 -32.680 10.280 1.00 82.19 414 TYR A CA 1
ATOM 3422 C C . TYR A 1 414 ? -8.078 -31.191 10.194 1.00 82.19 414 TYR A C 1
ATOM 3424 O O . TYR A 1 414 ? -7.330 -30.713 11.047 1.00 82.19 414 TYR A O 1
ATOM 3432 N N . LEU A 1 415 ? -8.606 -30.449 9.211 1.00 79.56 415 LEU A N 1
ATOM 3433 C CA . LEU A 1 415 ? -8.321 -29.018 9.036 1.00 79.56 415 LEU A CA 1
ATOM 3434 C C . LEU A 1 415 ? -8.673 -28.212 10.286 1.00 79.56 415 LEU A C 1
ATOM 3436 O O . LEU A 1 415 ? -7.861 -27.416 10.742 1.00 79.56 415 LEU A O 1
ATOM 3440 N N . GLU A 1 416 ? -9.847 -28.446 10.875 1.00 79.19 416 GLU A N 1
ATOM 3441 C CA . GLU A 1 416 ? -10.269 -27.738 12.091 1.00 79.19 416 GLU A CA 1
ATOM 3442 C C . GLU A 1 416 ? -9.282 -27.958 13.241 1.00 79.19 416 GLU A C 1
ATOM 3444 O O . GLU A 1 416 ? -8.888 -27.010 13.921 1.00 79.19 416 GLU A O 1
ATOM 3449 N N . LYS A 1 417 ? -8.813 -29.200 13.416 1.00 77.44 417 LYS A N 1
ATOM 3450 C CA . LYS A 1 417 ? -7.854 -29.531 14.470 1.00 77.44 417 LYS A CA 1
ATOM 3451 C C . LYS A 1 417 ? -6.463 -28.962 14.192 1.00 77.44 417 LYS A C 1
ATOM 3453 O O . LYS A 1 417 ? -5.773 -28.566 15.129 1.00 77.44 417 LYS A O 1
ATOM 3458 N N . ASP A 1 418 ? -6.047 -28.911 12.930 1.00 77.44 418 ASP A N 1
ATOM 3459 C CA . ASP A 1 418 ? -4.797 -28.269 12.517 1.00 77.44 418 ASP A CA 1
ATOM 3460 C C . ASP A 1 418 ? -4.826 -26.759 12.794 1.00 77.44 418 ASP A C 1
ATOM 3462 O O . ASP A 1 418 ? -3.903 -26.238 13.419 1.00 77.44 418 ASP A O 1
ATOM 3466 N N . TYR A 1 419 ? -5.927 -26.077 12.455 1.00 74.94 419 TYR A N 1
ATOM 3467 C CA . TYR A 1 419 ? -6.139 -24.666 12.794 1.00 74.94 419 TYR A CA 1
ATOM 3468 C C . TYR A 1 419 ? -6.143 -24.426 14.305 1.00 74.94 419 TYR A C 1
ATOM 3470 O O . TYR A 1 419 ? -5.488 -23.498 14.781 1.00 74.94 419 TYR A O 1
ATOM 3478 N N . GLU A 1 420 ? -6.825 -25.275 15.074 1.00 74.06 420 GLU A N 1
ATOM 3479 C CA . GLU A 1 420 ? -6.816 -25.204 16.537 1.00 74.06 420 GLU A CA 1
ATOM 3480 C C . GLU A 1 420 ? -5.384 -25.350 17.083 1.00 74.06 420 GLU A C 1
ATOM 3482 O O . GLU A 1 420 ? -4.944 -24.566 17.927 1.00 74.06 420 GLU A O 1
ATOM 3487 N N . ASN A 1 421 ? -4.615 -26.318 16.578 1.00 72.62 421 ASN A N 1
ATOM 3488 C CA . ASN A 1 421 ? -3.219 -26.521 16.965 1.00 72.62 421 ASN A CA 1
ATOM 3489 C C . ASN A 1 421 ? -2.336 -25.327 16.576 1.00 72.62 421 ASN A C 1
ATOM 3491 O O . ASN A 1 421 ? -1.473 -24.937 17.362 1.00 72.62 421 ASN A O 1
ATOM 3495 N N . LEU A 1 422 ? -2.555 -24.741 15.398 1.00 72.06 422 LEU A N 1
ATOM 3496 C CA . LEU A 1 422 ? -1.839 -23.570 14.899 1.00 72.06 422 LEU A CA 1
ATOM 3497 C C . LEU A 1 422 ? -2.074 -22.344 15.789 1.00 72.06 422 LEU A C 1
ATOM 3499 O O . LEU A 1 422 ? -1.106 -21.743 16.252 1.00 72.06 422 LEU A O 1
ATOM 3503 N N . ILE A 1 423 ? -3.337 -22.016 16.081 1.00 68.69 423 ILE A N 1
ATOM 3504 C CA . ILE A 1 423 ? -3.709 -20.908 16.979 1.00 68.69 423 ILE A CA 1
ATOM 3505 C C . ILE A 1 423 ? -3.077 -21.118 18.360 1.00 68.69 423 ILE A C 1
ATOM 3507 O O . ILE A 1 423 ? -2.530 -20.189 18.950 1.00 68.69 423 ILE A O 1
ATOM 3511 N N . ASN A 1 424 ? -3.063 -22.363 18.840 1.00 66.31 424 ASN A N 1
ATOM 3512 C CA . ASN A 1 424 ? -2.450 -22.733 20.113 1.00 66.31 424 ASN A CA 1
ATOM 3513 C C . ASN A 1 424 ? -0.908 -22.669 20.136 1.00 66.31 424 ASN A C 1
ATOM 3515 O O . ASN A 1 424 ? -0.322 -22.787 21.216 1.00 66.31 424 ASN A O 1
ATOM 3519 N N . CYS A 1 425 ? -0.242 -22.511 18.987 1.00 63.78 425 CYS A N 1
ATOM 3520 C CA . CYS A 1 425 ? 1.208 -22.291 18.902 1.00 63.78 425 CYS A CA 1
ATOM 3521 C C . CYS A 1 425 ? 1.589 -20.809 18.943 1.00 63.78 425 CYS A C 1
ATOM 3523 O O . CYS A 1 425 ? 2.750 -20.487 19.197 1.00 63.78 425 CYS A O 1
ATOM 3525 N N . CYS A 1 426 ? 0.646 -19.902 18.684 1.00 57.56 426 CYS A N 1
ATOM 3526 C CA . CYS A 1 426 ? 0.904 -18.473 18.745 1.00 57.56 426 CYS A CA 1
ATOM 3527 C C . CYS A 1 426 ? 1.022 -18.036 20.209 1.00 57.56 426 CYS A C 1
ATOM 3529 O O . CYS A 1 426 ? 0.130 -18.279 21.018 1.00 57.56 426 CYS A O 1
ATOM 3531 N N . GLN A 1 427 ? 2.121 -17.368 20.568 1.00 52.12 427 GLN A N 1
ATOM 3532 C CA . GLN A 1 427 ? 2.224 -16.729 21.875 1.00 52.12 427 GLN A CA 1
ATOM 3533 C C . GLN A 1 427 ? 1.179 -15.610 21.951 1.00 52.12 427 GLN A C 1
ATOM 3535 O O . GLN A 1 427 ? 1.108 -14.761 21.061 1.00 52.12 427 GLN A O 1
ATOM 3540 N N . ARG A 1 428 ? 0.369 -15.585 23.017 1.00 52.50 428 ARG A N 1
ATOM 3541 C CA . ARG A 1 428 ? -0.496 -14.433 23.285 1.00 52.50 428 ARG A CA 1
ATOM 3542 C C . ARG A 1 428 ? 0.413 -13.221 23.462 1.00 52.50 428 ARG A C 1
ATOM 3544 O O . ARG A 1 428 ? 1.246 -13.211 24.369 1.00 52.50 428 ARG A O 1
ATOM 3551 N N . HIS A 1 429 ? 0.242 -12.198 22.627 1.00 42.88 429 HIS A N 1
ATOM 3552 C CA . HIS A 1 429 ? 0.757 -10.878 22.960 1.00 42.88 429 HIS A CA 1
ATOM 3553 C C . HIS A 1 429 ? 0.030 -10.438 24.228 1.00 42.88 429 HIS A C 1
ATOM 3555 O O . HIS A 1 429 ? -1.131 -10.031 24.203 1.00 42.88 429 HIS A O 1
ATOM 3561 N N . VAL A 1 430 ? 0.687 -10.603 25.372 1.00 41.00 430 VAL A N 1
ATOM 3562 C CA . VAL A 1 430 ? 0.278 -9.906 26.581 1.00 41.00 430 VAL A CA 1
ATOM 3563 C C . VAL A 1 430 ? 0.643 -8.461 26.299 1.00 41.00 430 VAL A C 1
ATOM 3565 O O . VAL A 1 430 ? 1.818 -8.176 26.070 1.00 41.00 430 VAL A O 1
ATOM 3568 N N . CYS A 1 431 ? -0.359 -7.586 26.213 1.00 38.91 431 CYS A N 1
ATOM 3569 C CA . CYS A 1 431 ? -0.130 -6.152 26.105 1.00 38.91 431 CYS A CA 1
ATOM 3570 C C . CYS A 1 431 ? 0.845 -5.772 27.222 1.00 38.91 431 CYS A C 1
ATOM 3572 O O . CYS A 1 431 ? 0.496 -5.839 28.402 1.00 38.91 431 CYS A O 1
ATOM 3574 N N . ARG A 1 432 ? 2.100 -5.487 26.867 1.00 37.88 432 ARG A N 1
ATOM 3575 C CA . ARG A 1 432 ? 3.062 -4.963 27.825 1.00 37.88 432 ARG A CA 1
ATOM 3576 C C . ARG A 1 432 ? 2.639 -3.524 28.028 1.00 37.88 432 ARG A C 1
ATOM 3578 O O . ARG A 1 432 ? 2.745 -2.733 27.101 1.00 37.88 432 ARG A O 1
ATOM 3585 N N . LEU A 1 433 ? 2.142 -3.211 29.222 1.00 34.06 433 LEU A N 1
ATOM 3586 C CA . LEU A 1 433 ? 1.796 -1.838 29.608 1.00 34.06 433 LEU A CA 1
ATOM 3587 C C . LEU A 1 433 ? 2.974 -0.866 29.405 1.00 34.06 433 LEU A C 1
ATOM 3589 O O . LEU A 1 433 ? 2.755 0.321 29.245 1.00 34.06 433 LEU A O 1
ATOM 3593 N N . ASN A 1 434 ? 4.204 -1.384 29.327 1.00 33.62 434 ASN A N 1
ATOM 3594 C CA . ASN A 1 434 ? 5.425 -0.601 29.154 1.00 33.62 434 ASN A CA 1
ATOM 3595 C C . ASN A 1 434 ? 5.988 -0.640 27.717 1.00 33.62 434 ASN A C 1
ATOM 3597 O O . ASN A 1 434 ? 7.164 -0.346 27.526 1.00 33.62 434 ASN A O 1
ATOM 3601 N N . GLY A 1 435 ? 5.198 -1.059 26.721 1.00 32.25 435 GLY A N 1
ATOM 3602 C CA . GLY A 1 435 ? 5.662 -1.159 25.334 1.00 32.25 435 GLY A CA 1
ATOM 3603 C C . GLY A 1 435 ? 6.677 -2.287 25.086 1.00 32.25 435 GLY A C 1
ATOM 3604 O O . GLY A 1 435 ? 6.828 -3.211 25.894 1.00 32.25 435 GLY A O 1
ATOM 3605 N N . TYR A 1 436 ? 7.304 -2.253 23.906 1.00 29.56 436 TYR A N 1
ATOM 3606 C CA . TYR A 1 436 ? 8.303 -3.231 23.456 1.00 29.56 436 TYR A CA 1
ATOM 3607 C C . TYR A 1 436 ? 9.670 -3.041 24.103 1.00 29.56 436 TYR A C 1
ATOM 3609 O O . TYR A 1 436 ? 10.142 -1.885 24.124 1.00 29.56 436 TYR A O 1
#

Foldseek 3Di:
DDDFDWEAEPPQRDIDGDDDNYDPVCVPPVDPDDPVVVPDDDPDPCVVPLPDDPVRVVVCVVVPPPDDDPPPVVVVVVVDDDDDDDPPDDDPVPDALVVCVVCVVLCVPSPLRLRHPPDPDHDDLVRSLLVLQVDWDADPPPRWIASVQLLPPVNVVVSVVVVLVVLLVVLVVVLCVVVVVVVPDDPVNVVVCCVDPVVVVVVVSSLVSQLVRPPDPSVVVVVVVVQVVCCVVVNFFPDKDKDFDPQLPDQVLQVPFIDDRDPDSVVSLSSCSSNVVSVVVVSVVVVVVCCCCPDVPPQPFPDKDKDWDADPSRGIMIIMTTHGPPPPPLVVLVVLLVQLVVLVVCVVVVVDDDPVSVVVSVVSVVSNVVSVVVNVVVVCVNDPLPLVDPDDDPPPQDVVGLVVDDPVPDDPVCNVVSVSSNSNPDDPPPPPSVHD

pLDDT: mean 76.04, std 17.91, range [29.56, 97.62]

Sequence (436 aa):
MDDLKQFYCESCHELWPFKTNYCLQCSIDNVKYSPLNDMVPGDLDLKAFEDLTVVEEILISPILDEENQILFDDRIKKAINFPQASQNSLDEFQTDAFCSLAFPKLFPNGAGNPKRKARIKDVSGALGFKHLMKSVAKSYKNDEFYYAWAKHQRFKFWAYDRLRRHRSLEQCKIFLKHNVHEANLTIKDLRIIINTPQSDLLMMKMSAYSSNITGSDAYLYKRRGELEATFEQKKIATAFFTFSYPDHHWEELHRLMPGPISQSQSEKYKNLLDNPHLVDWFFSYRLNEFLKVLFDDILDYEWRWHRFEWQSGSAIHAHGAEKLKNDPDLVKLATKVYLGRLAEKKLENKEFDTEEIYNQLVDDIEKGKESEHKIKTYTDTLISAMIPRTEFVENCVPNPHPCSIKTSNVNVDYLEKDYENLINCCQRHVCRLNGY

Organism: NCBI:txid104777